Protein AF-0000000074022723 (afdb_homodimer)

Nearest PDB structures (foldseek):
  5t61-assembly1_R  TM=5.576E-01  e=2.469E-01  Methanothermobacter wolfeii
  5c4i-assembly1_E  TM=6.237E-01  e=3.244E+00  Moorella thermoacetica ATCC 39073
  2x7y-assembly1_A  TM=4.421E-01  e=6.370E+00  Priestia megaterium
  5t61-assembly1_R  TM=5.579E-01  e=2.566E-01  Methanothermobacter wolfeii
  5c4i-assembly1_E  TM=6.230E-01  e=3.325E+00  Moorella thermoacetica ATCC 39073

Radius of gyration: 20.74 Å; Cα contacts (8 Å, |Δi|>4): 1078; chains: 2; bounding box: 57×58×49 Å

Solvent-accessible surface area (backbone atoms only — not comparable to full-atom values): 21046 Å² total; per-residue (Å²): 128,73,59,50,77,39,80,32,89,52,25,32,39,36,40,25,66,70,34,37,59,66,37,50,54,56,39,48,62,38,46,74,29,30,29,86,90,45,87,73,31,62,36,53,70,62,50,60,50,67,58,52,50,49,51,38,70,62,38,56,29,37,20,41,43,68,44,47,71,78,65,74,70,85,71,50,42,61,32,18,33,36,26,32,28,56,41,48,36,37,32,32,35,14,33,44,83,95,39,41,36,32,30,32,27,30,51,44,62,35,90,50,69,69,28,26,47,49,41,34,64,85,71,62,47,79,48,77,21,69,58,78,66,48,91,48,67,78,64,92,67,67,20,62,61,39,47,78,44,77,41,72,42,44,31,34,34,39,40,33,34,29,37,34,23,20,64,66,32,46,75,30,32,37,33,60,50,50,46,30,27,29,45,45,61,33,91,52,56,65,32,49,67,66,36,29,66,81,68,65,41,74,47,94,106,128,72,58,49,76,39,78,32,88,52,24,32,39,37,39,27,67,69,34,37,59,66,36,50,55,55,40,48,61,38,47,75,30,29,30,86,92,44,86,73,33,60,36,53,71,62,49,59,49,67,58,50,49,49,51,40,69,63,38,57,30,36,20,40,42,68,44,48,71,80,64,73,69,86,71,51,42,60,32,16,33,34,28,31,28,56,41,46,34,37,33,31,37,14,34,40,84,96,41,41,36,32,30,30,27,30,50,45,63,35,90,50,68,67,27,27,48,48,41,35,64,83,71,63,48,79,48,78,21,70,57,78,67,48,91,45,66,83,63,92,72,63,18,61,60,39,47,78,45,76,40,70,42,43,32,33,34,37,39,32,35,27,38,34,23,21,64,65,31,46,75,29,33,46,32,60,52,49,46,30,26,28,46,46,61,32,92,51,55,64,32,50,68,65,37,28,67,80,66,66,41,75,47,94,104

Structure (mmCIF, N/CA/C/O backbone):
data_AF-0000000074022723-model_v1
#
loop_
_entity.id
_entity.type
_entity.pdbx_description
1 polymer 'Iron-binding zinc finger CDGSH type'
#
loop_
_atom_site.group_PDB
_atom_site.id
_atom_site.type_symbol
_atom_site.label_atom_id
_atom_site.label_alt_id
_atom_site.label_comp_id
_atom_site.label_asym_id
_atom_site.label_entity_id
_atom_site.label_seq_id
_atom_site.pdbx_PDB_ins_code
_atom_site.Cartn_x
_atom_site.Cartn_y
_atom_site.Cartn_z
_atom_site.occupancy
_atom_site.B_iso_or_equiv
_atom_site.auth_seq_id
_atom_site.auth_comp_id
_atom_site.auth_asym_id
_atom_site.auth_atom_id
_atom_site.pdbx_PDB_model_num
ATOM 1 N N . MET A 1 1 ? 2.924 -27.719 10.383 1 47.22 1 MET A N 1
ATOM 2 C CA . MET A 1 1 ? 1.862 -27.641 9.383 1 47.22 1 MET A CA 1
ATOM 3 C C . MET A 1 1 ? 1.75 -26.234 8.812 1 47.22 1 MET A C 1
ATOM 5 O O . MET A 1 1 ? 1.588 -25.266 9.555 1 47.22 1 MET A O 1
ATOM 9 N N . ALA A 1 2 ? 2.23 -25.906 7.461 1 66.25 2 ALA A N 1
ATOM 10 C CA . ALA A 1 2 ? 2.711 -24.656 6.871 1 66.25 2 ALA A CA 1
ATOM 11 C C . ALA A 1 2 ? 1.577 -23.641 6.727 1 66.25 2 ALA A C 1
ATOM 13 O O . ALA A 1 2 ? 1.794 -22.438 6.855 1 66.25 2 ALA A O 1
ATOM 14 N N . SER A 1 3 ? 0.312 -24.094 6.688 1 85.94 3 SER A N 1
ATOM 15 C CA . SER A 1 3 ? -0.866 -23.234 6.582 1 85.94 3 SER A CA 1
ATOM 16 C C . SER A 1 3 ? -1.926 -23.625 7.605 1 85.94 3 SER A C 1
A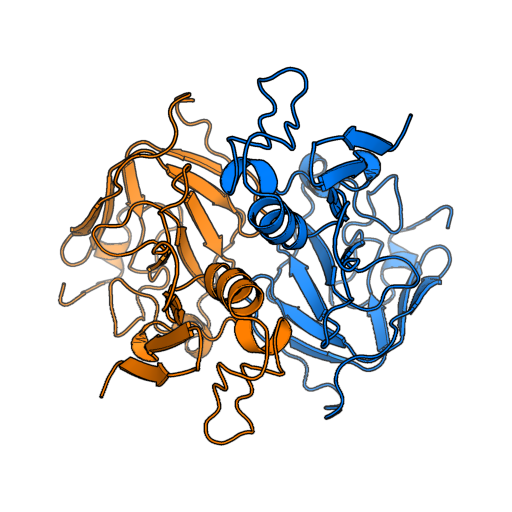TOM 18 O O . SER A 1 3 ? -2.102 -24.812 7.902 1 85.94 3 SER A O 1
ATOM 20 N N . LYS A 1 4 ? -2.533 -22.781 8.445 1 95.94 4 LYS A N 1
ATOM 21 C CA . LYS A 1 4 ? -3.604 -22.953 9.422 1 95.94 4 LYS A CA 1
ATOM 22 C C . LYS A 1 4 ? -4.891 -22.266 8.961 1 95.94 4 LYS A C 1
ATOM 24 O O . LYS A 1 4 ? -4.852 -21.156 8.43 1 95.94 4 LYS A O 1
ATOM 29 N N . THR A 1 5 ? -6.02 -22.969 9.18 1 97.38 5 THR A N 1
ATOM 30 C CA . THR A 1 5 ? -7.324 -22.406 8.828 1 97.38 5 THR A CA 1
ATOM 31 C C . THR A 1 5 ? -8.102 -22.031 10.078 1 97.38 5 THR A C 1
ATOM 33 O O . THR A 1 5 ? -8.133 -22.781 11.055 1 97.38 5 THR A O 1
ATOM 36 N N . TYR A 1 6 ? -8.711 -20.922 10.078 1 98.12 6 TYR A N 1
ATOM 37 C CA . TYR A 1 6 ? -9.586 -20.406 11.125 1 98.12 6 TYR A CA 1
ATOM 38 C C . TYR A 1 6 ? -11.008 -20.234 10.609 1 98.12 6 TYR A C 1
ATOM 40 O O . TYR A 1 6 ? -11.281 -19.359 9.789 1 98.12 6 TYR A O 1
ATOM 48 N N . ASP A 1 7 ? -11.875 -21.047 11.133 1 97.69 7 ASP A N 1
ATOM 49 C CA . ASP A 1 7 ? -13.242 -21.078 10.617 1 97.69 7 ASP A CA 1
ATOM 50 C C . ASP A 1 7 ? -14.164 -20.172 11.422 1 97.69 7 ASP A C 1
ATOM 52 O O . ASP A 1 7 ? -14.188 -20.25 12.656 1 97.69 7 ASP A O 1
ATOM 56 N N . GLY A 1 8 ? -14.836 -19.312 10.727 1 97.38 8 GLY A N 1
ATOM 57 C CA . GLY A 1 8 ? -15.914 -18.516 11.312 1 97.38 8 GLY A CA 1
ATOM 58 C C . GLY A 1 8 ? -17.281 -18.906 10.797 1 97.38 8 GLY A C 1
ATOM 59 O O . GLY A 1 8 ? -17.422 -19.906 10.078 1 97.38 8 GLY A O 1
ATOM 60 N N . THR A 1 9 ? -18.312 -18.203 11.234 1 97.69 9 THR A N 1
ATOM 61 C CA . THR A 1 9 ? -19.688 -18.469 10.859 1 97.69 9 THR A CA 1
ATOM 62 C C . THR A 1 9 ? -19.906 -18.234 9.359 1 97.69 9 THR A C 1
ATOM 64 O O . THR A 1 9 ? -20.484 -19.062 8.672 1 97.69 9 THR A O 1
ATOM 67 N N . ASP A 1 10 ? -19.359 -17.141 8.875 1 97.31 10 ASP A N 1
ATOM 68 C CA . ASP A 1 10 ? -19.672 -16.75 7.504 1 97.31 10 ASP A CA 1
ATOM 69 C C . ASP A 1 10 ? -18.438 -16.766 6.621 1 97.31 10 ASP A C 1
ATOM 71 O O . ASP A 1 10 ? -18.531 -16.656 5.398 1 97.31 10 ASP A O 1
ATOM 75 N N . ILE A 1 11 ? -17.219 -16.922 7.246 1 97.19 11 ILE A N 1
ATOM 76 C CA . ILE A 1 11 ? -15.969 -16.828 6.5 1 97.19 11 ILE A CA 1
ATOM 77 C C . ILE A 1 11 ? -14.906 -17.703 7.18 1 97.19 11 ILE A C 1
ATOM 79 O O . ILE A 1 11 ? -14.906 -17.844 8.406 1 97.19 11 ILE A O 1
ATOM 83 N N . SER A 1 12 ? -14.055 -18.328 6.348 1 97.81 12 SER A N 1
ATOM 84 C CA . SER A 1 12 ? -12.852 -19 6.809 1 97.81 12 SER A CA 1
ATOM 85 C C . SER A 1 12 ? -11.594 -18.281 6.336 1 97.81 12 SER A C 1
ATOM 87 O O . SER A 1 12 ? -11.539 -17.797 5.199 1 97.81 12 SER A O 1
ATOM 89 N N . ILE A 1 13 ? -10.641 -18.188 7.238 1 97.94 13 ILE A N 1
ATOM 90 C CA . ILE A 1 13 ? -9.391 -17.5 6.926 1 97.94 13 ILE A CA 1
ATOM 91 C C . ILE A 1 13 ? -8.234 -18.5 6.969 1 97.94 13 ILE A C 1
ATOM 93 O O . ILE A 1 13 ? -8.078 -19.234 7.949 1 97.94 13 ILE A O 1
ATOM 97 N N . ASP A 1 14 ? -7.496 -18.562 5.926 1 97.06 14 ASP A N 1
ATOM 98 C CA . ASP A 1 14 ? -6.273 -19.359 5.867 1 97.06 14 ASP A CA 1
ATOM 99 C C . ASP A 1 14 ? -5.039 -18.484 6.062 1 97.06 14 ASP A C 1
ATOM 101 O O . ASP A 1 14 ? -4.945 -17.406 5.492 1 97.06 14 ASP A O 1
ATOM 105 N N . PHE A 1 15 ? -4.219 -19 6.902 1 97.5 15 PHE A N 1
ATOM 106 C CA . PHE A 1 15 ? -2.965 -18.297 7.145 1 97.5 15 PHE A CA 1
ATOM 107 C C . PHE A 1 15 ? -1.773 -19.188 6.824 1 97.5 15 PHE A C 1
ATOM 109 O O . PHE A 1 15 ? -1.647 -20.281 7.379 1 97.5 15 PHE A O 1
ATOM 116 N N . ASP A 1 16 ? -0.898 -18.75 5.891 1 95.25 16 ASP A N 1
ATOM 117 C CA . ASP A 1 16 ? 0.355 -19.406 5.547 1 95.25 16 ASP A CA 1
ATOM 118 C C . ASP A 1 16 ? 1.556 -18.609 6.047 1 95.25 16 ASP A C 1
ATOM 120 O O . ASP A 1 16 ? 1.993 -17.656 5.387 1 95.25 16 ASP A O 1
ATOM 124 N N . MET A 1 17 ? 2.139 -19.031 7.094 1 93.69 17 MET A N 1
ATOM 125 C CA . MET A 1 17 ? 3.234 -18.312 7.734 1 93.69 17 MET A CA 1
ATOM 126 C C . MET A 1 17 ? 4.434 -18.203 6.801 1 93.69 17 MET A C 1
ATOM 128 O O . MET A 1 17 ? 5.172 -17.219 6.844 1 93.69 17 MET A O 1
ATOM 132 N N . LYS A 1 18 ? 4.672 -19.141 5.938 1 90.69 18 LYS A N 1
ATOM 133 C CA . LYS A 1 18 ? 5.836 -19.141 5.059 1 90.69 18 LYS A CA 1
ATOM 134 C C . LYS A 1 18 ? 5.754 -18.016 4.027 1 90.69 18 LYS A C 1
ATOM 136 O O . LYS A 1 18 ? 6.777 -17.594 3.486 1 90.69 18 LYS A O 1
ATOM 141 N N . ARG A 1 19 ? 4.516 -17.531 3.801 1 91.25 19 ARG A N 1
ATOM 142 C CA . ARG A 1 19 ? 4.289 -16.484 2.805 1 91.25 19 ARG A CA 1
ATOM 143 C C . ARG A 1 19 ? 4.215 -15.109 3.457 1 91.25 19 ARG A C 1
ATOM 145 O O . ARG A 1 19 ? 4.211 -14.086 2.768 1 91.25 19 ARG A O 1
ATOM 152 N N . CYS A 1 20 ? 4.176 -15.117 4.762 1 93.5 20 CYS A N 1
ATOM 153 C CA . CYS A 1 20 ? 3.992 -13.844 5.449 1 93.5 20 CYS A CA 1
ATOM 154 C C . CYS A 1 20 ? 5.254 -12.992 5.367 1 93.5 20 CYS A C 1
ATOM 156 O O . CYS A 1 20 ? 6.355 -13.477 5.637 1 93.5 20 CYS A O 1
ATOM 158 N N . ILE A 1 21 ? 5.078 -11.812 5.023 1 90.06 21 ILE A N 1
ATOM 159 C CA . ILE A 1 21 ? 6.227 -10.922 4.961 1 90.06 21 ILE A CA 1
ATOM 160 C C . ILE A 1 21 ? 6.168 -9.914 6.109 1 90.06 21 ILE A C 1
ATOM 162 O O . ILE A 1 21 ? 6.824 -8.875 6.066 1 90.06 21 ILE A O 1
ATOM 166 N N . HIS A 1 22 ? 5.27 -10.203 7.078 1 89.81 22 HIS A N 1
ATOM 167 C CA . HIS A 1 22 ? 5.145 -9.383 8.273 1 89.81 22 HIS A CA 1
ATOM 168 C C . HIS A 1 22 ? 4.82 -7.934 7.922 1 89.81 22 HIS A C 1
ATOM 170 O O . HIS A 1 22 ? 5.406 -7.004 8.484 1 89.81 22 HIS A O 1
ATOM 176 N N . ALA A 1 23 ? 3.93 -7.797 6.949 1 88.62 23 ALA A N 1
ATOM 177 C CA . ALA A 1 23 ? 3.527 -6.461 6.508 1 88.62 23 ALA A CA 1
ATOM 178 C C . ALA A 1 23 ? 2.658 -5.773 7.555 1 88.62 23 ALA A C 1
ATOM 180 O O . ALA A 1 23 ? 2.438 -4.562 7.488 1 88.62 23 ALA A O 1
ATOM 181 N N . ARG A 1 24 ? 2.115 -6.555 8.523 1 88.38 24 ARG A N 1
ATOM 182 C CA . ARG A 1 24 ? 1.331 -6.051 9.648 1 88.38 24 ARG A CA 1
ATOM 183 C C . ARG A 1 24 ? 0.031 -5.414 9.172 1 88.38 24 ARG A C 1
ATOM 185 O O . ARG A 1 24 ? -0.728 -4.863 9.969 1 88.38 24 ARG A O 1
ATOM 192 N N . ASN A 1 25 ? -0.205 -5.473 7.883 1 89.56 25 ASN A N 1
ATOM 193 C CA . ASN A 1 25 ? -1.418 -4.91 7.301 1 89.56 25 ASN A CA 1
ATOM 194 C C . ASN A 1 25 ? -2.67 -5.43 8 1 89.56 25 ASN A C 1
ATOM 196 O O . ASN A 1 25 ? -3.6 -4.664 8.266 1 89.56 25 ASN A O 1
ATOM 200 N N . CYS A 1 26 ? -2.711 -6.664 8.312 1 94.56 26 CYS A N 1
ATOM 201 C CA . CYS A 1 26 ? -3.869 -7.301 8.93 1 94.56 26 CYS A CA 1
ATOM 202 C C . CYS A 1 26 ? -4.125 -6.734 10.32 1 94.56 26 CYS A C 1
ATOM 204 O O . CYS A 1 26 ? -5.211 -6.227 10.602 1 94.56 26 CYS A O 1
ATOM 206 N N . PHE A 1 27 ? -3.068 -6.703 11.172 1 91.75 27 PHE A N 1
ATOM 207 C CA . PHE A 1 27 ? -3.232 -6.168 12.523 1 91.75 27 PHE A CA 1
ATOM 208 C C . PHE A 1 27 ? -3.559 -4.68 12.477 1 91.75 27 PHE A C 1
ATOM 210 O O . PHE A 1 27 ? -4.469 -4.219 13.164 1 91.75 27 PHE A O 1
ATOM 217 N N . LEU A 1 28 ? -2.895 -3.912 11.719 1 87.69 28 LEU A N 1
ATOM 218 C CA . LEU A 1 28 ? -3.041 -2.461 11.695 1 87.69 28 LEU A CA 1
ATOM 219 C C . LEU A 1 28 ? -4.422 -2.062 11.18 1 87.69 28 LEU A C 1
ATOM 221 O O . LEU A 1 28 ? -4.973 -1.041 11.602 1 87.69 28 LEU A O 1
ATOM 225 N N . LYS A 1 29 ? -4.996 -2.848 10.289 1 90.88 29 LYS A N 1
ATOM 226 C CA . LYS A 1 29 ? -6.262 -2.463 9.68 1 90.88 29 LYS A CA 1
ATOM 227 C C . LYS A 1 29 ? -7.441 -3.078 10.43 1 90.88 29 LYS A C 1
ATOM 229 O O . LYS A 1 29 ? -8.531 -2.496 10.469 1 90.88 29 LYS A O 1
ATOM 234 N N . LEU A 1 30 ? -7.258 -4.266 10.992 1 94.5 30 LEU A N 1
ATOM 235 C CA . LEU A 1 30 ? -8.375 -4.969 11.617 1 94.5 30 LEU A CA 1
ATOM 236 C C . LEU A 1 30 ? -7.918 -5.746 12.844 1 94.5 30 LEU A C 1
ATOM 238 O O . LEU A 1 30 ? -8.031 -6.977 12.883 1 94.5 30 LEU A O 1
ATOM 242 N N . PRO A 1 31 ? -7.531 -5 13.875 1 92.38 31 PRO A N 1
ATOM 243 C CA . PRO A 1 31 ? -6.957 -5.66 15.047 1 92.38 31 PRO A CA 1
ATOM 244 C C . PRO A 1 31 ? -7.984 -6.484 15.82 1 92.38 31 PRO A C 1
ATOM 246 O O . PRO A 1 31 ? -7.617 -7.367 16.594 1 92.38 31 PRO A O 1
ATOM 249 N N . LYS A 1 32 ? -9.266 -6.227 15.641 1 94.56 32 LYS A N 1
ATOM 250 C CA . LYS A 1 32 ? -10.289 -7.023 16.312 1 94.56 32 LYS A CA 1
ATOM 251 C C . LYS A 1 32 ? -10.273 -8.469 15.812 1 94.56 32 LYS A C 1
ATOM 253 O O . LYS A 1 32 ? -10.656 -9.383 16.547 1 94.56 32 LYS A O 1
ATOM 258 N N . VAL A 1 33 ? -9.867 -8.641 14.578 1 97.75 33 VAL A N 1
ATOM 259 C CA . VAL A 1 33 ? -9.875 -9.961 13.961 1 97.75 33 VAL A CA 1
ATOM 260 C C . VAL A 1 33 ? -8.477 -10.57 14.008 1 97.75 33 VAL A C 1
ATOM 262 O O . VAL A 1 33 ? -8.32 -11.773 14.227 1 97.75 33 VAL A O 1
ATOM 265 N N . PHE A 1 34 ? -7.484 -9.75 13.734 1 96.5 34 PHE A N 1
ATOM 266 C CA . PHE A 1 34 ? -6.094 -10.188 13.672 1 96.5 34 PHE A CA 1
ATOM 267 C C . PHE A 1 34 ? -5.285 -9.562 14.805 1 96.5 34 PHE A C 1
ATOM 269 O O . PHE A 1 34 ? -4.902 -8.391 14.727 1 96.5 34 PHE A O 1
ATOM 276 N N . ASP A 1 35 ? -5 -10.32 15.859 1 93.69 35 ASP A N 1
ATOM 277 C CA . ASP A 1 35 ? -4.27 -9.82 17.016 1 93.69 35 ASP A CA 1
ATOM 278 C C . ASP A 1 35 ? -3.256 -10.844 17.516 1 93.69 35 ASP A C 1
ATOM 280 O O . ASP A 1 35 ? -3.625 -11.828 18.172 1 93.69 35 ASP A O 1
ATOM 284 N N . PRO A 1 36 ? -2.061 -10.586 17.266 1 90.62 36 PRO A N 1
ATOM 285 C CA . PRO A 1 36 ? -1.036 -11.57 17.625 1 90.62 36 PRO A CA 1
ATOM 286 C C . PRO A 1 36 ? -0.941 -11.797 19.125 1 90.62 36 PRO A C 1
ATOM 288 O O . PRO A 1 36 ? -0.326 -12.766 19.578 1 90.62 36 PRO A O 1
ATOM 291 N N . SER A 1 37 ? -1.509 -10.906 19.953 1 90 37 SER A N 1
ATOM 292 C CA . SER A 1 37 ? -1.45 -11.055 21.391 1 90 37 SER A CA 1
ATOM 293 C C . SER A 1 37 ? -2.557 -11.977 21.906 1 90 37 SER A C 1
ATOM 295 O O . SER A 1 37 ? -2.572 -12.359 23.078 1 90 37 SER A O 1
ATOM 297 N N . GLN A 1 38 ? -3.359 -12.438 21.094 1 93.31 38 GLN A N 1
ATOM 298 C CA . GLN A 1 38 ? -4.465 -13.32 21.453 1 93.31 38 GLN A CA 1
ATOM 299 C C . GLN A 1 38 ? -4.211 -14.742 20.953 1 93.31 38 GLN A C 1
ATOM 301 O O . GLN A 1 38 ? -3.352 -14.969 20.094 1 93.31 38 GLN A O 1
ATOM 306 N N . ARG A 1 39 ? -5.008 -15.664 21.609 1 95.19 39 ARG A N 1
ATOM 307 C CA . ARG A 1 39 ? -5.039 -17.047 21.172 1 95.19 39 ARG A CA 1
ATOM 308 C C . ARG A 1 39 ? -6.469 -17.578 21.125 1 95.19 39 ARG A C 1
ATOM 310 O O . ARG A 1 39 ? -7.172 -17.562 22.141 1 95.19 39 ARG A O 1
ATOM 317 N N . PRO A 1 40 ? -6.945 -18.047 19.922 1 96.56 40 PRO A N 1
ATOM 318 C CA . PRO A 1 40 ? -6.223 -17.922 18.656 1 96.56 40 PRO A CA 1
ATOM 319 C C . PRO A 1 40 ? -6.043 -16.469 18.234 1 96.56 40 PRO A C 1
ATOM 321 O O . PRO A 1 40 ? -6.836 -15.602 18.609 1 96.56 40 PRO A O 1
ATOM 324 N N . TRP A 1 41 ? -5.031 -16.203 17.391 1 96.38 41 TRP A N 1
ATOM 325 C CA . TRP A 1 41 ? -4.727 -14.82 17.047 1 96.38 41 TRP A CA 1
ATOM 326 C C . TRP A 1 41 ? -5.625 -14.336 15.914 1 96.38 41 TRP A C 1
ATOM 328 O O . TRP A 1 41 ? -5.684 -13.133 15.625 1 96.38 41 TRP A O 1
ATOM 338 N N . VAL A 1 42 ? -6.258 -15.195 15.195 1 98.25 42 VAL A N 1
ATOM 339 C CA . VAL A 1 42 ? -7.234 -14.867 14.164 1 98.25 42 VAL A CA 1
ATOM 340 C C . VAL A 1 42 ? -8.641 -15.242 14.641 1 98.25 42 VAL A C 1
ATOM 342 O O . VAL A 1 42 ? -8.891 -16.391 15.016 1 98.25 42 VAL A O 1
ATOM 345 N N . GLN A 1 43 ? -9.547 -14.258 14.633 1 98 43 GLN A N 1
ATOM 346 C CA . GLN A 1 43 ? -10.914 -14.438 15.102 1 98 43 GLN A CA 1
ATOM 347 C C . GLN A 1 43 ? -11.922 -14.039 14.023 1 98 43 GLN A C 1
ATOM 349 O O . GLN A 1 43 ? -12.414 -12.906 14.023 1 98 43 GLN A O 1
ATOM 354 N N . PRO A 1 44 ? -12.359 -14.961 13.195 1 97.81 44 PRO A N 1
ATOM 355 C CA . PRO A 1 44 ? -13.148 -14.664 12 1 97.81 44 PRO A CA 1
ATOM 356 C C . PRO A 1 44 ? -14.547 -14.156 12.32 1 97.81 44 PRO A C 1
ATOM 358 O O . PRO A 1 44 ? -15.25 -13.664 11.438 1 97.81 44 PRO A O 1
ATOM 361 N N . ASP A 1 45 ? -14.977 -14.266 13.57 1 98.06 45 ASP A N 1
ATOM 362 C CA . ASP A 1 45 ? -16.344 -13.875 13.891 1 98.06 45 ASP A CA 1
ATOM 363 C C . ASP A 1 45 ? -16.375 -12.484 14.523 1 98.06 45 ASP A C 1
ATOM 365 O O . ASP A 1 45 ? -17.453 -11.977 14.867 1 98.06 45 ASP A O 1
ATOM 369 N N . ASN A 1 46 ? -15.195 -11.852 14.633 1 97.5 46 ASN A N 1
ATOM 370 C CA . ASN A 1 46 ? -15.125 -10.578 15.344 1 97.5 46 ASN A CA 1
ATOM 371 C C . ASN A 1 46 ? -15.43 -9.406 14.414 1 97.5 46 ASN A C 1
ATOM 373 O O . ASN A 1 46 ? -15.391 -8.25 14.836 1 97.5 46 ASN A O 1
ATOM 377 N N . ALA A 1 47 ? -15.719 -9.555 13.18 1 96.38 47 ALA A N 1
ATOM 378 C CA . ALA A 1 47 ? -16.141 -8.547 12.203 1 96.38 47 ALA A CA 1
ATOM 379 C C . ALA A 1 47 ? -16.984 -9.172 11.094 1 96.38 47 ALA A C 1
ATOM 381 O O . ALA A 1 47 ? -16.969 -10.391 10.906 1 96.38 47 ALA A O 1
ATOM 382 N N . PRO A 1 48 ? -17.812 -8.359 10.438 1 94.5 48 PRO A N 1
ATOM 383 C CA . PRO A 1 48 ? -18.547 -8.906 9.297 1 94.5 48 PRO A CA 1
ATOM 384 C C . PRO A 1 48 ? -17.641 -9.523 8.242 1 94.5 48 PRO A C 1
ATOM 386 O O . PRO A 1 48 ? -16.547 -9 7.98 1 94.5 48 PRO A O 1
ATOM 389 N N . ALA A 1 49 ? -18.094 -10.609 7.617 1 95.69 49 ALA A N 1
ATOM 390 C CA . ALA A 1 49 ? -17.297 -11.383 6.668 1 95.69 49 ALA A CA 1
ATOM 391 C C . ALA A 1 49 ? -16.781 -10.5 5.535 1 95.69 49 ALA A C 1
ATOM 393 O O . ALA A 1 49 ? -15.641 -10.648 5.102 1 95.69 49 ALA A O 1
ATOM 394 N N . GLU A 1 50 ? -17.594 -9.57 5.066 1 92.94 50 GLU A N 1
ATOM 395 C CA . GLU A 1 50 ? -17.203 -8.719 3.947 1 92.94 50 GLU A CA 1
ATOM 396 C C . GLU A 1 50 ? -16.062 -7.777 4.336 1 92.94 50 GLU A C 1
ATOM 398 O O . GLU A 1 50 ? -15.195 -7.473 3.518 1 92.94 50 GLU A O 1
ATOM 403 N N . GLU A 1 51 ? -16.094 -7.336 5.539 1 93.38 51 GLU A N 1
ATOM 404 C CA . GLU A 1 51 ? -15.016 -6.484 6.039 1 93.38 51 GLU A CA 1
ATOM 405 C C . GLU A 1 51 ? -13.703 -7.254 6.145 1 93.38 51 GLU A C 1
ATOM 407 O O . GLU A 1 51 ? -12.648 -6.734 5.789 1 93.38 51 GLU A O 1
ATOM 412 N N . ILE A 1 52 ? -13.805 -8.445 6.637 1 96.62 52 ILE A N 1
ATOM 413 C CA . ILE A 1 52 ? -12.625 -9.305 6.754 1 96.62 52 ILE A CA 1
ATOM 414 C C . ILE A 1 52 ? -12.062 -9.594 5.367 1 96.62 52 ILE A C 1
ATOM 416 O O . ILE A 1 52 ? -10.852 -9.469 5.148 1 96.62 52 ILE A O 1
ATOM 420 N N . ALA A 1 53 ? -12.953 -9.906 4.441 1 95.75 53 ALA A N 1
ATOM 421 C CA . ALA A 1 53 ? -12.516 -10.188 3.074 1 95.75 53 ALA A CA 1
ATOM 422 C C . ALA A 1 53 ? -11.812 -8.977 2.471 1 95.75 53 ALA A C 1
ATOM 424 O O . ALA A 1 53 ? -10.781 -9.117 1.808 1 95.75 53 ALA A O 1
ATOM 425 N N . ALA A 1 54 ? -12.352 -7.816 2.682 1 93.88 54 ALA A N 1
ATOM 426 C CA . ALA A 1 54 ? -11.75 -6.586 2.172 1 93.88 54 ALA A CA 1
ATOM 427 C C . ALA A 1 54 ? -10.336 -6.395 2.727 1 93.88 54 ALA A C 1
ATOM 429 O O . ALA A 1 54 ? -9.422 -6.035 1.987 1 93.88 54 ALA A O 1
ATOM 430 N N . MET A 1 55 ? -10.203 -6.652 3.99 1 94.5 55 MET A N 1
ATOM 431 C CA . MET A 1 55 ? -8.883 -6.512 4.602 1 94.5 55 MET A CA 1
ATOM 432 C C . MET A 1 55 ? -7.914 -7.555 4.047 1 94.5 55 MET A C 1
ATOM 434 O O . MET A 1 55 ? -6.777 -7.227 3.697 1 94.5 55 MET A O 1
ATOM 438 N N . VAL A 1 56 ? -8.312 -8.781 3.961 1 96.5 56 VAL A N 1
ATOM 439 C CA . VAL A 1 56 ? -7.445 -9.875 3.525 1 96.5 56 VAL A CA 1
ATOM 440 C C . VAL A 1 56 ? -6.941 -9.602 2.111 1 96.5 56 VAL A C 1
ATOM 442 O O . VAL A 1 56 ? -5.797 -9.922 1.781 1 96.5 56 VAL A O 1
ATOM 445 N N . ARG A 1 57 ? -7.727 -8.906 1.351 1 93.62 57 ARG A N 1
ATOM 446 C CA . ARG A 1 57 ? -7.359 -8.594 -0.026 1 93.62 57 ARG A CA 1
ATOM 447 C C . ARG A 1 57 ? -6.203 -7.598 -0.07 1 93.62 57 ARG A C 1
ATOM 449 O O . ARG A 1 57 ? -5.582 -7.406 -1.117 1 93.62 57 ARG A O 1
ATOM 456 N N . THR A 1 58 ? -5.977 -7 1.015 1 92.81 58 THR A N 1
ATOM 457 C CA . THR A 1 58 ? -4.891 -6.023 1.05 1 92.81 58 THR A CA 1
ATOM 458 C C . THR A 1 58 ? -3.596 -6.672 1.534 1 92.81 58 THR A C 1
ATOM 460 O O . THR A 1 58 ? -2.564 -6.008 1.634 1 92.81 58 THR A O 1
ATOM 463 N N . CYS A 1 59 ? -3.648 -7.941 1.91 1 94.69 59 CYS A N 1
ATOM 464 C CA . CYS A 1 59 ? -2.416 -8.648 2.236 1 94.69 59 CYS A CA 1
ATOM 465 C C . CYS A 1 59 ? -1.51 -8.758 1.017 1 94.69 59 CYS A C 1
ATOM 467 O O . CYS A 1 59 ? -1.865 -9.406 0.029 1 94.69 59 CYS A O 1
ATOM 469 N N . PRO A 1 60 ? -0.368 -8.188 1.072 1 91.5 60 PRO A N 1
ATOM 470 C CA . PRO A 1 60 ? 0.44 -8.141 -0.149 1 91.5 60 PRO A CA 1
ATOM 471 C C . PRO A 1 60 ? 0.978 -9.508 -0.553 1 91.5 60 PRO A C 1
ATOM 473 O O . PRO A 1 60 ? 1.122 -9.797 -1.744 1 91.5 60 PRO A O 1
ATOM 476 N N . SER A 1 61 ? 1.272 -10.414 0.345 1 91.56 61 SER A N 1
ATOM 477 C CA . SER A 1 61 ? 1.971 -11.664 0.053 1 91.56 61 SER A CA 1
ATOM 478 C C . SER A 1 61 ? 0.988 -12.789 -0.246 1 91.56 61 SER A C 1
ATOM 480 O O . SER A 1 61 ? 1.388 -13.859 -0.698 1 91.56 61 SER A O 1
ATOM 482 N N . GLY A 1 62 ? -0.292 -12.523 0.032 1 93.12 62 GLY A N 1
ATOM 483 C CA . GLY A 1 62 ? -1.252 -13.609 -0.059 1 93.12 62 GLY A CA 1
ATOM 484 C C . GLY A 1 62 ? -1.113 -14.625 1.061 1 93.12 62 GLY A C 1
ATOM 485 O O . GLY A 1 62 ? -1.687 -15.711 0.993 1 93.12 62 GLY A O 1
ATOM 486 N N . ALA A 1 63 ? -0.308 -14.297 2.072 1 95.12 63 ALA A N 1
ATOM 487 C CA . ALA A 1 63 ? -0.222 -15.156 3.25 1 95.12 63 ALA A CA 1
ATOM 488 C C . ALA A 1 63 ? -1.597 -15.367 3.877 1 95.12 63 ALA A C 1
ATOM 490 O O . ALA A 1 63 ? -1.854 -16.406 4.488 1 95.12 63 ALA A O 1
ATOM 491 N N . LEU A 1 64 ? -2.432 -14.344 3.816 1 96.44 64 LEU A N 1
ATOM 492 C CA . LEU A 1 64 ? -3.826 -14.469 4.223 1 96.44 64 LEU A CA 1
ATOM 493 C C . LEU A 1 64 ? -4.73 -14.648 3.008 1 96.44 64 LEU A C 1
ATOM 495 O O . LEU A 1 64 ? -4.617 -13.914 2.027 1 96.44 64 LEU A O 1
ATOM 499 N N . LYS A 1 65 ? -5.531 -15.672 3.062 1 95 65 LYS A N 1
ATOM 500 C CA . LYS A 1 65 ? -6.602 -15.93 2.105 1 95 65 LYS A CA 1
ATOM 501 C C . LYS A 1 65 ? -7.934 -16.156 2.814 1 95 65 LYS A C 1
ATOM 503 O O . LYS A 1 65 ? -7.965 -16.422 4.02 1 95 65 LYS A O 1
ATOM 508 N N . PHE A 1 66 ? -8.969 -15.977 2.053 1 96.38 66 PHE A N 1
ATOM 509 C CA . PHE A 1 66 ? -10.266 -16.203 2.676 1 96.38 66 PHE A CA 1
ATOM 510 C C . PHE A 1 66 ? -11.156 -17.047 1.773 1 96.38 66 PHE A C 1
ATOM 512 O O . PHE A 1 66 ? -10.945 -17.109 0.562 1 96.38 66 PHE A O 1
ATOM 519 N N . THR A 1 67 ? -12.07 -17.781 2.375 1 95.19 67 THR A N 1
ATOM 520 C CA . THR A 1 67 ? -13.195 -18.453 1.738 1 95.19 67 THR A CA 1
ATOM 521 C C . THR A 1 67 ? -14.516 -18.016 2.361 1 95.19 67 THR A C 1
ATOM 523 O O . THR A 1 67 ? -14.719 -18.172 3.568 1 95.19 67 THR A O 1
ATOM 526 N N . MET A 1 68 ? -15.406 -17.484 1.522 1 95.06 68 MET A N 1
ATOM 527 C CA . MET A 1 68 ? -16.734 -17.141 1.996 1 95.06 68 MET A CA 1
ATOM 528 C C . MET A 1 68 ? -17.641 -18.375 2.033 1 95.06 68 MET A C 1
ATOM 530 O O . MET A 1 68 ? -17.625 -19.188 1.107 1 95.06 68 MET A O 1
ATOM 534 N N . LYS A 1 69 ? -18.391 -18.516 3.143 1 93.56 69 LYS A N 1
ATOM 535 C CA . LYS A 1 69 ? -19.344 -19.625 3.211 1 93.56 69 LYS A CA 1
ATOM 536 C C . LYS A 1 69 ? -20.484 -19.438 2.209 1 93.56 69 LYS A C 1
ATOM 538 O O . LYS A 1 69 ? -20.953 -20.406 1.612 1 93.56 69 LYS A O 1
ATOM 543 N N . ALA A 1 70 ? -21 -18.219 2.158 1 88.94 70 ALA A N 1
ATOM 544 C CA . ALA A 1 70 ? -21.984 -17.844 1.151 1 88.94 70 ALA A CA 1
ATOM 545 C C . ALA A 1 70 ? -21.484 -16.672 0.3 1 88.94 70 ALA A C 1
ATOM 547 O O . ALA A 1 70 ? -21.281 -15.57 0.806 1 88.94 70 ALA A O 1
ATOM 548 N N . GLY A 1 71 ? -20.875 -16.953 -0.838 1 83.06 71 GLY A N 1
ATOM 549 C CA . GLY A 1 71 ? -20.391 -15.898 -1.705 1 83.06 71 GLY A CA 1
ATOM 550 C C . GLY A 1 71 ? -19.359 -16.375 -2.711 1 83.06 71 GLY A C 1
ATOM 551 O O . GLY A 1 71 ? -19.062 -17.562 -2.789 1 83.06 71 GLY A O 1
ATOM 552 N N . ALA A 1 72 ? -18.891 -15.461 -3.42 1 81.12 72 ALA A N 1
ATOM 553 C CA . ALA A 1 72 ? -17.938 -15.766 -4.488 1 81.12 72 ALA A CA 1
ATOM 554 C C . ALA A 1 72 ? -16.516 -15.805 -3.959 1 81.12 72 ALA A C 1
ATOM 556 O O . ALA A 1 72 ? -16.203 -15.148 -2.963 1 81.12 72 ALA A O 1
ATOM 557 N N . ALA A 1 73 ? -15.703 -16.625 -4.555 1 83.94 73 ALA A N 1
ATOM 558 C CA . ALA A 1 73 ? -14.273 -16.672 -4.266 1 83.94 73 ALA A CA 1
ATOM 559 C C . ALA A 1 73 ? -13.586 -15.375 -4.691 1 83.94 73 ALA A C 1
ATOM 561 O O . ALA A 1 73 ? -14.156 -14.586 -5.453 1 83.94 73 ALA A O 1
ATOM 562 N N . GLU A 1 74 ? -12.453 -15.172 -4.102 1 84.56 74 GLU A N 1
ATOM 563 C CA . GLU A 1 74 ? -11.672 -14.016 -4.512 1 84.56 74 GLU A CA 1
ATOM 564 C C . GLU A 1 74 ? -11.289 -14.094 -5.988 1 84.56 74 GLU A C 1
ATOM 566 O O . GLU A 1 74 ? -10.773 -15.117 -6.445 1 84.56 74 GLU A O 1
ATOM 571 N N . ALA A 1 75 ? -11.617 -13.086 -6.691 1 85.44 75 ALA A N 1
ATOM 572 C CA . ALA A 1 75 ? -11.258 -13.008 -8.102 1 85.44 75 ALA A CA 1
ATOM 573 C C . ALA A 1 75 ? -9.938 -12.273 -8.297 1 85.44 75 ALA A C 1
ATOM 575 O O . ALA A 1 75 ? -9.594 -11.383 -7.512 1 85.44 75 ALA A O 1
ATOM 576 N N . PRO A 1 76 ? -9.164 -12.68 -9.32 1 83.94 76 PRO A N 1
ATOM 577 C CA . PRO A 1 76 ? -7.973 -11.891 -9.633 1 83.94 76 PRO A CA 1
ATOM 578 C C . PRO A 1 76 ? -8.305 -10.461 -10.062 1 83.94 76 PRO A C 1
ATOM 580 O O . PRO A 1 76 ? -9.398 -10.203 -10.586 1 83.94 76 PRO A O 1
ATOM 583 N N . PRO A 1 77 ? -7.418 -9.57 -9.703 1 83.25 77 PRO A N 1
ATOM 584 C CA . PRO A 1 77 ? -7.645 -8.211 -10.195 1 83.25 77 PRO A CA 1
ATOM 585 C C . PRO A 1 77 ? -7.676 -8.125 -11.719 1 83.25 77 PRO A C 1
ATOM 587 O O . PRO A 1 77 ? -7.137 -9.008 -12.398 1 83.25 77 PRO A O 1
ATOM 590 N N . GLN A 1 78 ? -8.305 -7.121 -12.18 1 82.19 78 GLN A N 1
ATOM 591 C CA . GLN A 1 78 ? -8.43 -6.926 -13.625 1 82.19 78 GLN A CA 1
ATOM 592 C C . GLN A 1 78 ? -7.109 -6.48 -14.242 1 82.19 78 GLN A C 1
ATOM 594 O O . GLN A 1 78 ? -6.898 -6.633 -15.445 1 82.19 78 GLN A O 1
ATOM 599 N N . ILE A 1 79 ? -6.289 -5.859 -13.469 1 82.31 79 ILE A N 1
ATOM 600 C CA . ILE A 1 79 ? -4.961 -5.426 -13.883 1 82.31 79 ILE A CA 1
ATOM 601 C C . ILE A 1 79 ? -3.898 -6.16 -13.07 1 82.31 79 ILE A C 1
ATOM 603 O O . ILE A 1 79 ? -3.893 -6.094 -11.844 1 82.31 79 ILE A O 1
ATOM 607 N N . ASN A 1 80 ? -3.055 -6.91 -13.766 1 81.62 80 ASN A N 1
ATOM 608 C CA . ASN A 1 80 ? -1.886 -7.477 -13.102 1 81.62 80 ASN A CA 1
ATOM 609 C C . ASN A 1 80 ? -0.881 -6.395 -12.711 1 81.62 80 ASN A C 1
ATOM 611 O O . ASN A 1 80 ? -0.617 -5.477 -13.492 1 81.62 80 ASN A O 1
ATOM 615 N N . ARG A 1 81 ? -0.466 -6.52 -11.578 1 83.06 81 ARG A N 1
ATOM 616 C CA . ARG A 1 81 ? 0.442 -5.484 -11.094 1 83.06 81 ARG A CA 1
ATOM 617 C C . ARG A 1 81 ? 1.596 -6.094 -10.305 1 83.06 81 ARG A C 1
ATOM 619 O O . ARG A 1 81 ? 1.413 -7.082 -9.594 1 83.06 81 ARG A O 1
ATOM 626 N N . ILE A 1 82 ? 2.826 -5.531 -10.492 1 80.75 82 ILE A N 1
ATOM 627 C CA . ILE A 1 82 ? 3.986 -5.75 -9.641 1 80.75 82 ILE A CA 1
ATOM 628 C C . ILE A 1 82 ? 4.367 -4.441 -8.945 1 80.75 82 ILE A C 1
ATOM 630 O O . ILE A 1 82 ? 4.578 -3.422 -9.609 1 80.75 82 ILE A O 1
ATOM 634 N N . ALA A 1 83 ? 4.379 -4.363 -7.754 1 86.06 83 ALA A N 1
ATOM 635 C CA . ALA A 1 83 ? 4.844 -3.205 -6.996 1 86.06 83 ALA A CA 1
ATOM 636 C C . ALA A 1 83 ? 6.227 -3.457 -6.402 1 86.06 83 ALA A C 1
ATOM 638 O O . ALA A 1 83 ? 6.445 -4.469 -5.734 1 86.06 83 ALA A O 1
ATOM 639 N N . VAL A 1 84 ? 7.219 -2.605 -6.734 1 81.12 84 VAL A N 1
ATOM 640 C CA . VAL A 1 84 ? 8.555 -2.684 -6.152 1 81.12 84 VAL A CA 1
ATOM 641 C C . VAL A 1 84 ? 8.547 -2.062 -4.758 1 81.12 84 VAL A C 1
ATOM 643 O O . VAL A 1 84 ? 8.336 -0.856 -4.609 1 81.12 84 VAL A O 1
ATOM 646 N N . LEU A 1 85 ? 8.742 -2.803 -3.777 1 86.31 85 LEU A N 1
ATOM 647 C CA . LEU A 1 85 ? 8.758 -2.305 -2.406 1 86.31 85 LEU A CA 1
ATOM 648 C C . LEU A 1 85 ? 10.18 -1.968 -1.965 1 86.31 85 LEU A C 1
ATOM 650 O O . LEU A 1 85 ? 11.109 -2.748 -2.193 1 86.31 85 LEU A O 1
ATOM 654 N N . GLU A 1 86 ? 10.383 -0.784 -1.408 1 88.75 86 GLU A N 1
ATOM 655 C CA . GLU A 1 86 ? 11.695 -0.364 -0.927 1 88.75 86 GLU A CA 1
ATOM 656 C C . GLU A 1 86 ? 12.273 -1.381 0.05 1 88.75 86 GLU A C 1
ATOM 658 O O . GLU A 1 86 ? 11.586 -1.841 0.96 1 88.75 86 GLU A O 1
ATOM 663 N N . ASN A 1 87 ? 13.609 -1.812 -0.2 1 86.19 87 ASN A N 1
ATOM 664 C CA . ASN A 1 87 ? 14.352 -2.756 0.629 1 86.19 87 ASN A CA 1
ATOM 665 C C . ASN A 1 87 ? 13.586 -4.066 0.805 1 86.19 87 ASN A C 1
ATOM 667 O O . ASN A 1 87 ? 13.766 -4.766 1.805 1 86.19 87 ASN A O 1
ATOM 671 N N . GLY A 1 88 ? 12.711 -4.355 -0.09 1 84.94 88 GLY A N 1
ATOM 672 C CA . GLY A 1 88 ? 11.828 -5.496 0.079 1 84.94 88 GLY A CA 1
ATOM 673 C C . GLY A 1 88 ? 11.539 -6.223 -1.221 1 84.94 88 GLY A C 1
ATOM 674 O O . GLY A 1 88 ? 12.312 -6.129 -2.178 1 84.94 88 GLY A O 1
ATOM 675 N N . PRO A 1 89 ? 10.477 -7.039 -1.198 1 84.06 89 PRO A N 1
ATOM 676 C CA . PRO A 1 89 ? 10.156 -7.918 -2.326 1 84.06 89 PRO A CA 1
ATOM 677 C C . PRO A 1 89 ? 9.453 -7.18 -3.463 1 84.06 89 PRO A C 1
ATOM 679 O O . PRO A 1 89 ? 9.18 -5.98 -3.354 1 84.06 89 PRO A O 1
ATOM 682 N N . LEU A 1 90 ? 9.25 -7.883 -4.594 1 80.19 90 LEU A N 1
ATOM 683 C CA . LEU A 1 90 ? 8.25 -7.539 -5.598 1 80.19 90 LEU A CA 1
ATOM 684 C C . LEU A 1 90 ? 6.875 -8.07 -5.195 1 80.19 90 LEU A C 1
ATOM 686 O O . LEU A 1 90 ? 6.715 -9.273 -4.969 1 80.19 90 LEU A O 1
ATOM 690 N N . ALA A 1 91 ? 5.949 -7.16 -4.934 1 89.44 91 ALA A N 1
ATOM 691 C CA . ALA A 1 91 ? 4.582 -7.574 -4.621 1 89.44 91 ALA A CA 1
ATOM 692 C C . ALA A 1 91 ? 3.742 -7.695 -5.891 1 89.44 91 ALA A C 1
ATOM 694 O O . ALA A 1 91 ? 3.557 -6.715 -6.613 1 89.44 91 ALA A O 1
ATOM 695 N N . LEU A 1 92 ? 3.242 -8.898 -6.094 1 84.75 92 LEU A N 1
ATOM 696 C CA . LEU A 1 92 ? 2.428 -9.164 -7.273 1 84.75 92 LEU A CA 1
ATOM 697 C C . LEU A 1 92 ? 0.955 -9.297 -6.902 1 84.75 92 LEU A C 1
ATOM 699 O O . LEU A 1 92 ? 0.621 -9.891 -5.875 1 84.75 92 LEU A O 1
ATOM 703 N N . ALA A 1 93 ? 0.105 -8.711 -7.637 1 87.38 93 ALA A N 1
ATOM 704 C CA . ALA A 1 93 ? -1.337 -8.945 -7.637 1 87.38 93 ALA A CA 1
ATOM 705 C C . ALA A 1 93 ? -1.854 -9.203 -9.047 1 87.38 93 ALA A C 1
ATOM 707 O O . ALA A 1 93 ? -1.589 -8.422 -9.961 1 87.38 93 ALA A O 1
ATOM 708 N N . GLY A 1 94 ? -2.527 -10.312 -9.281 1 86 94 GLY A N 1
ATOM 709 C CA . GLY A 1 94 ? -2.998 -10.656 -10.609 1 86 94 GLY A CA 1
ATOM 710 C C . GLY A 1 94 ? -3.529 -12.078 -10.703 1 86 94 GLY A C 1
ATOM 711 O O . GLY A 1 94 ? -3.875 -12.68 -9.688 1 86 94 GLY A O 1
ATOM 712 N N . ASP A 1 95 ? -3.789 -12.484 -11.945 1 84.94 95 ASP A N 1
ATOM 713 C CA . ASP A 1 95 ? -4.191 -13.852 -12.234 1 84.94 95 ASP A CA 1
ATOM 714 C C . ASP A 1 95 ? -2.988 -14.797 -12.219 1 84.94 95 ASP A C 1
ATOM 716 O O . ASP A 1 95 ? -2.363 -15.023 -13.258 1 84.94 95 ASP A O 1
ATOM 720 N N . LEU A 1 96 ? -2.506 -15.32 -10.992 1 80.12 96 LEU A N 1
ATOM 721 C CA . LEU A 1 96 ? -1.277 -16.062 -10.711 1 80.12 96 LEU A CA 1
ATOM 722 C C . LEU A 1 96 ? -1.565 -17.547 -10.531 1 80.12 96 LEU A C 1
ATOM 724 O O . LEU A 1 96 ? -1.101 -18.156 -9.57 1 80.12 96 LEU A O 1
ATOM 728 N N . GLU A 1 97 ? -1.997 -18.266 -11.57 1 75 97 GLU A N 1
ATOM 729 C CA . GLU A 1 97 ? -2.303 -19.703 -11.547 1 75 97 GLU A CA 1
ATOM 730 C C . GLU A 1 97 ? -2.621 -20.172 -10.133 1 75 97 GLU A C 1
ATOM 732 O O . GLU A 1 97 ? -1.769 -20.75 -9.453 1 75 97 GLU A O 1
ATOM 737 N N . GLY A 1 98 ? -3.744 -20.031 -9.625 1 76.81 98 GLY A N 1
ATOM 738 C CA . GLY A 1 98 ? -4.215 -20.516 -8.336 1 76.81 98 GLY A CA 1
ATOM 739 C C . GLY A 1 98 ? -4.016 -19.5 -7.223 1 76.81 98 GLY A C 1
ATOM 740 O O . GLY A 1 98 ? -4.223 -19.812 -6.047 1 76.81 98 GLY A O 1
ATOM 741 N N . ASP A 1 99 ? -3.416 -18.422 -7.555 1 85.94 99 ASP A N 1
ATOM 742 C CA . ASP A 1 99 ? -3.215 -17.359 -6.582 1 85.94 99 ASP A CA 1
ATOM 743 C C . ASP A 1 99 ? -3.58 -15.992 -7.176 1 85.94 99 ASP A C 1
ATOM 745 O O . ASP A 1 99 ? -3.795 -15.875 -8.383 1 85.94 99 ASP A O 1
ATOM 749 N N . THR A 1 100 ? -3.787 -15.055 -6.25 1 89.5 100 THR A N 1
ATOM 750 C CA . THR A 1 100 ? -4.094 -13.711 -6.738 1 89.5 100 THR A CA 1
ATOM 751 C C . THR A 1 100 ? -3.064 -12.703 -6.23 1 89.5 100 THR A C 1
ATOM 753 O O . THR A 1 100 ? -3.021 -11.562 -6.703 1 89.5 100 THR A O 1
ATOM 756 N N . ARG A 1 101 ? -2.25 -13.141 -5.254 1 91.62 101 ARG A N 1
ATOM 757 C CA . ARG A 1 101 ? -1.225 -12.273 -4.68 1 91.62 101 ARG A CA 1
ATOM 758 C C . ARG A 1 101 ? -0.031 -13.094 -4.195 1 91.62 101 ARG A C 1
ATOM 760 O O . ARG A 1 101 ? -0.2 -14.195 -3.664 1 91.62 101 ARG A O 1
ATOM 767 N N . LEU A 1 102 ? 1.092 -12.594 -4.367 1 87.31 102 LEU A N 1
ATOM 768 C CA . LEU A 1 102 ? 2.309 -13.148 -3.787 1 87.31 102 LEU A CA 1
ATOM 769 C C . LEU A 1 102 ? 3.418 -12.102 -3.746 1 87.31 102 LEU A C 1
ATOM 771 O O . LEU A 1 102 ? 3.314 -11.055 -4.391 1 87.31 102 LEU A O 1
ATOM 775 N N . THR A 1 103 ? 4.387 -12.375 -2.936 1 89.5 103 THR A N 1
ATOM 776 C CA . THR A 1 103 ? 5.598 -11.562 -2.91 1 89.5 103 THR A CA 1
ATOM 777 C C . THR A 1 103 ? 6.812 -12.398 -3.305 1 89.5 103 THR A C 1
ATOM 779 O O . THR A 1 103 ? 6.984 -13.516 -2.822 1 89.5 103 THR A O 1
ATOM 782 N N . LEU A 1 104 ? 7.547 -11.852 -4.254 1 80.38 104 LEU A N 1
ATOM 783 C CA . LEU A 1 104 ? 8.727 -12.531 -4.773 1 80.38 104 LEU A CA 1
ATOM 784 C C . LEU A 1 104 ? 10 -11.953 -4.164 1 80.38 104 LEU A C 1
ATOM 786 O O . LEU A 1 104 ? 10.125 -10.734 -4.02 1 80.38 104 LEU A O 1
ATOM 790 N N . CYS A 1 105 ? 10.945 -12.82 -3.889 1 79.69 105 CYS A N 1
ATOM 791 C CA . CYS A 1 105 ? 12.227 -12.414 -3.305 1 79.69 105 CYS A CA 1
ATOM 792 C C . CYS A 1 105 ? 13.039 -11.586 -4.289 1 79.69 105 CYS A C 1
ATOM 794 O O . CYS A 1 105 ? 13.219 -11.984 -5.441 1 79.69 105 CYS A O 1
ATOM 796 N N . ARG A 1 106 ? 13.422 -10.492 -3.857 1 75.19 106 ARG A N 1
ATOM 797 C CA . ARG A 1 106 ? 14.25 -9.594 -4.66 1 75.19 106 ARG A CA 1
ATOM 798 C C . ARG A 1 106 ? 15.68 -9.555 -4.141 1 75.19 106 ARG A C 1
ATOM 800 O O . ARG A 1 106 ? 16.594 -9.133 -4.859 1 75.19 106 ARG A O 1
ATOM 807 N N . CYS A 1 107 ? 15.969 -10.047 -2.92 1 75.88 107 CYS A N 1
ATOM 808 C CA . CYS A 1 107 ? 17.25 -9.844 -2.238 1 75.88 107 CYS A CA 1
ATOM 809 C C . CYS A 1 107 ? 18.172 -11.031 -2.457 1 75.88 107 CYS A C 1
ATOM 811 O O . CYS A 1 107 ? 19.375 -10.953 -2.191 1 75.88 107 CYS A O 1
ATOM 813 N N . GLY A 1 108 ? 17.562 -12.195 -2.93 1 72.12 108 GLY A N 1
ATOM 814 C CA . GLY A 1 108 ? 18.344 -13.398 -3.16 1 72.12 108 GLY A CA 1
ATOM 815 C C . GLY A 1 108 ? 18.594 -14.195 -1.896 1 72.12 108 GLY A C 1
ATOM 816 O O . GLY A 1 108 ? 19.234 -15.25 -1.938 1 72.12 108 GLY A O 1
ATOM 817 N N . LEU A 1 109 ? 18.016 -13.82 -0.724 1 77.12 109 LEU A N 1
ATOM 818 C CA . LEU A 1 109 ? 18.391 -14.406 0.557 1 77.12 109 LEU A CA 1
ATOM 819 C C . LEU A 1 109 ? 17.281 -15.312 1.083 1 77.12 109 LEU A C 1
ATOM 821 O O . LEU A 1 109 ? 17.484 -16.031 2.064 1 77.12 109 LEU A O 1
ATOM 825 N N . SER A 1 110 ? 16.094 -15.273 0.402 1 82.5 110 SER A N 1
ATOM 826 C CA . SER A 1 110 ? 14.961 -16.062 0.878 1 82.5 110 SER A CA 1
ATOM 827 C C . SER A 1 110 ? 15.289 -17.547 0.883 1 82.5 110 SER A C 1
ATOM 829 O O . SER A 1 110 ? 15.914 -18.047 -0.05 1 82.5 110 SER A O 1
ATOM 831 N N . LYS A 1 111 ? 14.82 -18.234 1.918 1 84.12 111 LYS A N 1
ATOM 832 C CA . LYS A 1 111 ? 14.898 -19.688 1.964 1 84.12 111 LYS A CA 1
ATOM 833 C C . LYS A 1 111 ? 13.633 -20.328 1.402 1 84.12 111 LYS A C 1
ATOM 835 O O . LYS A 1 111 ? 13.508 -21.562 1.372 1 84.12 111 LYS A O 1
ATOM 840 N N . ASN A 1 112 ? 12.664 -19.547 0.987 1 84.75 112 ASN A N 1
ATOM 841 C CA . ASN A 1 112 ? 11.406 -19.984 0.388 1 84.75 112 ASN A CA 1
ATOM 842 C C . ASN A 1 112 ? 11.266 -19.469 -1.045 1 84.75 112 ASN A C 1
ATOM 844 O O . ASN A 1 112 ? 10.188 -19.031 -1.448 1 84.75 112 ASN A O 1
ATOM 848 N N . LYS A 1 113 ? 12.461 -19.5 -1.774 1 75.94 113 LYS A N 1
ATOM 849 C CA . LYS A 1 113 ? 12.43 -18.984 -3.143 1 75.94 113 LYS A CA 1
ATOM 850 C C . LYS A 1 113 ? 11.414 -19.75 -3.986 1 75.94 113 LYS A C 1
ATOM 852 O O . LYS A 1 113 ? 11.203 -20.938 -3.789 1 75.94 113 LYS A O 1
ATOM 857 N N . PRO A 1 114 ? 10.758 -19 -4.926 1 78.19 114 PRO A N 1
ATOM 858 C CA . PRO A 1 114 ? 10.977 -17.609 -5.371 1 78.19 114 PRO A CA 1
ATOM 859 C C . PRO A 1 114 ? 10.25 -16.594 -4.5 1 78.19 114 PRO A C 1
ATOM 861 O O . PRO A 1 114 ? 10.352 -15.383 -4.742 1 78.19 114 PRO A O 1
ATOM 864 N N . TYR A 1 115 ? 9.602 -17.062 -3.4 1 83 115 TYR A N 1
ATOM 865 C CA . TYR A 1 115 ? 8.797 -16.203 -2.545 1 83 115 TYR A CA 1
ATOM 866 C C . TYR A 1 115 ? 9.664 -15.523 -1.49 1 83 115 TYR A C 1
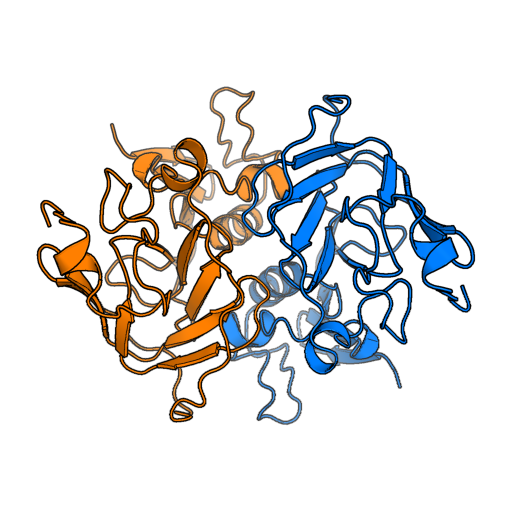ATOM 868 O O . TYR A 1 115 ? 10.711 -16.047 -1.106 1 83 115 TYR A O 1
ATOM 876 N N . CYS A 1 116 ? 9.258 -14.398 -1.128 1 87 116 CYS A N 1
ATOM 877 C CA . CYS A 1 116 ? 9.891 -13.68 -0.028 1 87 116 CYS A CA 1
ATOM 878 C C . CYS A 1 116 ? 9.57 -14.328 1.311 1 87 116 CYS A C 1
ATOM 880 O O . CYS A 1 116 ? 8.414 -14.664 1.58 1 87 116 CYS A O 1
ATOM 882 N N . ASP A 1 117 ? 10.586 -14.508 2.172 1 85.94 117 ASP A N 1
ATOM 883 C CA . ASP A 1 117 ? 10.375 -15.008 3.529 1 85.94 117 ASP A CA 1
ATOM 884 C C . ASP A 1 117 ? 10.867 -13.992 4.566 1 85.94 117 ASP A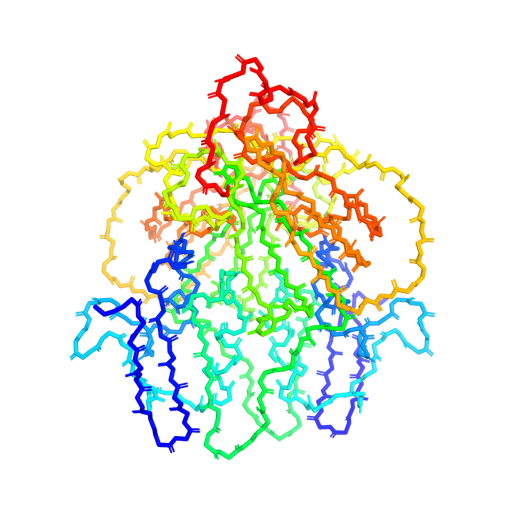 C 1
ATOM 886 O O . ASP A 1 117 ? 11.188 -14.367 5.695 1 85.94 117 ASP A O 1
ATOM 890 N N . TYR A 1 118 ? 11 -12.805 4.152 1 87.88 118 TYR A N 1
ATOM 891 C CA . TYR A 1 118 ? 11.32 -11.672 5.016 1 87.88 118 TYR A CA 1
ATOM 892 C C . TYR A 1 118 ? 12.789 -11.68 5.41 1 87.88 118 TYR A C 1
ATOM 894 O O . TYR A 1 118 ? 13.242 -10.805 6.156 1 87.88 118 TYR A O 1
ATOM 902 N N . SER A 1 119 ? 13.68 -12.453 4.891 1 81 119 SER A N 1
ATOM 903 C CA . SER A 1 119 ? 15.109 -12.555 5.188 1 81 119 SER A CA 1
ATOM 904 C C . SER A 1 119 ? 15.836 -11.258 4.832 1 81 119 SER A C 1
ATOM 906 O O . SER A 1 119 ? 16.906 -10.984 5.367 1 81 119 SER A O 1
ATOM 908 N N . HIS A 1 120 ? 15.25 -10.477 3.896 1 82.5 120 HIS A N 1
ATOM 909 C CA . HIS A 1 120 ? 15.906 -9.25 3.455 1 82.5 120 HIS A CA 1
ATOM 910 C C . HIS A 1 120 ? 16.078 -8.273 4.613 1 82.5 120 HIS A C 1
ATOM 912 O O . HIS A 1 120 ? 16.984 -7.426 4.586 1 82.5 120 HIS A O 1
ATOM 918 N N . VAL A 1 121 ? 15.211 -8.312 5.621 1 84.19 121 VAL A N 1
ATOM 919 C CA . VAL A 1 121 ? 15.289 -7.391 6.75 1 84.19 121 VAL A CA 1
ATOM 920 C C . VAL A 1 121 ? 16.484 -7.758 7.637 1 84.19 121 VAL A C 1
ATOM 922 O O . VAL A 1 121 ? 17.312 -6.906 7.953 1 84.19 121 VAL A O 1
ATOM 925 N N . ASP A 1 122 ? 16.609 -9.047 8.008 1 80.31 122 ASP A N 1
ATOM 926 C CA . ASP A 1 122 ? 17.672 -9.508 8.914 1 80.31 122 ASP A CA 1
ATOM 927 C C . ASP A 1 122 ? 19.047 -9.289 8.305 1 80.31 122 ASP A C 1
ATOM 929 O O . ASP A 1 122 ? 20 -8.984 9.016 1 80.31 122 ASP A O 1
ATOM 933 N N . GLU A 1 123 ? 19.125 -9.398 7.027 1 77.5 123 GLU A N 1
ATOM 934 C CA . GLU A 1 123 ? 20.422 -9.336 6.359 1 77.5 123 GLU A CA 1
ATOM 935 C C . GLU A 1 123 ? 20.734 -7.926 5.875 1 77.5 123 GLU A C 1
ATOM 937 O O . GLU A 1 123 ? 21.812 -7.668 5.34 1 77.5 123 GLU A O 1
ATOM 942 N N . GLY A 1 124 ? 19.797 -6.961 6.047 1 82.75 124 GLY A N 1
ATOM 943 C CA . GLY A 1 124 ? 20.031 -5.559 5.75 1 82.75 124 GLY A CA 1
ATOM 944 C C . GLY A 1 124 ? 20.078 -5.262 4.262 1 82.75 124 GLY A C 1
ATOM 945 O O . GLY A 1 124 ? 20.906 -4.461 3.809 1 82.75 124 GLY A O 1
ATOM 946 N N . PHE A 1 125 ? 19.391 -5.988 3.402 1 79.56 125 PHE A N 1
ATOM 947 C CA . PHE A 1 125 ? 19.266 -5.73 1.972 1 79.56 125 PHE A CA 1
ATOM 948 C C . PHE A 1 125 ? 18.75 -4.316 1.719 1 79.56 125 PHE A C 1
ATOM 950 O O . PHE A 1 125 ? 17.797 -3.871 2.371 1 79.56 125 PHE A O 1
ATOM 957 N N . THR A 1 126 ? 19.391 -3.496 0.875 1 84.88 126 THR A N 1
ATOM 958 C CA . THR A 1 126 ? 18.969 -2.152 0.512 1 84.88 126 THR A CA 1
ATOM 959 C C . THR A 1 126 ? 18.797 -2.025 -1 1 84.88 126 THR A C 1
ATOM 961 O O . THR A 1 126 ? 19.703 -2.387 -1.758 1 84.88 126 THR A O 1
ATOM 964 N N . ALA A 1 127 ? 17.672 -1.6 -1.419 1 77.88 127 ALA A N 1
ATOM 965 C CA . ALA A 1 127 ? 17.359 -1.247 -2.801 1 77.88 127 ALA A CA 1
ATOM 966 C C . ALA A 1 127 ? 16.156 -0.304 -2.871 1 77.88 127 ALA A C 1
ATOM 968 O O . ALA A 1 127 ? 15.211 -0.433 -2.088 1 77.88 127 ALA A O 1
ATOM 969 N N . THR A 1 128 ? 16.203 0.609 -3.859 1 84.31 128 THR A N 1
ATOM 970 C CA . THR A 1 128 ? 15.141 1.591 -4 1 84.31 128 THR A CA 1
ATOM 971 C C . THR A 1 128 ? 13.844 0.919 -4.445 1 84.31 128 THR A C 1
ATOM 973 O O . THR A 1 128 ? 13.867 -0.058 -5.195 1 84.31 128 THR A O 1
ATOM 976 N N . GLY A 1 129 ? 12.75 1.392 -3.941 1 85.62 129 GLY A N 1
ATOM 977 C CA . GLY A 1 129 ? 11.438 1.052 -4.461 1 85.62 129 GLY A CA 1
ATOM 978 C C . GLY A 1 129 ? 10.953 2.01 -5.535 1 85.62 129 GLY A C 1
ATOM 979 O O . GLY A 1 129 ? 9.82 1.901 -6.008 1 85.62 129 GLY A O 1
ATOM 980 N N . GLU A 1 130 ? 11.734 2.973 -5.859 1 81.38 130 GLU A N 1
ATOM 981 C CA . GLU A 1 130 ? 11.398 3.998 -6.84 1 81.38 130 GLU A CA 1
ATOM 982 C C . GLU A 1 130 ? 12.383 4 -8 1 81.38 130 GLU A C 1
ATOM 984 O O . GLU A 1 130 ? 12.984 5.031 -8.312 1 81.38 130 GLU A O 1
ATOM 989 N N . PRO A 1 131 ? 12.617 2.896 -8.672 1 71.62 131 PRO A N 1
ATOM 990 C CA . PRO A 1 131 ? 13.508 2.91 -9.836 1 71.62 131 PRO A CA 1
ATOM 991 C C . PRO A 1 131 ? 13.023 3.852 -10.938 1 71.62 131 PRO A C 1
ATOM 993 O O . PRO A 1 131 ? 11.852 4.238 -10.953 1 71.62 131 PRO A O 1
ATOM 996 N N . ALA A 1 132 ? 13.906 4.266 -11.766 1 76.19 132 ALA A N 1
ATOM 997 C CA . ALA A 1 132 ? 13.586 5.176 -12.867 1 76.19 132 ALA A CA 1
ATOM 998 C C . ALA A 1 132 ? 12.531 4.578 -13.789 1 76.19 132 ALA A C 1
ATOM 1000 O O . ALA A 1 132 ? 12.492 3.361 -13.992 1 76.19 132 ALA A O 1
ATOM 1001 N N . THR A 1 133 ? 11.617 5.473 -14.227 1 75.56 133 THR A N 1
ATOM 1002 C CA . THR A 1 133 ? 10.633 5.039 -15.203 1 75.56 133 THR A CA 1
ATOM 1003 C C . THR A 1 133 ? 11.305 4.676 -16.531 1 75.56 133 THR A C 1
ATOM 1005 O O . THR A 1 133 ? 12.227 5.363 -16.969 1 75.56 133 THR A O 1
ATOM 1008 N N . LYS A 1 134 ? 11.094 3.445 -16.984 1 66.81 134 LYS A N 1
ATOM 1009 C CA . LYS A 1 134 ? 11.586 3.082 -18.312 1 66.81 134 LYS A CA 1
ATOM 1010 C C . LYS A 1 134 ? 10.438 3 -19.312 1 66.81 134 LYS A C 1
ATOM 1012 O O . LYS A 1 134 ? 9.312 2.637 -18.953 1 66.81 134 LYS A O 1
ATOM 1017 N N . SER A 1 135 ? 10.43 3.748 -20.422 1 54.12 135 SER A N 1
ATOM 1018 C CA . SER A 1 135 ? 9.422 3.756 -21.469 1 54.12 135 SER A CA 1
ATOM 1019 C C . SER A 1 135 ? 9.203 2.354 -22.031 1 54.12 135 SER A C 1
ATOM 1021 O O . SER A 1 135 ? 9.891 1.935 -22.969 1 54.12 135 SER A O 1
ATOM 1023 N N . PRO A 1 136 ? 8.82 1.353 -21.234 1 53.22 136 PRO A N 1
ATOM 1024 C CA . PRO A 1 136 ? 8.719 0.147 -22.062 1 53.22 136 PRO A CA 1
ATOM 1025 C C . PRO A 1 136 ? 7.488 0.153 -22.969 1 53.22 136 PRO A C 1
ATOM 1027 O O . PRO A 1 136 ? 6.625 1.023 -22.828 1 53.22 136 PRO A O 1
ATOM 1030 N N . ALA A 1 137 ? 7.262 -1.014 -23.688 1 50.75 137 ALA A N 1
ATOM 1031 C CA . ALA A 1 137 ? 6.219 -1.265 -24.688 1 50.75 137 ALA A CA 1
ATOM 1032 C C . ALA A 1 137 ? 4.832 -1.066 -24.078 1 50.75 137 ALA A C 1
ATOM 1034 O O . ALA A 1 137 ? 4.559 -1.52 -22.969 1 50.75 137 ALA A O 1
ATOM 1035 N N . GLU A 1 138 ? 4.164 0.013 -24.297 1 55.41 138 GLU A N 1
ATOM 1036 C CA . GLU A 1 138 ? 2.809 0.334 -23.844 1 55.41 138 GLU A CA 1
ATOM 1037 C C . GLU A 1 138 ? 1.789 -0.621 -24.469 1 55.41 138 GLU A C 1
ATOM 1039 O O . GLU A 1 138 ? 1.83 -0.896 -25.672 1 55.41 138 GLU A O 1
ATOM 1044 N N . THR A 1 139 ? 1.412 -1.669 -23.75 1 56.59 139 THR A N 1
ATOM 1045 C CA . THR A 1 139 ? 0.223 -2.373 -24.219 1 56.59 139 THR A CA 1
ATOM 1046 C C . THR A 1 139 ? -1.038 -1.764 -23.609 1 56.59 139 THR A C 1
ATOM 1048 O O . THR A 1 139 ? -1.012 -1.254 -22.484 1 56.59 139 THR A O 1
ATOM 1051 N N . GLU A 1 140 ? -2.031 -1.541 -24.359 1 60.06 140 GLU A N 1
ATOM 1052 C CA . GLU A 1 140 ? -3.301 -0.977 -23.922 1 60.06 140 GLU A CA 1
ATOM 1053 C C . GLU A 1 140 ? -4.094 -1.991 -23.094 1 60.06 140 GLU A C 1
ATOM 1055 O O . GLU A 1 140 ? -4.961 -1.614 -22.312 1 60.06 140 GLU A O 1
ATOM 1060 N N . ASP A 1 141 ? -3.723 -3.268 -23.172 1 62.97 141 ASP A N 1
ATOM 1061 C CA . ASP A 1 141 ? -4.523 -4.324 -22.562 1 62.97 141 ASP A CA 1
ATOM 1062 C C . ASP A 1 141 ? -4.066 -4.605 -21.141 1 62.97 141 ASP A C 1
ATOM 1064 O O . ASP A 1 141 ? -2.891 -4.426 -20.812 1 62.97 141 ASP A O 1
ATOM 1068 N N . HIS A 1 142 ? -5.027 -4.637 -20.391 1 67.25 142 HIS A N 1
ATOM 1069 C CA . HIS A 1 142 ? -4.77 -5.012 -19 1 67.25 142 HIS A CA 1
ATOM 1070 C C . HIS A 1 142 ? -5.32 -6.402 -18.703 1 67.25 142 HIS A C 1
ATOM 1072 O O . HIS A 1 142 ? -6.164 -6.918 -19.438 1 67.25 142 HIS A O 1
ATOM 1078 N N . GLY A 1 143 ? -4.68 -7.039 -17.781 1 62.06 143 GLY A N 1
ATOM 1079 C CA . GLY A 1 143 ? -5.246 -8.281 -17.266 1 62.06 143 GLY A CA 1
ATOM 1080 C C . GLY A 1 143 ? -4.676 -9.516 -17.953 1 62.06 143 GLY A C 1
ATOM 1081 O O . GLY A 1 143 ? -3.623 -9.445 -18.594 1 62.06 143 GLY A O 1
ATOM 1082 N N . GLY A 1 144 ? -5.277 -10.68 -17.703 1 71 144 GLY A N 1
ATOM 1083 C CA . GLY A 1 144 ? -4.832 -11.969 -18.203 1 71 144 GLY A CA 1
ATOM 1084 C C . GLY A 1 144 ? -3.881 -12.68 -17.25 1 71 144 GLY A C 1
ATOM 1085 O O . GLY A 1 144 ? -3.469 -12.109 -16.25 1 71 144 GLY A O 1
ATOM 1086 N N . PRO A 1 145 ? -3.596 -13.883 -17.547 1 74.06 145 PRO A N 1
ATOM 1087 C CA . PRO A 1 145 ? -2.752 -14.664 -16.641 1 74.06 145 PRO A CA 1
ATOM 1088 C C . PRO A 1 145 ? -1.287 -14.234 -16.688 1 74.06 145 PRO A C 1
ATOM 1090 O O . PRO A 1 145 ? -0.806 -13.766 -17.719 1 74.06 145 PRO A O 1
ATOM 1093 N N . ILE A 1 146 ? -0.694 -14.195 -15.609 1 71.81 146 ILE A N 1
ATOM 1094 C CA . ILE A 1 146 ? 0.749 -14.016 -15.492 1 71.81 146 ILE A CA 1
ATOM 1095 C C . ILE A 1 146 ? 1.401 -15.32 -15.055 1 71.81 146 ILE A C 1
ATOM 1097 O O . ILE A 1 146 ? 0.863 -16.031 -14.203 1 71.81 146 ILE A O 1
ATOM 1101 N N . THR A 1 147 ? 2.486 -15.695 -15.703 1 75.25 147 THR A N 1
ATOM 1102 C CA . THR A 1 147 ? 3.252 -16.875 -15.32 1 75.25 147 THR A CA 1
ATOM 1103 C C . THR A 1 147 ? 4.641 -16.484 -14.82 1 75.25 147 THR A C 1
ATOM 1105 O O . THR A 1 147 ? 5.266 -15.57 -15.367 1 75.25 147 THR A O 1
ATOM 1108 N N . LEU A 1 148 ? 5.012 -17.094 -13.773 1 74.62 148 LEU A N 1
ATOM 1109 C CA . LEU A 1 148 ? 6.336 -16.906 -13.188 1 74.62 148 LEU A CA 1
ATOM 1110 C C . LEU A 1 148 ? 7.191 -18.156 -13.375 1 74.62 148 LEU A C 1
ATOM 1112 O O . LEU A 1 148 ? 6.773 -19.266 -13.016 1 74.62 148 LEU A O 1
ATOM 1116 N N . THR A 1 149 ? 8.367 -18.109 -13.961 1 79.81 149 THR A N 1
ATOM 1117 C CA . THR A 1 149 ? 9.281 -19.203 -14.211 1 79.81 149 THR A CA 1
ATOM 1118 C C . THR A 1 149 ? 10.68 -18.875 -13.688 1 79.81 149 THR A C 1
ATOM 1120 O O . THR A 1 149 ? 11.383 -18.047 -14.258 1 79.81 149 THR A O 1
ATOM 1123 N N . PRO A 1 150 ? 11.023 -19.547 -12.617 1 78.62 150 PRO A N 1
ATOM 1124 C CA . PRO A 1 150 ? 12.406 -19.344 -12.18 1 78.62 150 PRO A CA 1
ATOM 1125 C C . PRO A 1 150 ? 13.43 -19.906 -13.156 1 78.62 150 PRO A C 1
ATOM 1127 O O . PRO A 1 150 ? 13.32 -21.062 -13.562 1 78.62 150 PRO A O 1
ATOM 1130 N N . VAL A 1 151 ? 14.312 -19.125 -13.617 1 81.31 151 VAL A N 1
ATOM 1131 C CA . VAL A 1 151 ? 15.477 -19.594 -14.352 1 81.31 151 VAL A CA 1
ATOM 1132 C C . VAL A 1 151 ? 16.5 -20.172 -13.375 1 81.31 151 VAL A C 1
ATOM 1134 O O . VAL A 1 151 ? 16.844 -19.531 -12.375 1 81.31 151 VAL A O 1
ATOM 1137 N N . PRO A 1 152 ? 16.938 -21.312 -13.562 1 82.62 152 PRO A N 1
ATOM 1138 C CA . PRO A 1 152 ? 17.922 -21.891 -12.633 1 82.62 152 PRO A CA 1
ATOM 1139 C C . PRO A 1 152 ? 19.109 -20.953 -12.391 1 82.62 152 PRO A C 1
ATOM 1141 O O . PRO A 1 152 ? 19.703 -20.438 -13.344 1 82.62 152 PRO A O 1
ATOM 1144 N N . ASP A 1 153 ? 19.375 -20.672 -11.047 1 79.88 153 ASP A N 1
ATOM 1145 C CA . ASP A 1 153 ? 20.469 -19.828 -10.578 1 79.88 153 ASP A CA 1
ATOM 1146 C C . ASP A 1 153 ? 20.453 -18.469 -11.273 1 79.88 153 ASP A C 1
ATOM 1148 O O . ASP A 1 153 ? 21.5 -17.891 -11.539 1 79.88 153 ASP A O 1
ATOM 1152 N N . GLY A 1 154 ? 19.25 -18.078 -11.656 1 81.44 154 GLY A N 1
ATOM 1153 C CA . GLY A 1 154 ? 19.109 -16.844 -12.406 1 81.44 154 GLY A CA 1
ATOM 1154 C C . GLY A 1 154 ? 17.859 -16.047 -12.039 1 81.44 154 GLY A C 1
ATOM 1155 O O . GLY A 1 154 ? 17.375 -16.125 -10.906 1 81.44 154 GLY A O 1
ATOM 1156 N N . PRO A 1 155 ? 17.406 -15.219 -12.93 1 82.56 155 PRO A N 1
ATOM 1157 C CA . PRO A 1 155 ? 16.266 -14.344 -12.656 1 82.56 155 PRO A CA 1
ATOM 1158 C C . PRO A 1 155 ? 14.93 -15.094 -12.633 1 82.56 155 PRO A C 1
ATOM 1160 O O . PRO A 1 155 ? 14.898 -16.297 -12.891 1 82.56 155 PRO A O 1
ATOM 1163 N N . LEU A 1 156 ? 13.898 -14.461 -12.203 1 79.19 156 LEU A N 1
ATOM 1164 C CA . LEU A 1 156 ? 12.516 -14.906 -12.367 1 79.19 156 LEU A CA 1
ATOM 1165 C C . LEU A 1 156 ? 11.898 -14.328 -13.633 1 79.19 156 LEU A C 1
ATOM 1167 O O . LEU A 1 156 ? 11.797 -13.109 -13.781 1 79.19 156 LEU A O 1
ATOM 1171 N N . LYS A 1 157 ? 11.609 -15.211 -14.539 1 81.69 157 LYS A N 1
ATOM 1172 C CA . LYS A 1 157 ? 10.883 -14.781 -15.719 1 81.69 157 LYS A CA 1
ATOM 1173 C C . LYS A 1 157 ? 9.398 -14.594 -15.414 1 81.69 157 LYS A C 1
ATOM 1175 O O . LYS A 1 157 ? 8.75 -15.492 -14.891 1 81.69 157 LYS A O 1
ATOM 1180 N N . ILE A 1 158 ? 8.844 -13.406 -15.602 1 81.19 158 ILE A N 1
ATOM 1181 C CA . ILE A 1 158 ? 7.406 -13.141 -15.57 1 81.19 158 ILE A CA 1
ATOM 1182 C C . ILE A 1 158 ? 6.891 -12.93 -16.984 1 81.19 158 ILE A C 1
ATOM 1184 O O . ILE A 1 158 ? 7.523 -12.234 -17.797 1 81.19 158 ILE A O 1
ATOM 1188 N N . ALA A 1 159 ? 5.852 -13.672 -17.359 1 81.12 159 ALA A N 1
ATOM 1189 C CA . ALA A 1 159 ? 5.188 -13.531 -18.656 1 81.12 159 ALA A CA 1
ATOM 1190 C C . ALA A 1 159 ? 3.719 -13.156 -18.484 1 81.12 159 ALA A C 1
ATOM 1192 O O . ALA A 1 159 ? 3.043 -13.672 -17.578 1 81.12 159 ALA A O 1
ATOM 1193 N N . GLY A 1 160 ? 3.271 -12.242 -19.312 1 79.81 160 GLY A N 1
ATOM 1194 C CA . GLY A 1 160 ? 1.924 -11.695 -19.25 1 79.81 160 GLY A CA 1
ATOM 1195 C C . GLY A 1 160 ? 1.896 -10.195 -19.031 1 79.81 160 GLY A C 1
ATOM 1196 O O . GLY A 1 160 ? 2.885 -9.609 -18.578 1 79.81 160 GLY A O 1
ATOM 1197 N N . LYS A 1 161 ? 0.747 -9.562 -19.297 1 78.06 161 LYS A N 1
ATOM 1198 C CA . LYS A 1 161 ? 0.601 -8.109 -19.156 1 78.06 161 LYS A CA 1
ATOM 1199 C C . LYS A 1 161 ? 0.534 -7.699 -17.688 1 78.06 161 LYS A C 1
ATOM 1201 O O . LYS A 1 161 ? -0.253 -8.25 -16.922 1 78.06 161 LYS A O 1
ATOM 1206 N N . VAL A 1 162 ? 1.398 -6.852 -17.359 1 76.94 162 VAL A N 1
ATOM 1207 C CA . VAL A 1 162 ? 1.462 -6.438 -15.969 1 76.94 162 VAL A CA 1
ATOM 1208 C C . VAL A 1 162 ? 1.959 -5 -15.875 1 76.94 162 VAL A C 1
ATOM 1210 O O . VAL A 1 162 ? 2.855 -4.594 -16.625 1 76.94 162 VAL A O 1
ATOM 1213 N N . GLU A 1 163 ? 1.382 -4.195 -15.125 1 77.31 163 GLU A N 1
ATOM 1214 C CA . GLU A 1 163 ? 1.897 -2.867 -14.805 1 77.31 163 GLU A CA 1
ATOM 1215 C C . GLU A 1 163 ? 2.906 -2.932 -13.656 1 77.31 163 GLU A C 1
ATOM 1217 O O . GLU A 1 163 ? 2.637 -3.537 -12.617 1 77.31 163 GLU A O 1
ATOM 1222 N N . LEU A 1 164 ? 4.066 -2.492 -13.883 1 72.62 164 LEU A N 1
ATOM 1223 C CA . LEU A 1 164 ? 5.098 -2.357 -12.859 1 72.62 164 LEU A CA 1
ATOM 1224 C C . LEU A 1 164 ? 5.023 -0.989 -12.188 1 72.62 164 LEU A C 1
ATOM 1226 O O . LEU A 1 164 ? 5.066 0.041 -12.867 1 72.62 164 LEU A O 1
ATOM 1230 N N . THR A 1 165 ? 4.863 -0.965 -10.891 1 73.31 165 THR A N 1
ATOM 1231 C CA . THR A 1 165 ? 4.707 0.279 -10.148 1 73.31 165 THR A CA 1
ATOM 1232 C C . THR A 1 165 ? 5.707 0.348 -8.992 1 73.31 165 THR A C 1
ATOM 1234 O O . THR A 1 165 ? 6.293 -0.667 -8.609 1 73.31 165 THR A O 1
ATOM 1237 N N . THR A 1 166 ? 5.941 1.525 -8.516 1 75.38 166 THR A N 1
ATOM 1238 C CA . THR A 1 166 ? 6.641 1.703 -7.246 1 75.38 166 THR A CA 1
ATOM 1239 C C . THR A 1 166 ? 5.727 1.364 -6.074 1 75.38 166 THR A C 1
ATOM 1241 O O . THR A 1 166 ? 4.535 1.122 -6.258 1 75.38 166 THR A O 1
ATOM 1244 N N . GLY A 1 167 ? 6.316 1.236 -4.949 1 67.5 167 GLY A N 1
ATOM 1245 C CA . GLY A 1 167 ? 5.539 1.006 -3.742 1 67.5 167 GLY A CA 1
ATOM 1246 C C . GLY A 1 167 ? 4.5 2.08 -3.488 1 67.5 167 GLY A C 1
ATOM 1247 O O . GLY A 1 167 ? 3.506 1.838 -2.801 1 67.5 167 GLY A O 1
ATOM 1248 N N . THR A 1 168 ? 4.727 3.367 -4.078 1 67.81 168 THR A N 1
ATOM 1249 C CA . THR A 1 168 ? 3.795 4.473 -3.889 1 67.81 168 THR A CA 1
ATOM 1250 C C . THR A 1 168 ? 2.779 4.527 -5.023 1 67.81 168 THR A C 1
ATOM 1252 O O . THR A 1 168 ? 1.874 5.363 -5.016 1 67.81 168 THR A O 1
ATOM 1255 N N . GLY A 1 169 ? 2.93 3.639 -6.004 1 69.5 169 GLY A N 1
ATOM 1256 C CA . GLY A 1 169 ? 1.927 3.521 -7.051 1 69.5 169 GLY A CA 1
ATOM 1257 C C . GLY A 1 169 ? 2.34 4.188 -8.352 1 69.5 169 GLY A C 1
ATOM 1258 O O . GLY A 1 169 ? 1.652 4.059 -9.367 1 69.5 169 GLY A O 1
ATOM 1259 N N . ARG A 1 170 ? 3.48 4.953 -8.328 1 74.06 170 ARG A N 1
ATOM 1260 C CA . ARG A 1 170 ? 3.957 5.523 -9.586 1 74.06 170 ARG A CA 1
ATOM 1261 C C . ARG A 1 170 ? 4.184 4.438 -10.633 1 74.06 170 ARG A C 1
ATOM 1263 O O . ARG A 1 170 ? 4.758 3.389 -10.328 1 74.06 170 ARG A O 1
ATOM 1270 N N . LYS A 1 171 ? 3.66 4.688 -11.875 1 77.88 171 LYS A N 1
ATOM 1271 C CA . LYS A 1 171 ? 3.887 3.754 -12.977 1 77.88 171 LYS A CA 1
ATOM 1272 C C . LYS A 1 171 ? 5.355 3.736 -13.391 1 77.88 171 LYS A C 1
ATOM 1274 O O . LYS A 1 171 ? 5.953 4.789 -13.625 1 77.88 171 LYS A O 1
ATOM 1279 N N . ILE A 1 172 ? 5.988 2.574 -13.359 1 74.38 172 ILE A N 1
ATOM 1280 C CA . ILE A 1 172 ? 7.348 2.387 -13.859 1 74.38 172 ILE A CA 1
ATOM 1281 C C . ILE A 1 172 ? 7.301 1.94 -15.32 1 74.38 172 ILE A C 1
ATOM 1283 O O . ILE A 1 172 ? 8.023 2.479 -16.156 1 74.38 172 ILE A O 1
ATOM 1287 N N . ALA A 1 173 ? 6.422 0.987 -15.625 1 79.12 173 ALA A N 1
ATOM 1288 C CA . ALA A 1 173 ? 6.324 0.418 -16.969 1 79.12 173 ALA A CA 1
ATOM 1289 C C . ALA A 1 173 ? 5.066 -0.438 -17.109 1 79.12 173 ALA A C 1
ATOM 1291 O O . ALA A 1 173 ? 4.438 -0.799 -16.109 1 79.12 173 ALA A O 1
ATOM 1292 N N . LYS A 1 174 ? 4.582 -0.551 -18.281 1 82.94 174 LYS A N 1
ATOM 1293 C CA . LYS A 1 174 ? 3.686 -1.633 -18.672 1 82.94 174 LYS A CA 1
ATOM 1294 C C . LYS A 1 174 ? 4.449 -2.752 -19.375 1 82.94 174 LYS A C 1
ATOM 1296 O O . LYS A 1 174 ? 5.145 -2.51 -20.375 1 82.94 174 LYS A O 1
ATOM 1301 N N . LEU A 1 175 ? 4.352 -3.965 -18.859 1 77.69 175 LEU A N 1
ATOM 1302 C CA . LEU A 1 175 ? 5.184 -5.066 -19.344 1 77.69 175 LEU A CA 1
ATOM 1303 C C . LEU A 1 175 ? 4.324 -6.191 -19.906 1 77.69 175 LEU A C 1
ATOM 1305 O O . LEU A 1 175 ? 3.197 -6.406 -19.453 1 77.69 175 LEU A O 1
ATOM 1309 N N . ASP A 1 176 ? 4.809 -6.816 -20.922 1 82.56 176 ASP A N 1
ATOM 1310 C CA . ASP A 1 176 ? 4.246 -8.086 -21.375 1 82.56 176 ASP A CA 1
ATOM 1311 C C . ASP A 1 176 ? 5.059 -9.266 -20.844 1 82.56 176 ASP A C 1
ATOM 1313 O O . ASP A 1 176 ? 4.625 -10.414 -20.922 1 82.56 176 ASP A O 1
ATOM 1317 N N . GLY A 1 177 ? 6.227 -8.992 -20.281 1 78.5 177 GLY A N 1
ATOM 1318 C CA . GLY A 1 177 ? 7.172 -9.914 -19.672 1 78.5 177 GLY A CA 1
ATOM 1319 C C . GLY A 1 177 ? 8.453 -9.242 -19.219 1 78.5 177 GLY A C 1
ATOM 1320 O O . GLY A 1 177 ? 8.719 -8.094 -19.578 1 78.5 177 GLY A O 1
ATOM 1321 N N . ALA A 1 178 ? 9.125 -9.938 -18.375 1 83.62 178 ALA A N 1
ATOM 1322 C CA . ALA A 1 178 ? 10.398 -9.406 -17.891 1 83.62 178 ALA A CA 1
ATOM 1323 C C . ALA A 1 178 ? 11.195 -10.492 -17.172 1 83.62 178 ALA A C 1
ATOM 1325 O O . ALA A 1 178 ? 10.68 -11.578 -16.891 1 83.62 178 ALA A O 1
ATOM 1326 N N . PHE A 1 179 ? 12.453 -10.258 -17.031 1 85.12 179 PHE A N 1
ATOM 1327 C CA . PHE A 1 179 ? 13.312 -11.008 -16.125 1 85.12 179 PHE A CA 1
ATOM 1328 C C . PHE A 1 179 ? 13.602 -10.195 -14.867 1 85.12 179 PHE A C 1
ATOM 1330 O O . PHE A 1 179 ? 14.258 -9.156 -14.938 1 85.12 179 PHE A O 1
ATOM 1337 N N . LEU A 1 180 ? 13.078 -10.719 -13.766 1 77.5 180 LEU A N 1
ATOM 1338 C CA . LEU A 1 180 ? 13.203 -10.008 -12.492 1 77.5 180 LEU A CA 1
ATOM 1339 C C . LEU A 1 180 ? 14.352 -10.578 -11.672 1 77.5 180 LEU A C 1
ATOM 1341 O O . LEU A 1 180 ? 14.523 -11.797 -11.594 1 77.5 180 LEU A O 1
ATOM 1345 N N . CYS A 1 181 ? 15.148 -9.727 -11.102 1 77.88 181 CYS A N 1
ATOM 1346 C CA . CYS A 1 181 ? 16.312 -10.117 -10.305 1 77.88 181 CYS A CA 1
ATOM 1347 C C . CYS A 1 181 ? 15.883 -10.93 -9.086 1 77.88 181 CYS A C 1
ATOM 1349 O O . CYS A 1 181 ? 14.945 -10.562 -8.383 1 77.88 181 CYS A O 1
ATOM 1351 N N . ARG A 1 182 ? 16.516 -12.055 -8.844 1 72.06 182 ARG A N 1
ATOM 1352 C CA . ARG A 1 182 ? 16.25 -12.906 -7.688 1 72.06 182 ARG A CA 1
ATOM 1353 C C . ARG A 1 182 ? 17.453 -12.93 -6.746 1 72.06 182 ARG A C 1
ATOM 1355 O O . ARG A 1 182 ? 17.344 -13.391 -5.605 1 72.06 182 ARG A O 1
ATOM 1362 N N . CYS A 1 183 ? 18.609 -12.5 -7.199 1 71.88 183 CYS A N 1
ATOM 1363 C CA . CYS A 1 183 ? 19.844 -12.68 -6.453 1 71.88 183 CYS A CA 1
ATOM 1364 C C . CYS A 1 183 ? 20.125 -11.477 -5.566 1 71.88 183 CYS A C 1
ATOM 1366 O O . CYS A 1 183 ? 20.969 -11.547 -4.664 1 71.88 183 CYS A O 1
ATOM 1368 N N . GLY A 1 184 ? 19.453 -10.336 -5.895 1 72.94 184 GLY A N 1
ATOM 1369 C CA . GLY A 1 184 ? 19.656 -9.109 -5.129 1 72.94 184 GLY A CA 1
ATOM 1370 C C . GLY A 1 184 ? 20.875 -8.328 -5.574 1 72.94 184 GLY A C 1
ATOM 1371 O O . GLY A 1 184 ? 21.125 -7.223 -5.086 1 72.94 184 GLY A O 1
ATOM 1372 N N . ALA A 1 185 ? 21.625 -8.695 -6.543 1 73.12 185 ALA A N 1
ATOM 1373 C CA . ALA A 1 185 ? 22.906 -8.086 -6.895 1 73.12 185 ALA A CA 1
ATOM 1374 C C . ALA A 1 185 ? 22.766 -7.18 -8.117 1 73.12 185 ALA A C 1
ATOM 1376 O O . ALA A 1 185 ? 23.672 -6.391 -8.422 1 73.12 185 ALA A O 1
ATOM 1377 N N . SER A 1 186 ? 21.594 -7.312 -8.875 1 78.69 186 SER A N 1
ATOM 1378 C CA . SER A 1 186 ? 21.422 -6.512 -10.086 1 78.69 186 SER A CA 1
ATOM 1379 C C . SER A 1 186 ? 21.562 -5.023 -9.789 1 78.69 186 SER A C 1
ATOM 1381 O O . SER A 1 186 ? 21.062 -4.531 -8.773 1 78.69 186 SER A O 1
ATOM 1383 N N . LYS A 1 187 ? 22.203 -4.133 -10.578 1 81.31 187 LYS A N 1
ATOM 1384 C CA . LYS A 1 187 ? 22.266 -2.678 -10.484 1 81.31 187 LYS A CA 1
ATOM 1385 C C . LYS A 1 187 ? 21.094 -2.033 -11.211 1 81.31 187 LYS A C 1
ATOM 1387 O O . LYS A 1 187 ? 20.938 -0.812 -11.18 1 81.31 187 LYS A O 1
ATOM 1392 N N . ASN A 1 188 ? 20.281 -2.885 -11.906 1 79.69 188 ASN A N 1
ATOM 1393 C CA . ASN A 1 188 ? 19.109 -2.447 -12.641 1 79.69 188 ASN A CA 1
ATOM 1394 C C . ASN A 1 188 ? 17.828 -3.002 -12.031 1 79.69 188 ASN A C 1
ATOM 1396 O O . ASN A 1 188 ? 16.875 -3.342 -12.75 1 79.69 188 ASN A O 1
ATOM 1400 N N . LYS A 1 189 ? 17.938 -3.271 -10.68 1 72.38 189 LYS A N 1
ATOM 1401 C CA . LYS A 1 189 ? 16.75 -3.803 -10.031 1 72.38 189 LYS A CA 1
ATOM 1402 C C . LYS A 1 189 ? 15.523 -2.934 -10.32 1 72.38 189 LYS A C 1
ATOM 1404 O O . LYS A 1 189 ? 15.633 -1.707 -10.391 1 72.38 189 LYS A O 1
ATOM 1409 N N . PRO A 1 190 ? 14.367 -3.58 -10.516 1 72.5 190 PRO A N 1
ATOM 1410 C CA . PRO A 1 190 ? 14.023 -4.973 -10.219 1 72.5 190 PRO A CA 1
ATOM 1411 C C . PRO A 1 190 ? 14.398 -5.922 -11.359 1 72.5 190 PRO A C 1
ATOM 1413 O O . PRO A 1 190 ? 14.234 -7.141 -11.227 1 72.5 190 PRO A O 1
ATOM 1416 N N . TYR A 1 191 ? 14.914 -5.355 -12.508 1 78.69 191 TYR A N 1
ATOM 1417 C CA . TYR A 1 191 ? 15.258 -6.184 -13.656 1 78.69 191 TYR A CA 1
ATOM 1418 C C . TYR A 1 191 ? 16.609 -6.867 -13.445 1 78.69 191 TYR A C 1
ATOM 1420 O O . TYR A 1 191 ? 17.484 -6.32 -12.781 1 78.69 191 TYR A O 1
ATOM 1428 N N . CYS A 1 192 ? 16.719 -8.055 -14 1 85.06 192 CYS A N 1
ATOM 1429 C CA . CYS A 1 192 ? 17.984 -8.766 -14 1 85.06 192 CYS A CA 1
ATOM 1430 C C . CYS A 1 192 ? 18.969 -8.133 -14.977 1 85.06 192 CYS A C 1
ATOM 1432 O O . CYS A 1 192 ? 18.609 -7.828 -16.125 1 85.06 192 CYS A O 1
ATOM 1434 N N . ASP A 1 193 ? 20.203 -7.984 -14.5 1 86.25 193 ASP A N 1
ATOM 1435 C CA . ASP A 1 193 ? 21.234 -7.473 -15.391 1 86.25 193 ASP A CA 1
ATOM 1436 C C . ASP A 1 193 ? 22.359 -8.492 -15.562 1 86.25 193 ASP A C 1
ATOM 1438 O O . ASP A 1 193 ? 23.469 -8.133 -15.961 1 86.25 193 ASP A O 1
ATOM 1442 N N . GLY A 1 194 ? 22.125 -9.734 -15.148 1 86.69 194 GLY A N 1
ATOM 1443 C CA . GLY A 1 194 ? 23.125 -10.781 -15.312 1 86.69 194 GLY A CA 1
ATOM 1444 C C . GLY A 1 194 ? 24.078 -10.891 -14.141 1 86.69 194 GLY A C 1
ATOM 1445 O O . GLY A 1 194 ? 24.875 -11.828 -14.07 1 86.69 194 GLY A O 1
ATOM 1446 N N . SER A 1 195 ? 24.016 -10.047 -13.125 1 84.69 195 SER A N 1
ATOM 1447 C CA . SER A 1 195 ? 24.938 -9.977 -11.992 1 84.69 195 SER A CA 1
ATOM 1448 C C . SER A 1 195 ? 24.875 -11.25 -11.156 1 84.69 195 SER A C 1
ATOM 1450 O O . SER A 1 195 ? 25.781 -11.523 -10.359 1 84.69 195 SER A O 1
ATOM 1452 N N . HIS A 1 196 ? 23.844 -12.008 -11.367 1 83.25 196 HIS A N 1
ATOM 1453 C CA . HIS A 1 196 ? 23.719 -13.234 -10.586 1 83.25 196 HIS A CA 1
ATOM 1454 C C . HIS A 1 196 ? 24.859 -14.195 -10.883 1 83.25 196 HIS A C 1
ATOM 1456 O O . HIS A 1 196 ? 25.266 -14.977 -10.016 1 83.25 196 HIS A O 1
ATOM 1462 N N . LYS A 1 197 ? 25.344 -14.219 -12.023 1 85.19 197 LYS A N 1
ATOM 1463 C CA . LYS A 1 197 ? 26.469 -15.07 -12.375 1 85.19 197 LYS A CA 1
ATOM 1464 C C . LYS A 1 197 ? 27.703 -14.727 -11.539 1 85.19 197 LYS A C 1
ATOM 1466 O O . LYS A 1 197 ? 28.328 -15.617 -10.953 1 85.19 197 LYS A O 1
ATOM 1471 N N . GLY A 1 198 ? 28 -13.43 -11.445 1 84.44 198 GLY A N 1
ATOM 1472 C CA . GLY A 1 198 ? 29.156 -12.977 -10.672 1 84.44 198 GLY A CA 1
ATOM 1473 C C . GLY A 1 198 ? 28.953 -13.133 -9.18 1 84.44 198 GLY A C 1
ATOM 1474 O O . GLY A 1 198 ? 29.922 -13.328 -8.438 1 84.44 198 GLY A O 1
ATOM 1475 N N . ALA A 1 199 ? 27.812 -13.047 -8.766 1 77 199 ALA A N 1
ATOM 1476 C CA . ALA A 1 199 ? 27.5 -13.109 -7.34 1 77 199 ALA A CA 1
ATOM 1477 C C . ALA A 1 199 ? 27.453 -14.555 -6.848 1 77 199 ALA A C 1
ATOM 1479 O O . ALA A 1 199 ? 27.375 -14.805 -5.645 1 77 199 ALA A O 1
ATOM 1480 N N . GLY A 1 200 ? 27.562 -15.531 -7.781 1 79.5 200 GLY A N 1
ATOM 1481 C CA . GLY A 1 200 ? 27.5 -16.922 -7.387 1 79.5 200 GLY A CA 1
ATOM 1482 C C . GLY A 1 200 ? 26.141 -17.328 -6.836 1 79.5 200 GLY A C 1
ATOM 1483 O O . GLY A 1 200 ? 26.062 -18.141 -5.91 1 79.5 200 GLY A O 1
ATOM 1484 N N . PHE A 1 201 ? 25.109 -16.594 -7.238 1 74.5 201 PHE A N 1
ATOM 1485 C CA . PHE A 1 201 ? 23.75 -16.875 -6.777 1 74.5 201 PHE A CA 1
ATOM 1486 C C . PHE A 1 201 ? 23.328 -18.281 -7.188 1 74.5 201 PHE A C 1
ATOM 1488 O O . PHE A 1 201 ? 23.516 -18.672 -8.344 1 74.5 201 PHE A O 1
ATOM 1495 N N . THR A 1 202 ? 22.859 -19.141 -6.254 1 76.19 202 THR A N 1
ATOM 1496 C CA . THR A 1 202 ? 22.312 -20.469 -6.5 1 76.19 202 THR A CA 1
ATOM 1497 C C . THR A 1 202 ? 20.953 -20.625 -5.812 1 76.19 202 THR A C 1
ATOM 1499 O O . THR A 1 202 ? 20.734 -20.062 -4.734 1 76.19 202 THR A O 1
ATOM 1502 N N . ASP A 1 203 ? 20.141 -21 -6.578 1 64.12 203 ASP A N 1
ATOM 1503 C CA . ASP A 1 203 ? 18.859 -21.281 -5.961 1 64.12 203 ASP A CA 1
ATOM 1504 C C . ASP A 1 203 ? 18.359 -22.688 -6.352 1 64.12 203 ASP A C 1
ATOM 1506 O O . ASP A 1 203 ? 18.734 -23.203 -7.402 1 64.12 203 ASP A O 1
ATOM 1510 N N . ALA A 1 204 ? 18.016 -23.484 -5.387 1 53.97 204 ALA A N 1
ATOM 1511 C CA . ALA A 1 204 ? 17.547 -24.844 -5.629 1 53.97 204 ALA A CA 1
ATOM 1512 C C . ALA A 1 204 ? 16.281 -24.844 -6.48 1 53.97 204 ALA A C 1
ATOM 1514 O O . ALA A 1 204 ? 15.609 -25.859 -6.621 1 53.97 204 ALA A O 1
ATOM 1515 N N . SER A 1 205 ? 16.094 -23.797 -7.266 1 46.12 205 SER A N 1
ATOM 1516 C CA . SER A 1 205 ? 14.875 -23.891 -8.055 1 46.12 205 SER A CA 1
ATOM 1517 C C . SER A 1 205 ? 14.961 -25.031 -9.062 1 46.12 205 SER A C 1
ATOM 1519 O O . SER A 1 205 ? 16.062 -25.391 -9.508 1 46.12 205 SER A O 1
ATOM 1521 N N . MET B 1 1 ? -14.023 23.75 -9.266 1 47.25 1 MET B N 1
ATOM 1522 C CA . MET B 1 1 ? -14.719 23.172 -8.117 1 47.25 1 MET B CA 1
ATOM 1523 C C . MET B 1 1 ? -13.969 21.953 -7.578 1 47.25 1 MET B C 1
ATOM 1525 O O . MET B 1 1 ? -13.672 21.016 -8.32 1 47.25 1 MET B O 1
ATOM 1529 N N . ALA B 1 2 ? -13.211 22.031 -6.297 1 66.44 2 ALA B N 1
ATOM 1530 C CA . ALA B 1 2 ? -12.055 21.281 -5.812 1 66.44 2 ALA B CA 1
ATOM 1531 C C . ALA B 1 2 ? -12.414 19.812 -5.574 1 66.44 2 ALA B C 1
ATOM 1533 O O . ALA B 1 2 ? -11.586 18.922 -5.781 1 66.44 2 ALA B O 1
ATOM 1534 N N . SER B 1 3 ? -13.719 19.5 -5.375 1 86.38 3 SER B N 1
ATOM 1535 C CA . SER B 1 3 ? -14.195 18.141 -5.156 1 86.38 3 SER B CA 1
ATOM 1536 C C . SER B 1 3 ? -15.422 17.844 -6.016 1 86.38 3 SER B C 1
ATOM 1538 O O . SER B 1 3 ? -16.266 18.719 -6.238 1 86.38 3 SER B O 1
ATOM 1540 N N . LYS B 1 4 ? -15.57 16.75 -6.805 1 95.94 4 LYS B N 1
ATOM 1541 C CA . LYS B 1 4 ? -16.688 16.281 -7.617 1 95.94 4 LYS B CA 1
ATOM 1542 C C . LYS B 1 4 ? -17.297 15.016 -7.016 1 95.94 4 LYS B C 1
ATOM 1544 O O . LYS B 1 4 ? -16.578 14.133 -6.543 1 95.94 4 LYS B O 1
ATOM 1549 N N . THR B 1 5 ? -18.641 14.969 -7.051 1 97.38 5 THR B N 1
ATOM 1550 C CA . THR B 1 5 ? -19.359 13.805 -6.547 1 97.38 5 THR B CA 1
ATOM 1551 C C . THR B 1 5 ? -19.969 13 -7.695 1 97.38 5 THR B C 1
ATOM 1553 O O . THR B 1 5 ? -20.531 13.57 -8.625 1 97.38 5 THR B O 1
ATOM 1556 N N . TYR B 1 6 ? -19.844 11.742 -7.66 1 98.12 6 TYR B N 1
ATOM 1557 C CA . TYR B 1 6 ? -20.438 10.789 -8.594 1 98.12 6 TYR B CA 1
ATOM 1558 C C . TYR B 1 6 ? -21.453 9.891 -7.887 1 98.12 6 TYR B C 1
ATOM 1560 O O . TYR B 1 6 ? -21.078 9.047 -7.07 1 98.12 6 TYR B O 1
ATOM 1568 N N . ASP B 1 7 ? -22.672 10.055 -8.266 1 97.69 7 ASP B N 1
ATOM 1569 C CA . ASP B 1 7 ? -23.75 9.367 -7.562 1 97.69 7 ASP B CA 1
ATOM 1570 C C . ASP B 1 7 ? -24.125 8.062 -8.273 1 97.69 7 ASP B C 1
ATOM 1572 O O . ASP B 1 7 ? -24.344 8.055 -9.484 1 97.69 7 ASP B O 1
ATOM 1576 N N . GLY B 1 8 ? -24.109 7.004 -7.531 1 97.38 8 GLY B N 1
ATOM 1577 C CA . GLY B 1 8 ? -24.641 5.734 -7.996 1 97.38 8 GLY B CA 1
ATOM 1578 C C . GLY B 1 8 ? -25.922 5.324 -7.281 1 97.38 8 GLY B C 1
ATOM 1579 O O . GLY B 1 8 ? -26.469 6.098 -6.5 1 97.38 8 GLY B O 1
ATOM 1580 N N . THR B 1 9 ? -26.438 4.145 -7.605 1 97.69 9 THR B N 1
ATOM 1581 C CA . THR B 1 9 ? -27.672 3.627 -7.035 1 97.69 9 THR B CA 1
ATOM 1582 C C . THR B 1 9 ? -27.516 3.375 -5.539 1 97.69 9 THR B C 1
ATOM 1584 O O . THR B 1 9 ? -28.359 3.775 -4.742 1 97.69 9 THR B O 1
ATOM 1587 N N . ASP B 1 10 ? -26.391 2.789 -5.176 1 97.38 10 ASP B N 1
ATOM 1588 C CA . ASP B 1 10 ? -26.25 2.338 -3.797 1 97.38 10 ASP B CA 1
ATOM 1589 C C . ASP B 1 10 ? -25.109 3.076 -3.09 1 97.38 10 ASP B C 1
ATOM 1591 O O . ASP B 1 10 ? -24.969 2.982 -1.869 1 97.38 10 ASP B O 1
ATOM 1595 N N . ILE B 1 11 ? -24.281 3.84 -3.863 1 97.19 11 ILE B N 1
ATOM 1596 C CA . ILE B 1 11 ? -23.109 4.488 -3.301 1 97.19 11 ILE B CA 1
ATOM 1597 C C . ILE B 1 11 ? -22.797 5.766 -4.078 1 97.19 11 ILE B C 1
ATOM 1599 O O . ILE B 1 11 ? -23.047 5.836 -5.285 1 97.19 11 ILE B O 1
ATOM 1603 N N . SER B 1 12 ? -22.328 6.805 -3.346 1 97.81 12 SER B N 1
ATOM 1604 C CA . SER B 1 12 ? -21.766 8.008 -3.941 1 97.81 12 SER B CA 1
ATOM 1605 C C . SER B 1 12 ? -20.266 8.109 -3.674 1 97.81 12 SER B C 1
ATOM 1607 O O . SER B 1 12 ? -19.797 7.797 -2.576 1 97.81 12 SER B O 1
ATOM 1609 N N . ILE B 1 13 ? -19.562 8.523 -4.703 1 97.94 13 ILE B N 1
ATOM 1610 C CA . ILE B 1 13 ? -18.109 8.664 -4.594 1 97.94 13 ILE B CA 1
ATOM 1611 C C . ILE B 1 13 ? -17.719 10.125 -4.754 1 97.94 13 ILE B C 1
ATOM 1613 O O . ILE B 1 13 ? -18.125 10.789 -5.711 1 97.94 13 ILE B O 1
ATOM 1617 N N . ASP B 1 14 ? -16.984 10.633 -3.816 1 97.06 14 ASP B N 1
ATOM 1618 C CA . ASP B 1 14 ? -16.422 11.969 -3.891 1 97.06 14 ASP B CA 1
ATOM 1619 C C . ASP B 1 14 ? -14.945 11.922 -4.285 1 97.06 14 ASP B C 1
ATOM 1621 O O . ASP B 1 14 ? -14.188 11.086 -3.779 1 97.06 14 ASP B O 1
ATOM 1625 N N . PHE B 1 15 ? -14.664 12.758 -5.207 1 97.5 15 PHE B N 1
ATOM 1626 C CA . PHE B 1 15 ? -13.281 12.852 -5.645 1 97.5 15 PHE B CA 1
ATOM 1627 C C . PHE B 1 15 ? -12.742 14.266 -5.453 1 97.5 15 PHE B C 1
ATOM 1629 O O . PHE B 1 15 ? -13.32 15.227 -5.973 1 97.5 15 PHE B O 1
ATOM 1636 N N . ASP B 1 16 ? -11.641 14.414 -4.664 1 95.31 16 ASP B N 1
ATOM 1637 C CA . ASP B 1 16 ? -10.93 15.672 -4.465 1 95.31 16 ASP B CA 1
ATOM 1638 C C . ASP B 1 16 ? -9.57 15.641 -5.152 1 95.31 16 ASP B C 1
ATOM 1640 O O . ASP B 1 16 ? -8.594 15.117 -4.598 1 95.31 16 ASP B O 1
ATOM 1644 N N . MET B 1 17 ? -9.461 16.266 -6.254 1 93.5 17 MET B N 1
ATOM 1645 C CA . MET B 1 17 ? -8.25 16.25 -7.062 1 93.5 17 MET B CA 1
ATOM 1646 C C . MET B 1 17 ? -7.074 16.859 -6.305 1 93.5 17 MET B C 1
ATOM 1648 O O . MET B 1 17 ? -5.926 16.438 -6.484 1 93.5 17 MET B O 1
ATOM 1652 N N . LYS B 1 18 ? -7.27 17.797 -5.441 1 90.62 18 LYS B N 1
ATOM 1653 C CA . LYS B 1 18 ? -6.195 18.484 -4.727 1 90.62 18 LYS B CA 1
ATOM 1654 C C . LYS B 1 18 ? -5.512 17.547 -3.736 1 90.62 18 LYS B C 1
ATOM 1656 O O . LYS B 1 18 ? -4.367 17.781 -3.346 1 90.62 18 LYS B O 1
ATOM 1661 N N . ARG B 1 19 ? -6.23 16.453 -3.371 1 91.19 19 ARG B N 1
ATOM 1662 C CA . ARG B 1 19 ? -5.711 15.5 -2.395 1 91.19 19 ARG B CA 1
ATOM 1663 C C . ARG B 1 19 ? -5.105 14.281 -3.086 1 91.19 19 ARG B C 1
ATOM 1665 O O . ARG B 1 19 ? -4.453 13.461 -2.443 1 91.19 19 ARG B O 1
ATOM 1672 N N . CYS B 1 20 ? -5.336 14.211 -4.375 1 93.5 20 CYS B N 1
ATOM 1673 C CA . CYS B 1 20 ? -4.879 13.023 -5.082 1 93.5 20 CYS B CA 1
ATOM 1674 C C . CYS B 1 20 ? -3.359 13.008 -5.199 1 93.5 20 CYS B C 1
ATOM 1676 O O . CYS B 1 20 ? -2.752 14 -5.594 1 93.5 20 CYS B O 1
ATOM 1678 N N . ILE B 1 21 ? -2.811 11.938 -4.883 1 90 21 ILE B N 1
ATOM 1679 C CA . ILE B 1 21 ? -1.36 11.828 -5.008 1 90 21 ILE B CA 1
ATOM 1680 C C . ILE B 1 21 ? -1.012 10.906 -6.172 1 90 21 ILE B C 1
ATOM 1682 O O . ILE B 1 21 ? 0.109 10.398 -6.258 1 90 21 ILE B O 1
ATOM 1686 N N . HIS B 1 22 ? -2.033 10.602 -6.996 1 89.88 22 HIS B N 1
ATOM 1687 C CA . HIS B 1 22 ? -1.846 9.797 -8.203 1 89.88 22 HIS B CA 1
ATOM 1688 C C . HIS B 1 22 ? -1.277 8.422 -7.863 1 89.88 22 HIS B C 1
ATOM 1690 O O . HIS B 1 22 ? -0.367 7.941 -8.539 1 89.88 22 HIS B O 1
ATOM 1696 N N . ALA B 1 23 ? -1.808 7.863 -6.801 1 88.81 23 ALA B N 1
ATOM 1697 C CA . ALA B 1 23 ? -1.35 6.547 -6.363 1 88.81 23 ALA B CA 1
ATOM 1698 C C . ALA B 1 23 ? -1.832 5.453 -7.309 1 88.81 23 ALA B C 1
ATOM 1700 O O . ALA B 1 23 ? -1.344 4.32 -7.266 1 88.81 23 ALA B O 1
ATOM 1701 N N . ARG B 1 24 ? -2.836 5.77 -8.156 1 88.56 24 ARG B N 1
ATOM 1702 C CA . ARG B 1 24 ? -3.359 4.875 -9.188 1 88.56 24 ARG B CA 1
ATOM 1703 C C . ARG B 1 24 ? -4.016 3.648 -8.57 1 88.56 24 ARG B C 1
ATOM 1705 O O . ARG B 1 24 ? -4.441 2.736 -9.281 1 88.56 24 ARG B O 1
ATOM 1712 N N . ASN B 1 25 ? -4.082 3.613 -7.258 1 89.62 25 ASN B N 1
ATOM 1713 C CA . ASN B 1 25 ? -4.699 2.498 -6.547 1 89.62 25 ASN B CA 1
ATOM 1714 C C . ASN B 1 25 ? -6.109 2.217 -7.062 1 89.62 25 ASN B C 1
ATOM 1716 O O . ASN B 1 25 ? -6.496 1.059 -7.227 1 89.62 25 ASN B O 1
ATOM 1720 N N . CYS B 1 26 ? -6.852 3.223 -7.316 1 94.81 26 CYS B N 1
ATOM 1721 C CA . CYS B 1 26 ? -8.234 3.096 -7.75 1 94.81 26 CYS B CA 1
ATOM 1722 C C . CYS B 1 26 ? -8.32 2.428 -9.117 1 94.81 26 CYS B C 1
ATOM 1724 O O . CYS B 1 26 ? -8.969 1.39 -9.266 1 94.81 26 CYS B O 1
ATOM 1726 N N . PHE B 1 27 ? -7.543 2.961 -10.102 1 91.56 27 PHE B N 1
ATOM 1727 C CA . PHE B 1 27 ? -7.566 2.367 -11.438 1 91.56 27 PHE B CA 1
ATOM 1728 C C . PHE B 1 27 ? -7.008 0.949 -11.406 1 91.56 27 PHE B C 1
ATOM 1730 O O . PHE B 1 27 ? -7.602 0.033 -11.977 1 91.56 27 PHE B O 1
ATOM 1737 N N . LEU B 1 28 ? -5.941 0.694 -10.781 1 87.88 28 LEU B N 1
ATOM 1738 C CA . LEU B 1 28 ? -5.258 -0.596 -10.789 1 87.88 28 LEU B CA 1
ATOM 1739 C C . LEU B 1 28 ? -6.113 -1.666 -10.117 1 87.88 28 LEU B C 1
ATOM 1741 O O . LEU B 1 28 ? -6.062 -2.838 -10.5 1 87.88 28 LEU B O 1
ATOM 1745 N N . LYS B 1 29 ? -6.898 -1.301 -9.133 1 90.94 29 LYS B N 1
ATOM 1746 C CA . LYS B 1 29 ? -7.652 -2.297 -8.375 1 90.94 29 LYS B CA 1
ATOM 1747 C C . LYS B 1 29 ? -9.062 -2.459 -8.93 1 90.94 29 LYS B C 1
ATOM 1749 O O . LYS B 1 29 ? -9.641 -3.543 -8.852 1 90.94 29 LYS B O 1
ATOM 1754 N N . LEU B 1 30 ? -9.641 -1.386 -9.445 1 94.56 30 LEU B N 1
ATOM 1755 C CA . LEU B 1 30 ? -11.031 -1.439 -9.883 1 94.56 30 LEU B CA 1
ATOM 1756 C C . LEU B 1 30 ? -11.242 -0.585 -11.133 1 94.56 30 LEU B C 1
ATOM 1758 O O . LEU B 1 30 ? -12.016 0.378 -11.102 1 94.56 30 LEU B O 1
ATOM 1762 N N . PRO B 1 31 ? -10.648 -1.035 -12.234 1 92.5 31 PRO B N 1
ATOM 1763 C CA . PRO B 1 31 ? -10.695 -0.217 -13.445 1 92.5 31 PRO B CA 1
ATOM 1764 C C . PRO B 1 31 ? -12.102 -0.127 -14.039 1 92.5 31 PRO B C 1
ATOM 1766 O O . PRO B 1 31 ? -12.391 0.785 -14.82 1 92.5 31 PRO B O 1
ATOM 1769 N N . LYS B 1 32 ? -13 -1.032 -13.703 1 94.62 32 LYS B N 1
ATOM 1770 C CA . LYS B 1 32 ? -14.367 -0.958 -14.195 1 94.62 32 LYS B CA 1
ATOM 1771 C C . LYS B 1 32 ? -15.086 0.271 -13.641 1 94.62 32 LYS B C 1
ATOM 1773 O O . LYS B 1 32 ? -16 0.796 -14.273 1 94.62 32 LYS B O 1
ATOM 1778 N N . VAL B 1 33 ? -14.672 0.689 -12.469 1 97.75 33 VAL B N 1
ATOM 1779 C CA . VAL B 1 33 ? -15.32 1.811 -11.797 1 97.75 33 VAL B CA 1
ATOM 1780 C C . VAL B 1 33 ? -14.5 3.084 -12.008 1 97.75 33 VAL B C 1
ATOM 1782 O O . VAL B 1 33 ? -15.062 4.164 -12.203 1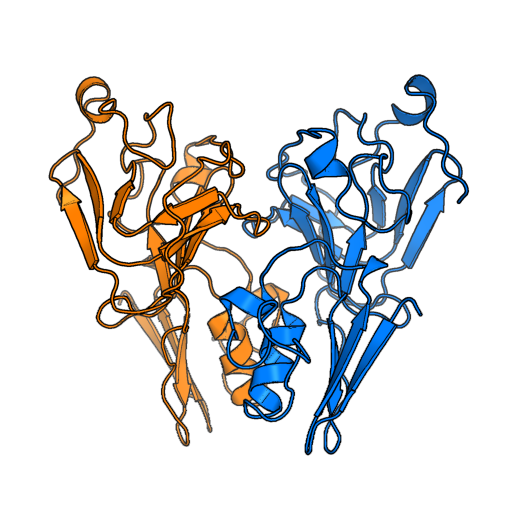 97.75 33 VAL B O 1
ATOM 1785 N N . PHE B 1 34 ? -13.203 2.957 -11.906 1 96.56 34 PHE B N 1
ATOM 1786 C CA . PHE B 1 34 ? -12.289 4.086 -12.016 1 96.56 34 PHE B CA 1
ATOM 1787 C C . PHE B 1 34 ? -11.43 3.967 -13.273 1 96.56 34 PHE B C 1
ATOM 1789 O O . PHE B 1 34 ? -10.469 3.197 -13.305 1 96.56 34 PHE B O 1
ATOM 1796 N N . ASP B 1 35 ? -11.742 4.723 -14.32 1 93.88 35 ASP B N 1
ATOM 1797 C CA . ASP B 1 35 ? -11.031 4.664 -15.594 1 93.88 35 ASP B CA 1
ATOM 1798 C C . ASP B 1 35 ? -10.828 6.059 -16.188 1 93.88 35 ASP B C 1
ATOM 1800 O O . ASP B 1 35 ? -11.766 6.641 -16.734 1 93.88 35 ASP B O 1
ATOM 1804 N N . PRO B 1 36 ? -9.672 6.516 -16.094 1 90.94 36 PRO B N 1
ATOM 1805 C CA . PRO B 1 36 ? -9.422 7.887 -16.547 1 90.94 36 PRO B CA 1
ATOM 1806 C C . PRO B 1 36 ? -9.672 8.07 -18.031 1 90.94 36 PRO B C 1
ATOM 1808 O O . PRO B 1 36 ? -9.766 9.203 -18.516 1 90.94 36 PRO B O 1
ATOM 1811 N N . SER B 1 37 ? -9.742 6.977 -18.812 1 90.44 37 SER B N 1
ATOM 1812 C CA . SER B 1 37 ? -9.977 7.078 -20.25 1 90.44 37 SER B CA 1
ATOM 1813 C C . SER B 1 37 ? -11.469 7.215 -20.562 1 90.44 37 SER B C 1
ATOM 1815 O O . SER B 1 37 ? -11.844 7.469 -21.703 1 90.44 37 SER B O 1
ATOM 1817 N N . GLN B 1 38 ? -12.273 7.184 -19.641 1 93.5 38 GLN B N 1
ATOM 1818 C CA . GLN B 1 38 ? -13.719 7.297 -19.797 1 93.5 38 GLN B CA 1
ATOM 1819 C C . GLN B 1 38 ? -14.227 8.641 -19.297 1 93.5 38 GLN B C 1
ATOM 1821 O O . GLN B 1 38 ? -13.523 9.336 -18.562 1 93.5 38 GLN B O 1
ATOM 1826 N N . ARG B 1 39 ? -15.484 8.93 -19.781 1 95.25 39 ARG B N 1
ATOM 1827 C CA . ARG B 1 39 ? -16.219 10.086 -19.281 1 95.25 39 ARG B CA 1
ATOM 1828 C C . ARG B 1 39 ? -17.672 9.742 -19.016 1 95.25 39 ARG B C 1
ATOM 1830 O O . ARG B 1 39 ? -18.391 9.297 -19.922 1 95.25 39 ARG B O 1
ATOM 1837 N N . PRO B 1 40 ? -18.172 9.914 -17.734 1 96.56 40 PRO B N 1
ATOM 1838 C CA . PRO B 1 40 ? -17.312 10.258 -16.594 1 96.56 40 PRO B CA 1
ATOM 1839 C C . PRO B 1 40 ? -16.312 9.164 -16.25 1 96.56 40 PRO B C 1
ATOM 1841 O O . PRO B 1 40 ? -16.547 7.988 -16.562 1 96.56 40 PRO B O 1
ATOM 1844 N N . TRP B 1 41 ? -15.219 9.539 -15.594 1 96.5 41 TRP B N 1
ATOM 1845 C CA . TRP B 1 41 ? -14.156 8.57 -15.344 1 96.5 41 TRP B CA 1
ATOM 1846 C C . TRP B 1 41 ? -14.469 7.711 -14.125 1 96.5 41 TRP B C 1
ATOM 1848 O O . TRP B 1 41 ? -13.812 6.695 -13.883 1 96.5 41 TRP B O 1
ATOM 1858 N N . VAL B 1 42 ? -15.383 8.109 -13.297 1 98.31 42 VAL B N 1
ATOM 1859 C CA . VAL B 1 42 ? -15.867 7.344 -12.148 1 98.31 42 VAL B CA 1
ATOM 1860 C C . VAL B 1 42 ? -17.281 6.859 -12.422 1 98.31 42 VAL B C 1
ATOM 1862 O O . VAL B 1 42 ? -18.172 7.664 -12.711 1 98.31 42 VAL B O 1
ATOM 1865 N N . GLN B 1 43 ? -17.5 5.547 -12.32 1 98 43 GLN B N 1
ATOM 1866 C CA . GLN B 1 43 ? -18.797 4.922 -12.594 1 98 43 GLN B CA 1
ATOM 1867 C C . GLN B 1 43 ? -19.25 4.078 -11.414 1 98 43 GLN B C 1
ATOM 1869 O O . GLN B 1 43 ? -19.047 2.865 -11.383 1 98 43 GLN B O 1
ATOM 1874 N N . PRO B 1 44 ? -20.016 4.641 -10.492 1 97.81 44 PRO B N 1
ATOM 1875 C CA . PRO B 1 44 ? -20.328 4.008 -9.211 1 97.81 44 PRO B CA 1
ATOM 1876 C C . PRO B 1 44 ? -21.266 2.801 -9.359 1 97.81 44 PRO B C 1
ATOM 1878 O O . PRO B 1 44 ? -21.453 2.041 -8.406 1 97.81 44 PRO B O 1
ATOM 1881 N N . ASP B 1 45 ? -21.844 2.605 -10.531 1 98.06 45 ASP B N 1
ATOM 1882 C CA . ASP B 1 45 ? -22.797 1.511 -10.672 1 98.06 45 ASP B CA 1
ATOM 1883 C C . ASP B 1 45 ? -22.141 0.31 -11.359 1 98.06 45 ASP B C 1
ATOM 1885 O O . ASP B 1 45 ? -22.797 -0.712 -11.578 1 98.06 45 ASP B O 1
ATOM 1889 N N . ASN B 1 46 ? -20.828 0.427 -11.656 1 97.5 46 ASN B N 1
ATOM 1890 C CA . ASN B 1 46 ? -20.172 -0.626 -12.422 1 97.5 46 ASN B CA 1
ATOM 1891 C C . ASN B 1 46 ? -19.656 -1.736 -11.516 1 97.5 46 ASN B C 1
ATOM 1893 O O . ASN B 1 46 ? -19.047 -2.701 -11.984 1 97.5 46 ASN B O 1
ATOM 1897 N N . ALA B 1 47 ? -19.797 -1.728 -10.25 1 96.44 47 ALA B N 1
ATOM 1898 C CA . ALA B 1 47 ? -19.469 -2.754 -9.266 1 96.44 47 ALA B CA 1
ATOM 1899 C C . ALA B 1 47 ? -20.359 -2.652 -8.031 1 96.44 47 ALA B C 1
ATOM 1901 O O . ALA B 1 47 ? -20.984 -1.615 -7.797 1 96.44 47 ALA B O 1
ATOM 1902 N N . PRO B 1 48 ? -20.5 -3.766 -7.297 1 94.56 48 PRO B N 1
ATOM 1903 C CA . PRO B 1 48 ? -21.266 -3.666 -6.051 1 94.56 48 PRO B CA 1
ATOM 1904 C C . PRO B 1 48 ? -20.703 -2.607 -5.102 1 94.56 48 PRO B C 1
ATOM 1906 O O . PRO B 1 48 ? -19.484 -2.436 -5.012 1 94.56 48 PRO B O 1
ATOM 1909 N N . ALA B 1 49 ? -21.594 -1.919 -4.379 1 95.69 49 ALA B N 1
ATOM 1910 C CA . ALA B 1 49 ? -21.234 -0.795 -3.518 1 95.69 49 ALA B CA 1
ATOM 1911 C C . ALA B 1 49 ? -20.172 -1.199 -2.502 1 95.69 49 ALA B C 1
ATOM 1913 O O . ALA B 1 49 ? -19.25 -0.433 -2.225 1 95.69 49 ALA B O 1
ATOM 1914 N N . GLU B 1 50 ? -20.266 -2.395 -1.969 1 93 50 GLU B N 1
ATOM 1915 C CA . GLU B 1 50 ? -19.328 -2.85 -0.948 1 93 50 GLU B CA 1
ATOM 1916 C C . GLU B 1 50 ? -17.922 -3.025 -1.525 1 93 50 GLU B C 1
ATOM 1918 O O . GLU B 1 50 ? -16.922 -2.773 -0.843 1 93 50 GLU B O 1
ATOM 1923 N N . GLU B 1 51 ? -17.859 -3.455 -2.734 1 93.44 51 GLU B N 1
ATOM 1924 C CA . GLU B 1 51 ? -16.578 -3.596 -3.412 1 93.44 51 GLU B CA 1
ATOM 1925 C C . GLU B 1 51 ? -15.938 -2.236 -3.664 1 93.44 51 GLU B C 1
ATOM 1927 O O . GLU B 1 51 ? -14.727 -2.07 -3.477 1 93.44 51 GLU B O 1
ATOM 1932 N N . ILE B 1 52 ? -16.734 -1.309 -4.082 1 96.62 52 ILE B N 1
ATOM 1933 C CA . ILE B 1 52 ? -16.25 0.046 -4.324 1 96.62 52 ILE B CA 1
ATOM 1934 C C . ILE B 1 52 ? -15.75 0.657 -3.016 1 96.62 52 ILE B C 1
ATOM 1936 O O . ILE B 1 52 ? -14.656 1.229 -2.967 1 96.62 52 ILE B O 1
ATOM 1940 N N . ALA B 1 53 ? -16.547 0.465 -1.97 1 95.88 53 ALA B N 1
ATOM 1941 C CA . ALA B 1 53 ? -16.156 0.988 -0.664 1 95.88 53 ALA B CA 1
ATOM 1942 C C . ALA B 1 53 ? -14.82 0.393 -0.213 1 95.88 53 ALA B C 1
ATOM 1944 O O . ALA B 1 53 ? -13.961 1.105 0.307 1 95.88 53 ALA B O 1
ATOM 1945 N N . ALA B 1 54 ? -14.648 -0.875 -0.398 1 93.88 54 ALA B N 1
ATOM 1946 C CA . ALA B 1 54 ? -13.406 -1.55 -0.027 1 93.88 54 ALA B CA 1
ATOM 1947 C C . ALA B 1 54 ? -12.211 -0.958 -0.772 1 93.88 54 ALA B C 1
ATOM 1949 O O . ALA B 1 54 ? -11.156 -0.727 -0.182 1 93.88 54 ALA B O 1
ATOM 1950 N N . MET B 1 55 ? -12.414 -0.717 -2.037 1 94.5 55 MET B N 1
ATOM 1951 C CA . MET B 1 55 ? -11.336 -0.133 -2.822 1 94.5 55 MET B CA 1
ATOM 1952 C C . MET B 1 55 ? -11.031 1.29 -2.363 1 94.5 55 MET B C 1
ATOM 1954 O O . MET B 1 55 ? -9.867 1.656 -2.184 1 94.5 55 MET B O 1
ATOM 1958 N N . VAL B 1 56 ? -12.031 2.102 -2.17 1 96.56 56 VAL B N 1
ATOM 1959 C CA . VAL B 1 56 ? -11.859 3.506 -1.813 1 96.56 56 VAL B CA 1
ATOM 1960 C C . VAL B 1 56 ? -11.102 3.613 -0.492 1 96.56 56 VAL B C 1
ATOM 1962 O O . VAL B 1 56 ? -10.289 4.523 -0.307 1 96.56 56 VAL B O 1
ATOM 1965 N N . ARG B 1 57 ? -11.266 2.633 0.341 1 93.69 57 ARG B N 1
ATOM 1966 C CA . ARG B 1 57 ? -10.602 2.627 1.641 1 93.69 57 ARG B CA 1
ATOM 1967 C C . ARG B 1 57 ? -9.094 2.438 1.485 1 93.69 57 ARG B C 1
ATOM 1969 O O . ARG B 1 57 ? -8.336 2.664 2.43 1 93.69 57 ARG B O 1
ATOM 1976 N N . THR B 1 58 ? -8.727 2.02 0.354 1 92.75 58 THR B N 1
ATOM 1977 C CA . THR B 1 58 ? -7.305 1.801 0.131 1 92.75 58 THR B CA 1
ATOM 1978 C C . THR B 1 58 ? -6.656 3.035 -0.491 1 92.75 58 THR B C 1
ATOM 1980 O O . THR B 1 58 ? -5.453 3.045 -0.758 1 92.75 58 THR B O 1
ATOM 1983 N N . CYS B 1 59 ? -7.449 4.051 -0.805 1 94.69 59 CYS 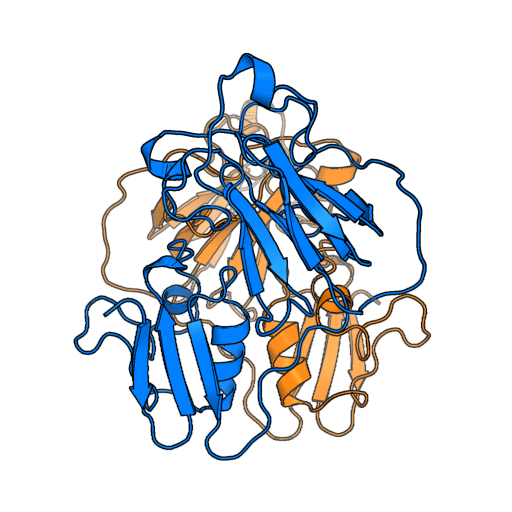B N 1
ATOM 1984 C CA . CYS B 1 59 ? -6.867 5.309 -1.259 1 94.69 59 CYS B CA 1
ATOM 1985 C C . CYS B 1 59 ? -6.02 5.945 -0.163 1 94.69 59 CYS B C 1
ATOM 1987 O O . CYS B 1 59 ? -6.539 6.324 0.887 1 94.69 59 CYS B O 1
ATOM 1989 N N . PRO B 1 60 ? -4.766 6.09 -0.389 1 91.44 60 PRO B N 1
ATOM 1990 C CA . PRO B 1 60 ? -3.916 6.543 0.714 1 91.44 60 PRO B CA 1
ATOM 1991 C C . PRO B 1 60 ? -4.176 8 1.099 1 91.44 60 PRO B C 1
ATOM 1993 O O . PRO B 1 60 ? -4.059 8.359 2.271 1 91.44 60 PRO B O 1
ATOM 1996 N N . SER B 1 61 ? -4.543 8.891 0.213 1 91.56 61 SER B N 1
ATOM 1997 C CA . SER B 1 61 ? -4.617 10.328 0.46 1 91.56 61 SER B CA 1
ATOM 1998 C C . SER B 1 61 ? -6.008 10.734 0.932 1 91.56 61 SER B C 1
ATOM 2000 O O . SER B 1 61 ? -6.211 11.875 1.362 1 91.56 61 SER B O 1
ATOM 2002 N N . GLY B 1 62 ? -6.949 9.797 0.812 1 93.12 62 GLY B N 1
ATOM 2003 C CA . GLY B 1 62 ? -8.328 10.18 1.074 1 93.12 62 GLY B CA 1
ATOM 2004 C C . GLY B 1 62 ? -8.922 11.055 -0.013 1 93.12 62 GLY B C 1
ATOM 2005 O O . GLY B 1 62 ? -9.984 11.648 0.172 1 93.12 62 GLY B O 1
ATOM 2006 N N . ALA B 1 63 ? -8.211 11.188 -1.128 1 95.12 63 ALA B N 1
ATOM 2007 C CA . ALA B 1 63 ? -8.766 11.898 -2.271 1 95.12 63 ALA B CA 1
ATOM 2008 C C . ALA B 1 63 ? -10.102 11.289 -2.701 1 95.12 63 ALA B C 1
ATOM 2010 O O . ALA B 1 63 ? -10.969 11.984 -3.23 1 95.12 63 ALA B O 1
ATOM 2011 N N . LEU B 1 64 ? -10.211 9.977 -2.58 1 96.44 64 LEU B N 1
ATOM 2012 C CA . LEU B 1 64 ? -11.484 9.297 -2.789 1 96.44 64 LEU B CA 1
ATOM 2013 C C . LEU B 1 64 ? -12.164 9 -1.458 1 96.44 64 LEU B C 1
ATOM 2015 O O . LEU B 1 64 ? -11.531 8.492 -0.531 1 96.44 64 LEU B O 1
ATOM 2019 N N . LYS B 1 65 ? -13.398 9.414 -1.37 1 95.06 65 LYS B N 1
ATOM 2020 C CA . LYS B 1 65 ? -14.297 9.078 -0.265 1 95.06 65 LYS B CA 1
ATOM 2021 C C . LYS B 1 65 ? -15.617 8.508 -0.779 1 95.06 65 LYS B C 1
ATOM 2023 O O . LYS B 1 65 ? -15.945 8.656 -1.957 1 95.06 65 LYS B O 1
ATOM 2028 N N . PHE B 1 66 ? -16.266 7.82 0.114 1 96.38 66 PHE B N 1
ATOM 2029 C CA . PHE B 1 66 ? -17.547 7.27 -0.316 1 96.38 66 PHE B CA 1
ATOM 2030 C C . PHE B 1 66 ? -18.625 7.52 0.734 1 96.38 66 PHE B C 1
ATOM 2032 O O . PHE B 1 66 ? -18.312 7.738 1.907 1 96.38 66 PHE B O 1
ATOM 2039 N N . THR B 1 67 ? -19.859 7.594 0.291 1 95.19 67 THR B N 1
ATOM 2040 C CA . THR B 1 67 ? -21.062 7.566 1.104 1 95.19 67 THR B CA 1
ATOM 2041 C C . THR B 1 67 ? -22 6.449 0.647 1 95.19 67 THR B C 1
ATOM 2043 O O . THR B 1 67 ? -22.406 6.414 -0.512 1 95.19 67 THR B O 1
ATOM 2046 N N . MET B 1 68 ? -22.312 5.543 1.577 1 95.06 68 MET B N 1
ATOM 2047 C CA . MET B 1 68 ? -23.297 4.5 1.274 1 95.06 68 MET B CA 1
ATOM 2048 C C . MET B 1 68 ? -24.719 5.031 1.412 1 95.06 68 MET B C 1
ATOM 2050 O O . MET B 1 68 ? -25.031 5.75 2.363 1 95.06 68 MET B O 1
ATOM 2054 N N . LYS B 1 69 ? -25.562 4.688 0.418 1 93.62 69 LYS B N 1
ATOM 2055 C CA . LYS B 1 69 ? -26.969 5.09 0.527 1 93.62 69 LYS B CA 1
ATOM 2056 C C . LYS B 1 69 ? -27.656 4.348 1.665 1 93.62 69 LYS B C 1
ATOM 2058 O O . LYS B 1 69 ? -28.5 4.922 2.363 1 93.62 69 LYS B O 1
ATOM 2063 N N . ALA B 1 70 ? -27.422 3.049 1.733 1 89 70 ALA B N 1
ATOM 2064 C CA . ALA B 1 70 ? -27.891 2.23 2.85 1 89 70 ALA B CA 1
ATOM 2065 C C . ALA B 1 70 ? -26.719 1.574 3.576 1 89 70 ALA B C 1
ATOM 2067 O O . ALA B 1 70 ? -26 0.752 3 1 89 70 ALA B O 1
ATOM 2068 N N . GLY B 1 71 ? -26.219 2.193 4.621 1 83.25 71 GLY B N 1
ATOM 2069 C CA . GLY B 1 71 ? -25.109 1.614 5.371 1 83.25 71 GLY B CA 1
ATOM 2070 C C . GLY B 1 71 ? -24.391 2.621 6.25 1 83.25 71 GLY B C 1
ATOM 2071 O O . GLY B 1 71 ? -24.812 3.777 6.348 1 83.25 71 GLY B O 1
ATOM 2072 N N . ALA B 1 72 ? -23.406 2.156 6.855 1 81.25 72 ALA B N 1
ATOM 2073 C CA . ALA B 1 72 ? -22.656 2.977 7.801 1 81.25 72 ALA B CA 1
ATOM 2074 C C . ALA B 1 72 ? -21.562 3.777 7.09 1 81.25 72 ALA B C 1
ATOM 2076 O O . ALA B 1 72 ? -21.078 3.367 6.035 1 81.25 72 ALA B O 1
ATOM 2077 N N . ALA B 1 73 ? -21.281 4.93 7.613 1 84 73 ALA B N 1
ATOM 2078 C CA . ALA B 1 73 ? -20.172 5.742 7.133 1 84 73 ALA B CA 1
ATOM 2079 C C . ALA B 1 73 ? -18.828 5.055 7.41 1 84 73 ALA B C 1
ATOM 2081 O O . ALA B 1 73 ? -18.766 4.113 8.203 1 84 73 ALA B O 1
ATOM 2082 N N . GLU B 1 74 ? -17.875 5.48 6.668 1 84.69 74 GLU B N 1
ATOM 2083 C CA . GLU B 1 74 ? -16.531 4.961 6.922 1 84.69 74 GLU B CA 1
ATOM 2084 C C . GLU B 1 74 ? -16.062 5.297 8.336 1 84.69 74 GLU B C 1
ATOM 2086 O O . GLU B 1 74 ? -16.125 6.453 8.75 1 84.69 74 GLU B O 1
ATOM 2091 N N . ALA B 1 75 ? -15.68 4.301 9.023 1 85.44 75 ALA B N 1
ATOM 2092 C CA . ALA B 1 75 ? -15.148 4.492 10.375 1 85.44 75 ALA B CA 1
ATOM 2093 C C . ALA B 1 75 ? -13.633 4.613 10.352 1 85.44 75 ALA B C 1
ATOM 2095 O O . ALA B 1 75 ? -12.961 4.039 9.492 1 85.44 75 ALA B O 1
ATOM 2096 N N . PRO B 1 76 ? -13.086 5.422 11.289 1 84.12 76 PRO B N 1
ATOM 2097 C CA . PRO B 1 76 ? -11.625 5.438 11.414 1 84.12 76 PRO B CA 1
ATOM 2098 C C . PRO B 1 76 ? -11.055 4.078 11.82 1 84.12 76 PRO B C 1
ATOM 2100 O O . PRO B 1 76 ? -11.742 3.287 12.469 1 84.12 76 PRO B O 1
ATOM 2103 N N . PRO B 1 77 ? -9.883 3.816 11.312 1 83.44 77 PRO B N 1
ATOM 2104 C CA . PRO B 1 77 ? -9.25 2.576 11.766 1 83.44 77 PRO B CA 1
ATOM 2105 C C . PRO B 1 77 ? -9.023 2.549 13.273 1 83.44 77 PRO B C 1
ATOM 2107 O O . PRO B 1 77 ? -8.969 3.604 13.914 1 83.44 77 PRO B O 1
ATOM 2110 N N . GLN B 1 78 ? -8.93 1.372 13.773 1 82.19 78 GLN B N 1
ATOM 2111 C CA . GLN B 1 78 ? -8.734 1.192 15.203 1 82.19 78 GLN B CA 1
ATOM 2112 C C . GLN B 1 78 ? -7.312 1.568 15.617 1 82.19 78 GLN B C 1
ATOM 2114 O O . GLN B 1 78 ? -7.055 1.849 16.781 1 82.19 78 GLN B O 1
ATOM 2119 N N . ILE B 1 79 ? -6.402 1.485 14.703 1 82.31 79 ILE B N 1
ATOM 2120 C CA . ILE B 1 79 ? -5.012 1.869 14.922 1 82.31 79 ILE B CA 1
ATOM 2121 C C . ILE B 1 79 ? -4.648 3.035 14.008 1 82.31 79 ILE B C 1
ATOM 2123 O O . ILE B 1 79 ? -4.781 2.936 12.781 1 82.31 79 ILE B O 1
ATOM 2127 N N . ASN B 1 80 ? -4.266 4.148 14.609 1 81.56 80 ASN B N 1
ATOM 2128 C CA . ASN B 1 80 ? -3.701 5.238 13.82 1 81.56 80 ASN B CA 1
ATOM 2129 C C . ASN B 1 80 ? -2.334 4.871 13.25 1 81.56 80 ASN B C 1
ATOM 2131 O O . ASN B 1 80 ? -1.501 4.293 13.953 1 81.56 80 ASN B O 1
ATOM 2135 N N . ARG B 1 81 ? -2.221 5.16 12.07 1 83.25 81 ARG B N 1
ATOM 2136 C CA . ARG B 1 81 ? -0.973 4.773 11.422 1 83.25 81 ARG B CA 1
ATOM 2137 C C . ARG B 1 81 ? -0.461 5.883 10.508 1 83.25 81 ARG B C 1
ATOM 2139 O O . ARG B 1 81 ? -1.25 6.578 9.867 1 83.25 81 ARG B O 1
ATOM 2146 N N . ILE B 1 82 ? 0.893 6.102 10.516 1 80.81 82 ILE B N 1
ATOM 2147 C CA . ILE B 1 82 ? 1.611 6.887 9.516 1 80.81 82 ILE B CA 1
ATOM 2148 C C . ILE B 1 82 ? 2.551 5.977 8.727 1 80.81 82 ILE B C 1
ATOM 2150 O O . ILE B 1 82 ? 3.369 5.262 9.312 1 80.81 82 ILE B O 1
ATOM 2154 N N . ALA B 1 83 ? 2.441 5.867 7.543 1 86.38 83 ALA B N 1
ATOM 2155 C CA . ALA B 1 83 ? 3.357 5.129 6.68 1 86.38 83 ALA B CA 1
ATOM 2156 C C . ALA B 1 83 ? 4.281 6.074 5.918 1 86.38 83 ALA B C 1
ATOM 2158 O O . ALA B 1 83 ? 3.814 7.012 5.266 1 86.38 83 ALA B O 1
ATOM 2159 N N . VAL B 1 84 ? 5.609 5.922 6.07 1 81.19 84 VAL B N 1
ATOM 2160 C CA . VAL B 1 84 ? 6.59 6.695 5.316 1 81.19 84 VAL B CA 1
ATOM 2161 C C . VAL B 1 84 ? 6.734 6.117 3.91 1 81.19 84 VAL B C 1
ATOM 2163 O O . VAL B 1 84 ? 7.199 4.984 3.744 1 81.19 84 VAL B O 1
ATOM 2166 N N . LEU B 1 85 ? 6.355 6.805 2.949 1 86.38 85 LEU B N 1
ATOM 2167 C CA . LEU B 1 85 ? 6.453 6.34 1.568 1 86.38 85 LEU B CA 1
ATOM 2168 C C . LEU B 1 85 ? 7.746 6.824 0.923 1 86.38 85 LEU B C 1
ATOM 2170 O O . LEU B 1 85 ? 8.109 7.996 1.056 1 86.38 85 LEU B O 1
ATOM 2174 N N . GLU B 1 86 ? 8.492 5.93 0.292 1 88.75 86 GLU B N 1
ATOM 2175 C CA . GLU B 1 86 ? 9.742 6.281 -0.38 1 88.75 86 GLU B CA 1
ATOM 2176 C C . GLU B 1 86 ? 9.531 7.41 -1.384 1 88.75 86 GLU B C 1
ATOM 2178 O O . GLU B 1 86 ? 8.586 7.375 -2.174 1 88.75 86 GLU B O 1
ATOM 2183 N N . ASN B 1 87 ? 10.422 8.508 -1.286 1 86.31 87 ASN B N 1
ATOM 2184 C CA . ASN B 1 87 ? 10.398 9.672 -2.166 1 86.31 87 ASN B CA 1
ATOM 2185 C C . ASN B 1 87 ? 9.031 10.336 -2.182 1 86.31 87 ASN B C 1
ATOM 2187 O O . ASN B 1 87 ? 8.656 10.969 -3.166 1 86.31 87 ASN B O 1
ATOM 2191 N N . GLY B 1 88 ? 8.266 10.125 -1.179 1 85.06 88 GLY B N 1
ATOM 2192 C CA . GLY B 1 88 ? 6.887 10.586 -1.179 1 85.06 88 GLY B CA 1
ATOM 2193 C C . GLY B 1 88 ? 6.426 11.086 0.176 1 85.06 88 GLY B C 1
ATOM 2194 O O . GLY B 1 88 ? 7.242 11.477 1.01 1 85.06 88 GLY B O 1
ATOM 2195 N N . PRO B 1 89 ? 5.102 11.18 0.331 1 84.19 89 PRO B N 1
ATOM 2196 C CA . PRO B 1 89 ? 4.508 11.781 1.526 1 84.19 89 PRO B CA 1
ATOM 2197 C C . PRO B 1 89 ? 4.492 10.836 2.721 1 84.19 89 PRO B C 1
ATOM 2199 O O . PRO B 1 89 ? 4.918 9.68 2.602 1 84.19 89 PRO B O 1
ATOM 2202 N N . LEU B 1 90 ? 4.094 11.352 3.895 1 80.31 90 LEU B N 1
ATOM 2203 C CA . LEU B 1 90 ? 3.594 10.562 5.008 1 80.31 90 LEU B CA 1
ATOM 2204 C C . LEU B 1 90 ? 2.115 10.234 4.828 1 80.31 90 LEU B C 1
ATOM 2206 O O . LEU B 1 90 ? 1.29 11.141 4.684 1 80.31 90 LEU B O 1
ATOM 2210 N N . ALA B 1 91 ? 1.821 8.961 4.66 1 89.38 91 ALA B N 1
ATOM 2211 C CA . ALA B 1 91 ? 0.425 8.539 4.551 1 89.38 91 ALA B CA 1
ATOM 2212 C C . ALA B 1 91 ? -0.16 8.227 5.926 1 89.38 91 ALA B C 1
ATOM 2214 O O . ALA B 1 91 ? 0.328 7.336 6.625 1 89.38 91 ALA B O 1
ATOM 2215 N N . LEU B 1 92 ? -1.213 8.969 6.238 1 84.88 92 LEU B N 1
ATOM 2216 C CA . LEU B 1 92 ? -1.87 8.789 7.527 1 84.88 92 LEU B CA 1
ATOM 2217 C C . LEU B 1 92 ? -3.205 8.07 7.363 1 84.88 92 LEU B C 1
ATOM 2219 O O . LEU B 1 92 ? -3.949 8.344 6.418 1 84.88 92 LEU B O 1
ATOM 2223 N N . ALA B 1 93 ? -3.486 7.137 8.18 1 87.38 93 ALA B N 1
ATOM 2224 C CA . ALA B 1 93 ? -4.801 6.531 8.383 1 87.38 93 ALA B CA 1
ATOM 2225 C C . ALA B 1 93 ? -5.172 6.52 9.867 1 87.38 93 ALA B C 1
ATOM 2227 O O . ALA B 1 93 ? -4.398 6.047 10.703 1 87.38 93 ALA B O 1
ATOM 2228 N N . GLY B 1 94 ? -6.301 7.09 10.242 1 86 94 GLY B N 1
ATOM 2229 C CA . GLY B 1 94 ? -6.695 7.18 11.633 1 86 94 GLY B CA 1
ATOM 2230 C C . GLY B 1 94 ? -7.902 8.07 11.859 1 86 94 GLY B C 1
ATOM 2231 O O . GLY B 1 94 ? -8.656 8.344 10.922 1 86 94 GLY B O 1
ATOM 2232 N N . ASP B 1 95 ? -8.164 8.312 13.148 1 85.19 95 ASP B N 1
ATOM 2233 C CA . ASP B 1 95 ? -9.211 9.25 13.539 1 85.19 95 ASP B CA 1
ATOM 2234 C C . ASP B 1 95 ? -8.75 10.695 13.398 1 85.19 95 ASP B C 1
ATOM 2236 O O . ASP B 1 95 ? -8.219 11.281 14.344 1 85.19 95 ASP B O 1
ATOM 2240 N N . LEU B 1 96 ? -8.812 11.336 12.117 1 80.44 96 LEU B N 1
ATOM 2241 C CA . LEU B 1 96 ? -8.258 12.617 11.703 1 80.44 96 LEU B CA 1
ATOM 2242 C C . LEU B 1 96 ? -9.352 13.68 11.625 1 80.44 96 LEU B C 1
ATOM 2244 O O . LEU B 1 96 ? -9.648 14.195 10.547 1 80.44 96 LEU B O 1
ATOM 2248 N N . GLU B 1 97 ? -9.906 14.141 12.75 1 75 97 GLU B N 1
ATOM 2249 C CA . GLU B 1 97 ? -10.961 15.148 12.82 1 75 97 GLU B CA 1
ATOM 2250 C C . GLU B 1 97 ? -11.648 15.328 11.469 1 75 97 GLU B C 1
ATOM 2252 O O . GLU B 1 97 ? -11.305 16.234 10.703 1 75 97 GLU B O 1
ATOM 2257 N N . GLY B 1 98 ? -12.617 14.586 11.125 1 76.88 98 GLY B N 1
ATOM 2258 C CA . GLY B 1 98 ? -13.422 14.688 9.922 1 76.88 98 GLY B CA 1
ATOM 2259 C C . GLY B 1 98 ? -12.859 13.906 8.758 1 76.88 98 GLY B C 1
ATOM 2260 O O . GLY B 1 98 ? -13.352 14.008 7.633 1 76.88 98 GLY B O 1
ATOM 2261 N N . ASP B 1 99 ? -11.727 13.32 8.984 1 85.94 99 ASP B N 1
ATOM 2262 C CA . ASP B 1 99 ? -11.102 12.5 7.953 1 85.94 99 ASP B CA 1
ATOM 2263 C C . ASP B 1 99 ? -10.586 11.188 8.539 1 85.94 99 ASP B C 1
ATOM 2265 O O . ASP B 1 99 ? -10.547 11.016 9.758 1 85.94 99 ASP B O 1
ATOM 2269 N N . THR B 1 100 ? -10.352 10.258 7.609 1 89.56 100 THR B N 1
ATOM 2270 C CA . THR B 1 100 ? -9.805 8.984 8.078 1 89.56 100 THR B CA 1
ATOM 2271 C C . THR B 1 100 ? -8.477 8.688 7.395 1 89.56 100 THR B C 1
ATOM 2273 O O . THR B 1 100 ? -7.75 7.777 7.809 1 89.56 100 THR B O 1
ATOM 2276 N N . ARG B 1 101 ? -8.188 9.453 6.34 1 91.69 101 ARG B N 1
ATOM 2277 C CA . ARG B 1 101 ? -6.945 9.273 5.594 1 91.69 101 ARG B CA 1
ATOM 2278 C C . ARG B 1 101 ? -6.477 10.586 4.984 1 91.69 101 ARG B C 1
ATOM 2280 O O . ARG B 1 101 ? -7.293 11.391 4.527 1 91.69 101 ARG B O 1
ATOM 2287 N N . LEU B 1 102 ? -5.242 10.789 4.984 1 87.5 102 LEU B N 1
ATOM 2288 C CA . LEU B 1 102 ? -4.625 11.898 4.27 1 87.5 102 LEU B CA 1
ATOM 2289 C C . LEU B 1 102 ? -3.141 11.641 4.035 1 87.5 102 LEU B C 1
ATOM 2291 O O . LEU B 1 102 ? -2.562 10.734 4.641 1 87.5 102 LEU B O 1
ATOM 2295 N N . THR B 1 103 ? -2.613 12.367 3.113 1 89.44 103 THR B N 1
ATOM 2296 C CA . THR B 1 103 ? -1.172 12.359 2.889 1 89.44 103 THR B CA 1
ATOM 2297 C C . THR B 1 103 ? -0.571 13.734 3.145 1 89.44 103 THR B C 1
ATOM 2299 O O . THR B 1 103 ? -1.115 14.75 2.699 1 89.44 103 THR B O 1
ATOM 2302 N N . LEU B 1 104 ? 0.47 13.711 3.957 1 80.62 104 LEU B N 1
ATOM 2303 C CA . LEU B 1 104 ? 1.141 14.953 4.34 1 80.62 104 LEU B CA 1
ATOM 2304 C C . LEU B 1 104 ? 2.426 15.141 3.543 1 80.62 104 LEU B C 1
ATOM 2306 O O . LEU B 1 104 ? 3.176 14.188 3.324 1 80.62 104 LEU B O 1
ATOM 2310 N N . CYS B 1 105 ? 2.695 16.375 3.184 1 79.94 105 CYS B N 1
ATOM 2311 C CA . CYS B 1 105 ? 3.887 16.719 2.414 1 79.94 105 CYS B CA 1
ATOM 2312 C C . CYS B 1 105 ? 5.148 16.516 3.238 1 79.94 105 CYS B C 1
ATOM 2314 O O . CYS B 1 105 ? 5.242 16.984 4.371 1 79.94 105 CYS B O 1
ATOM 2316 N N . ARG B 1 106 ? 6.012 15.797 2.713 1 75.25 106 ARG B N 1
ATOM 2317 C CA . ARG B 1 106 ? 7.297 15.531 3.354 1 75.25 106 ARG B CA 1
ATOM 2318 C C . ARG B 1 106 ? 8.43 16.266 2.641 1 75.25 106 ARG B C 1
ATOM 2320 O O . ARG B 1 106 ? 9.508 16.438 3.201 1 75.25 106 ARG B O 1
ATOM 2327 N N . CYS B 1 107 ? 8.227 16.781 1.424 1 76.25 107 CYS B N 1
ATOM 2328 C CA . CYS B 1 107 ? 9.289 17.281 0.563 1 76.25 107 CYS B CA 1
ATOM 2329 C C . CYS B 1 107 ? 9.438 18.797 0.708 1 76.25 107 CYS B C 1
ATOM 2331 O O . CYS B 1 107 ? 10.438 19.375 0.28 1 76.25 107 CYS B O 1
ATOM 2333 N N . GLY B 1 108 ? 8.359 19.453 1.31 1 72.5 108 GLY B N 1
ATOM 2334 C CA . GLY B 1 108 ? 8.383 20.891 1.483 1 72.5 108 GLY B CA 1
ATOM 2335 C C . GLY B 1 108 ? 7.977 21.656 0.235 1 72.5 108 GLY B C 1
ATOM 2336 O O . GLY B 1 108 ? 7.934 22.875 0.239 1 72.5 108 GLY B O 1
ATOM 2337 N N . LEU B 1 109 ? 7.543 20.969 -0.869 1 77.38 109 LEU B N 1
ATOM 2338 C CA . LEU B 1 109 ? 7.352 21.625 -2.158 1 77.38 109 LEU B CA 1
ATOM 2339 C C . LEU B 1 109 ? 5.871 21.75 -2.492 1 77.38 109 LEU B C 1
ATOM 2341 O O . LEU B 1 109 ? 5.5 22.406 -3.461 1 77.38 109 LEU B O 1
ATOM 2345 N N . SER B 1 110 ? 5.008 21.094 -1.655 1 82.5 110 SER B N 1
ATOM 2346 C CA . SER B 1 110 ? 3.574 21.109 -1.938 1 82.5 110 SER B CA 1
ATOM 2347 C C . SER B 1 110 ? 3.023 22.531 -1.922 1 82.5 110 SER B C 1
ATOM 2349 O O . SER B 1 110 ? 3.389 23.328 -1.059 1 82.5 110 SER B O 1
ATOM 2351 N N . LYS B 1 111 ? 2.113 22.812 -2.844 1 84.12 111 LYS B N 1
ATOM 2352 C CA . LYS B 1 111 ? 1.372 24.062 -2.836 1 84.12 111 LYS B CA 1
ATOM 2353 C C . LYS B 1 111 ? 0.055 23.922 -2.08 1 84.12 111 LYS B C 1
ATOM 2355 O O . LYS B 1 111 ? -0.715 24.875 -1.979 1 84.12 111 LYS B O 1
ATOM 2360 N N . ASN B 1 112 ? -0.253 22.75 -1.574 1 84.56 112 ASN B N 1
ATOM 2361 C CA . ASN B 1 112 ? -1.443 22.453 -0.79 1 84.56 112 ASN B CA 1
ATOM 2362 C C . ASN B 1 112 ? -1.082 22 0.625 1 84.56 112 ASN B C 1
ATOM 2364 O O . ASN B 1 112 ? -1.673 21.062 1.152 1 84.56 112 ASN B O 1
ATOM 2368 N N . LYS B 1 113 ? 0.003 22.703 1.176 1 76.19 113 LYS B N 1
ATOM 2369 C CA . LYS B 1 113 ? 0.443 22.312 2.51 1 76.19 113 LYS B CA 1
ATOM 2370 C C . LYS B 1 113 ? -0.697 22.422 3.52 1 76.19 113 LYS B C 1
ATOM 2372 O O . LYS B 1 113 ? -1.553 23.297 3.404 1 76.19 113 LYS B O 1
ATOM 2377 N N . PRO B 1 114 ? -0.69 21.469 4.504 1 78.25 114 PRO B N 1
ATOM 2378 C CA . PRO B 1 114 ? 0.304 20.453 4.855 1 78.25 114 PRO B CA 1
ATOM 2379 C C . PRO B 1 114 ? 0.146 19.172 4.051 1 78.25 114 PRO B C 1
ATOM 2381 O O . PRO B 1 114 ? 0.925 18.234 4.227 1 78.25 114 PRO B O 1
ATOM 2384 N N . TYR B 1 115 ? -0.81 19.172 3.076 1 83 115 TYR B N 1
ATOM 2385 C CA . TYR B 1 115 ? -1.115 17.969 2.303 1 83 115 TYR B CA 1
ATOM 2386 C C . TYR B 1 115 ? -0.18 17.844 1.105 1 83 115 TYR B C 1
ATOM 2388 O O . TYR B 1 115 ? 0.336 18.844 0.603 1 83 115 TYR B O 1
ATOM 2396 N N . CYS B 1 116 ? 0.05 16.672 0.748 1 87.06 116 CYS B N 1
ATOM 2397 C CA . CYS B 1 116 ? 0.816 16.375 -0.457 1 87.06 116 CYS B CA 1
ATOM 2398 C C . CYS B 1 116 ? 0.007 16.688 -1.71 1 87.06 116 CYS B C 1
ATOM 2400 O O . CYS B 1 116 ? -1.165 16.328 -1.805 1 87.06 116 CYS B O 1
ATOM 2402 N N . ASP B 1 117 ? 0.636 17.359 -2.689 1 85.75 117 ASP B N 1
ATOM 2403 C CA . ASP B 1 117 ? 0.007 17.594 -3.982 1 85.75 117 ASP B CA 1
ATOM 2404 C C . ASP B 1 117 ? 0.82 16.984 -5.117 1 85.75 117 ASP B C 1
ATOM 2406 O O . ASP B 1 117 ? 0.733 17.422 -6.262 1 85.75 117 ASP B O 1
ATOM 2410 N N . TYR B 1 118 ? 1.64 16.078 -4.766 1 88 118 TYR B N 1
ATOM 2411 C CA . TYR B 1 118 ? 2.406 15.266 -5.707 1 88 118 TYR B CA 1
ATOM 2412 C C . TYR B 1 118 ? 3.561 16.062 -6.297 1 88 118 TYR B C 1
ATOM 2414 O O . TYR B 1 118 ? 4.312 15.555 -7.129 1 88 118 TYR B O 1
ATOM 2422 N N . SER B 1 119 ? 3.939 17.219 -5.883 1 80.94 119 SER B N 1
ATOM 2423 C CA . SER B 1 119 ? 5.023 18.078 -6.363 1 80.94 119 SER B CA 1
ATOM 2424 C C . SER B 1 119 ? 6.379 17.406 -6.168 1 80.94 119 SER B C 1
ATOM 2426 O O . SER B 1 119 ? 7.348 17.734 -6.855 1 80.94 119 SER B O 1
ATOM 2428 N N . HIS B 1 120 ? 6.457 16.469 -5.195 1 82.5 120 HIS B N 1
ATOM 2429 C CA . HIS B 1 120 ? 7.727 15.82 -4.902 1 82.5 120 HIS B CA 1
ATOM 2430 C C . HIS B 1 120 ? 8.25 15.055 -6.117 1 82.5 120 HIS B C 1
ATOM 2432 O O . HIS B 1 120 ? 9.453 14.852 -6.254 1 82.5 120 HIS B O 1
ATOM 2438 N N . VAL B 1 121 ? 7.363 14.57 -6.98 1 84.25 121 VAL B N 1
ATOM 2439 C CA . VAL B 1 121 ? 7.773 13.797 -8.148 1 84.25 121 VAL B CA 1
ATOM 2440 C C . VAL B 1 121 ? 8.43 14.727 -9.172 1 84.25 121 VAL B C 1
ATOM 2442 O O . VAL B 1 121 ? 9.539 14.453 -9.641 1 84.25 121 VAL B O 1
ATOM 2445 N N . ASP B 1 122 ? 7.797 15.867 -9.508 1 80.44 122 ASP B N 1
ATOM 2446 C CA . ASP B 1 122 ? 8.281 16.797 -10.523 1 80.44 122 ASP B CA 1
ATOM 2447 C C . ASP B 1 122 ? 9.633 17.391 -10.117 1 80.44 122 ASP B C 1
ATOM 2449 O O . ASP B 1 122 ? 10.492 17.641 -10.969 1 80.44 122 ASP B O 1
ATOM 2453 N N . GLU B 1 123 ? 9.812 17.578 -8.867 1 77.69 123 GLU B N 1
ATOM 2454 C CA . GLU B 1 123 ? 11.008 18.266 -8.391 1 77.69 123 GLU B CA 1
ATOM 2455 C C . GLU B 1 123 ? 12.102 17.266 -8.008 1 77.69 123 GLU B C 1
ATOM 2457 O O . GLU B 1 123 ? 13.203 17.656 -7.633 1 77.69 123 GLU B O 1
ATOM 2462 N N . GLY B 1 124 ? 11.828 15.945 -8.086 1 82.81 124 GLY B N 1
ATOM 2463 C CA . GLY B 1 124 ? 12.836 14.914 -7.887 1 82.81 124 GLY B CA 1
ATOM 2464 C C . GLY B 1 124 ? 13.242 14.75 -6.434 1 82.81 124 GLY B C 1
ATOM 2465 O O . GLY B 1 124 ? 14.414 14.531 -6.133 1 82.81 124 GLY B O 1
ATOM 2466 N N . PHE B 1 125 ? 12.383 15.016 -5.449 1 79.69 125 PHE B N 1
ATOM 2467 C CA . PHE B 1 125 ? 12.633 14.797 -4.027 1 79.69 125 PHE B CA 1
ATOM 2468 C C . PHE B 1 125 ? 13.016 13.344 -3.766 1 79.69 125 PHE B C 1
ATOM 2470 O O . PHE B 1 125 ? 12.391 12.422 -4.297 1 79.69 125 PHE B O 1
ATOM 2477 N N . THR B 1 126 ? 14.125 13.055 -3.059 1 85.06 126 THR B N 1
ATOM 2478 C CA . THR B 1 126 ? 14.555 11.711 -2.695 1 85.06 126 THR B CA 1
ATOM 2479 C C . THR B 1 126 ? 14.703 11.578 -1.182 1 85.06 126 THR B C 1
ATOM 2481 O O . THR B 1 126 ? 15.344 12.414 -0.54 1 85.06 126 THR B O 1
ATOM 2484 N N . ALA B 1 127 ? 14.047 10.609 -0.638 1 78.25 127 ALA B N 1
ATOM 2485 C CA . ALA B 1 127 ? 14.172 10.203 0.759 1 78.25 127 ALA B CA 1
ATOM 2486 C C . ALA B 1 127 ? 13.719 8.758 0.953 1 78.25 127 ALA B C 1
ATOM 2488 O O . ALA B 1 127 ? 12.758 8.312 0.312 1 78.25 127 ALA B O 1
ATOM 2489 N N . THR B 1 128 ? 14.398 8.07 1.888 1 84.38 128 THR B N 1
ATOM 2490 C CA . THR B 1 128 ? 14.07 6.668 2.131 1 84.38 128 THR B CA 1
ATOM 2491 C C . THR B 1 128 ? 12.695 6.531 2.775 1 84.38 128 THR B C 1
ATOM 2493 O O . THR B 1 128 ? 12.281 7.398 3.549 1 84.38 128 THR B O 1
ATOM 2496 N N . GLY B 1 129 ? 11.992 5.52 2.402 1 85.62 129 GLY B N 1
ATOM 2497 C CA . GLY B 1 129 ? 10.797 5.098 3.109 1 85.62 129 GLY B CA 1
ATOM 2498 C C . GLY B 1 129 ? 11.07 4.078 4.195 1 85.62 129 GLY B C 1
ATOM 2499 O O . GLY B 1 129 ? 10.141 3.564 4.824 1 85.62 129 GLY B O 1
ATOM 2500 N N . GLU B 1 130 ? 12.281 3.721 4.379 1 81.75 130 GLU B N 1
ATOM 2501 C CA . GLU B 1 130 ? 12.703 2.719 5.355 1 81.75 130 GLU B CA 1
ATOM 2502 C C . GLU B 1 130 ? 13.672 3.311 6.371 1 81.75 130 GLU B C 1
ATOM 2504 O O . GLU B 1 130 ? 14.773 2.795 6.555 1 81.75 130 GLU B O 1
ATOM 2509 N N . PRO B 1 131 ? 13.344 4.371 7.055 1 71.62 131 PRO B N 1
ATOM 2510 C CA . PRO B 1 131 ? 14.242 4.887 8.094 1 71.62 131 PRO B CA 1
ATOM 2511 C C . PRO B 1 131 ? 14.508 3.875 9.203 1 71.62 131 PRO B C 1
ATOM 2513 O O . PRO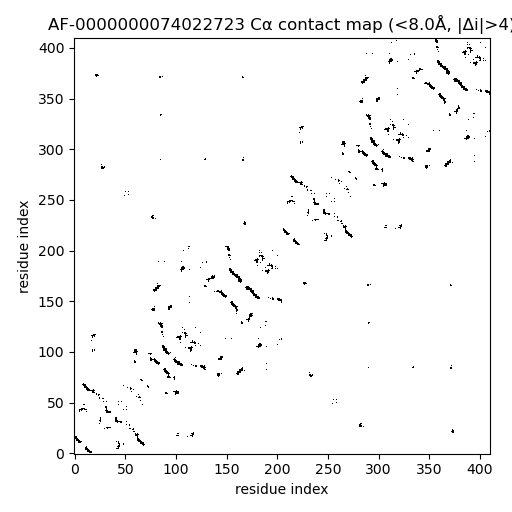 B 1 131 ? 13.758 2.902 9.344 1 71.62 131 PRO B O 1
ATOM 2516 N N . ALA B 1 132 ? 15.562 4.047 9.906 1 76.31 132 ALA B N 1
ATOM 2517 C CA . ALA B 1 132 ? 15.953 3.146 10.984 1 76.31 132 ALA B CA 1
ATOM 2518 C C . ALA B 1 132 ? 14.875 3.076 12.062 1 76.31 132 ALA B C 1
ATOM 2520 O O . ALA B 1 132 ? 14.188 4.066 12.328 1 76.31 132 ALA B O 1
ATOM 2521 N N . THR B 1 133 ? 14.703 1.825 12.555 1 75.25 133 THR B N 1
ATOM 2522 C CA . THR B 1 133 ? 13.766 1.653 13.664 1 75.25 133 THR B CA 1
ATOM 2523 C C . THR B 1 133 ? 14.266 2.371 14.914 1 75.25 133 THR B C 1
ATOM 2525 O O . THR B 1 133 ? 15.461 2.34 15.211 1 75.25 133 THR B O 1
ATOM 2528 N N . LYS B 1 134 ? 13.438 3.232 15.453 1 67.5 134 LYS B N 1
ATOM 2529 C CA . LYS B 1 134 ? 13.773 3.822 16.75 1 67.5 134 LYS B CA 1
ATOM 2530 C C . LYS B 1 134 ? 12.953 3.189 17.859 1 67.5 134 LYS B C 1
ATOM 2532 O O . LYS B 1 134 ? 11.797 2.811 17.656 1 67.5 134 LYS B O 1
ATOM 2537 N N . SER B 1 135 ? 13.539 2.57 18.859 1 54.25 135 SER B N 1
ATOM 2538 C CA . SER B 1 135 ? 12.938 1.889 20 1 54.25 135 SER B CA 1
ATOM 2539 C C . SER B 1 135 ? 11.938 2.787 20.719 1 54.25 135 SER B C 1
ATOM 2541 O O . SER B 1 135 ? 12.312 3.57 21.594 1 54.25 135 SER B O 1
ATOM 2543 N N . PRO B 1 136 ? 10.812 3.217 20.078 1 52.22 136 PRO B N 1
ATOM 2544 C CA . PRO B 1 136 ? 10.094 4.066 21.016 1 52.22 136 PRO B CA 1
ATOM 2545 C C . PRO B 1 136 ? 9.336 3.264 22.078 1 52.22 136 PRO B C 1
ATOM 2547 O O . PRO B 1 136 ? 9.164 2.051 21.922 1 52.22 136 PRO B O 1
ATOM 2550 N N . ALA B 1 137 ? 8.781 4.016 23.078 1 50.22 137 ALA B N 1
ATOM 2551 C CA . ALA B 1 137 ? 7.977 3.525 24.203 1 50.22 137 ALA B CA 1
ATOM 2552 C C . ALA B 1 137 ? 6.789 2.701 23.703 1 50.22 137 ALA B C 1
ATOM 2554 O O . ALA B 1 137 ? 6.188 3.029 22.672 1 50.22 137 ALA B O 1
ATOM 2555 N N . GLU B 1 138 ? 6.734 1.441 23.859 1 53.97 138 GLU B N 1
ATOM 2556 C CA . GLU B 1 138 ? 5.668 0.496 23.547 1 53.97 138 GLU B CA 1
ATOM 2557 C C . GLU B 1 138 ? 4.391 0.829 24.312 1 53.97 138 GLU B C 1
ATOM 2559 O O . GLU B 1 138 ? 4.414 0.991 25.531 1 53.97 138 GLU B O 1
ATOM 2564 N N . THR B 1 139 ? 3.6 1.758 23.766 1 54 139 THR B N 1
ATOM 2565 C CA . THR B 1 139 ? 2.293 1.761 24.406 1 54 139 THR B CA 1
ATOM 2566 C C . THR B 1 139 ? 1.391 0.685 23.812 1 54 139 THR B C 1
ATOM 2568 O O . THR B 1 139 ? 1.492 0.369 22.625 1 54 139 THR B O 1
ATOM 2571 N N . GLU B 1 140 ? 0.74 -0.046 24.578 1 58.59 140 GLU B N 1
ATOM 2572 C CA . GLU B 1 140 ? -0.193 -1.095 24.188 1 58.59 140 GLU B CA 1
ATOM 2573 C C . GLU B 1 140 ? -1.462 -0.503 23.578 1 58.59 140 GLU B C 1
ATOM 2575 O O . GLU B 1 140 ? -2.178 -1.183 22.844 1 58.59 140 GLU B O 1
ATOM 2580 N N . ASP B 1 141 ? -1.706 0.768 23.781 1 61.84 141 ASP B N 1
ATOM 2581 C CA . ASP B 1 141 ? -2.967 1.375 23.359 1 61.84 141 ASP B CA 1
ATOM 2582 C C . ASP B 1 141 ? -2.9 1.841 21.906 1 61.84 141 ASP B C 1
ATOM 2584 O O . ASP B 1 141 ? -1.854 2.297 21.438 1 61.84 141 ASP B O 1
ATOM 2588 N N . HIS B 1 142 ? -3.836 1.381 21.266 1 66.38 142 HIS B N 1
ATOM 2589 C CA . HIS B 1 142 ? -3.969 1.812 19.875 1 66.38 142 HIS B CA 1
ATOM 2590 C C . HIS B 1 142 ? -5.211 2.672 19.672 1 66.38 142 HIS B C 1
ATOM 2592 O O . HIS B 1 142 ? -6.105 2.678 20.531 1 66.38 142 HIS B O 1
ATOM 2598 N N . GLY B 1 143 ? -5.129 3.539 18.703 1 61.72 143 GLY B N 1
ATOM 2599 C CA . GLY B 1 143 ? -6.32 4.27 18.312 1 61.72 143 GLY B CA 1
ATOM 2600 C C . GLY B 1 143 ? -6.449 5.621 18.984 1 61.72 143 GLY B C 1
ATOM 2601 O O . GLY B 1 143 ? -5.457 6.176 19.469 1 61.72 143 GLY B O 1
ATOM 2602 N N . GLY B 1 144 ? -7.609 6.238 18.906 1 70.94 144 GLY B N 1
ATOM 2603 C CA . GLY B 1 144 ? -7.887 7.574 19.422 1 70.94 144 GLY B CA 1
ATOM 2604 C C . GLY B 1 144 ? -7.625 8.664 18.406 1 70.94 144 GLY B C 1
ATOM 2605 O O . GLY B 1 144 ? -7.117 8.398 17.312 1 70.94 144 GLY B O 1
ATOM 2606 N N . PRO B 1 145 ? -8 9.836 18.719 1 73.75 145 PRO B N 1
ATOM 2607 C CA . PRO B 1 145 ? -7.871 10.938 17.75 1 73.75 145 PRO B CA 1
ATOM 2608 C C . PRO B 1 145 ? -6.418 11.375 17.547 1 73.75 145 PRO B C 1
ATOM 2610 O O . PRO B 1 145 ? -5.609 11.273 18.469 1 73.75 145 PRO B O 1
ATOM 2613 N N . ILE B 1 146 ? -6.09 11.633 16.406 1 71.31 146 ILE B N 1
ATOM 2614 C CA . ILE B 1 146 ? -4.816 12.25 16.047 1 71.31 146 ILE B CA 1
ATOM 2615 C C . ILE B 1 146 ? -5.047 13.688 15.594 1 71.31 146 ILE B C 1
ATOM 2617 O O . ILE B 1 146 ? -6.004 13.961 14.867 1 71.31 146 ILE B O 1
ATOM 2621 N N . THR B 1 147 ? -4.27 14.594 16.109 1 75.25 147 THR B N 1
ATOM 2622 C CA . THR B 1 147 ? -4.336 15.984 15.68 1 75.25 147 THR B CA 1
ATOM 2623 C C . THR B 1 147 ? -3.043 16.406 14.984 1 75.25 147 THR B C 1
ATOM 2625 O O . THR B 1 147 ? -1.952 16 15.398 1 75.25 147 THR B O 1
ATOM 2628 N N . LEU B 1 148 ? -3.215 17.094 13.93 1 74.88 148 LEU B N 1
ATOM 2629 C CA . LEU B 1 148 ? -2.104 17.641 13.164 1 74.88 148 LEU B CA 1
ATOM 2630 C C . LEU B 1 148 ? -2.057 19.156 13.289 1 74.88 148 LEU B C 1
ATOM 2632 O O . LEU B 1 148 ? -3.057 19.828 13.039 1 74.88 148 LEU B O 1
ATOM 2636 N N . THR B 1 149 ? -0.963 19.781 13.703 1 79.56 149 THR B N 1
ATOM 2637 C CA . THR B 1 149 ? -0.778 21.219 13.875 1 79.56 149 THR B CA 1
ATOM 2638 C C . THR B 1 149 ? 0.479 21.688 13.148 1 79.56 149 THR B C 1
ATOM 2640 O O . THR B 1 149 ? 1.597 21.406 13.586 1 79.56 149 THR B O 1
ATOM 2643 N N . PRO B 1 150 ? 0.248 22.375 12.07 1 78.5 150 PRO B N 1
ATOM 2644 C CA . PRO B 1 150 ? 1.437 22.953 11.438 1 78.5 150 PRO B CA 1
ATOM 2645 C C . PRO B 1 150 ? 2.098 24.031 12.289 1 78.5 150 PRO B C 1
ATOM 2647 O O . PRO B 1 150 ? 1.427 24.969 12.734 1 78.5 150 PRO B O 1
ATOM 2650 N N . VAL B 1 151 ? 3.324 23.875 12.602 1 81.06 151 VAL B N 1
ATOM 2651 C CA . VAL B 1 151 ? 4.117 24.938 13.195 1 81.06 151 VAL B CA 1
ATOM 2652 C C . VAL B 1 151 ? 4.516 25.953 12.117 1 81.06 151 VAL B C 1
ATOM 2654 O O . VAL B 1 151 ? 5.004 25.562 11.047 1 81.06 151 VAL B O 1
ATOM 2657 N N . PRO B 1 152 ? 4.273 27.141 12.297 1 82.38 152 PRO B N 1
ATOM 2658 C CA . PRO B 1 152 ? 4.645 28.125 11.273 1 82.38 152 PRO B CA 1
ATOM 2659 C C . PRO B 1 152 ? 6.098 27.984 10.828 1 82.38 152 PRO B C 1
ATOM 2661 O O . PRO B 1 152 ? 7 27.922 11.664 1 82.38 152 PRO B O 1
ATOM 2664 N N . ASP B 1 153 ? 6.277 27.844 9.461 1 80.12 153 ASP B N 1
ATOM 2665 C CA . ASP B 1 153 ? 7.578 27.719 8.812 1 80.12 153 ASP B CA 1
ATOM 2666 C C . ASP B 1 153 ? 8.406 26.609 9.445 1 80.12 153 ASP B C 1
ATOM 2668 O O . ASP B 1 153 ? 9.633 26.719 9.539 1 80.12 153 ASP B O 1
ATOM 2672 N N . GLY B 1 154 ? 7.684 25.641 9.969 1 81.5 154 GLY B N 1
ATOM 2673 C CA . GLY B 1 154 ? 8.352 24.562 10.68 1 81.5 154 GLY B CA 1
ATOM 2674 C C . GLY B 1 154 ? 7.711 23.203 10.453 1 81.5 154 GLY B C 1
ATOM 2675 O O . GLY B 1 154 ? 7.121 22.953 9.398 1 81.5 154 GLY B O 1
ATOM 2676 N N . PRO B 1 155 ? 7.914 22.297 11.359 1 82.44 155 PRO B N 1
ATOM 2677 C CA . PRO B 1 155 ? 7.418 20.938 11.203 1 82.44 155 PRO B CA 1
ATOM 2678 C C . PRO B 1 155 ? 5.906 20.828 11.391 1 82.44 155 PRO B C 1
ATOM 2680 O O . PRO B 1 155 ? 5.25 21.828 11.703 1 82.44 155 PRO B O 1
ATOM 2683 N N . LEU B 1 156 ? 5.348 19.719 11.078 1 78.75 156 LEU B N 1
ATOM 2684 C CA . LEU B 1 156 ? 3.988 19.328 11.438 1 78.75 156 LEU B CA 1
ATOM 2685 C C . LEU B 1 156 ? 3.971 18.562 12.758 1 78.75 156 LEU B C 1
ATOM 2687 O O . LEU B 1 156 ? 4.574 17.5 12.859 1 78.75 156 LEU B O 1
ATOM 2691 N N . LYS B 1 157 ? 3.371 19.172 13.719 1 81.44 157 LYS B N 1
ATOM 2692 C CA . LYS B 1 157 ? 3.168 18.453 14.977 1 81.44 157 LYS B CA 1
ATOM 2693 C C . LYS B 1 157 ? 2.008 17.469 14.867 1 81.44 157 LYS B C 1
ATOM 2695 O O . LYS B 1 157 ? 0.905 17.844 14.461 1 81.44 157 LYS B O 1
ATOM 2700 N N . ILE B 1 158 ? 2.23 16.188 15.078 1 80.94 158 ILE B N 1
ATOM 2701 C CA . ILE B 1 158 ? 1.188 15.188 15.227 1 80.94 158 ILE B CA 1
ATOM 2702 C C . ILE B 1 158 ? 1.075 14.773 16.703 1 80.94 158 ILE B C 1
ATOM 2704 O O . ILE B 1 158 ? 2.088 14.586 17.375 1 80.94 158 ILE B O 1
ATOM 2708 N N . ALA B 1 159 ? -0.148 14.836 17.219 1 80.75 159 ALA B N 1
ATOM 2709 C CA . ALA B 1 159 ? -0.445 14.398 18.578 1 80.75 159 ALA B CA 1
ATOM 2710 C C . ALA B 1 159 ? -1.469 13.273 18.594 1 80.75 159 ALA B C 1
ATOM 2712 O O . ALA B 1 159 ? -2.428 13.289 17.812 1 80.75 159 ALA B O 1
ATOM 2713 N N . GLY B 1 160 ? -1.217 12.289 19.438 1 79.5 160 GLY B N 1
ATOM 2714 C CA . GLY B 1 160 ? -2.033 11.086 19.531 1 79.5 160 GLY B CA 1
ATOM 2715 C C . GLY B 1 160 ? -1.255 9.812 19.266 1 79.5 160 GLY B C 1
ATOM 2716 O O . GLY B 1 160 ? -0.175 9.852 18.672 1 79.5 160 GLY B O 1
ATOM 2717 N N . LYS B 1 161 ? -1.817 8.68 19.672 1 77.88 161 LYS B N 1
ATOM 2718 C CA . LYS B 1 161 ? -1.156 7.387 19.5 1 77.88 161 LYS B CA 1
ATOM 2719 C C . LYS B 1 161 ? -1.19 6.941 18.031 1 77.88 161 LYS B C 1
ATOM 2721 O O . LYS B 1 161 ? -2.252 6.934 17.406 1 77.88 161 LYS B O 1
ATOM 2726 N N . VAL B 1 162 ? -0.061 6.699 17.547 1 76.62 162 VAL B N 1
ATOM 2727 C CA . VAL B 1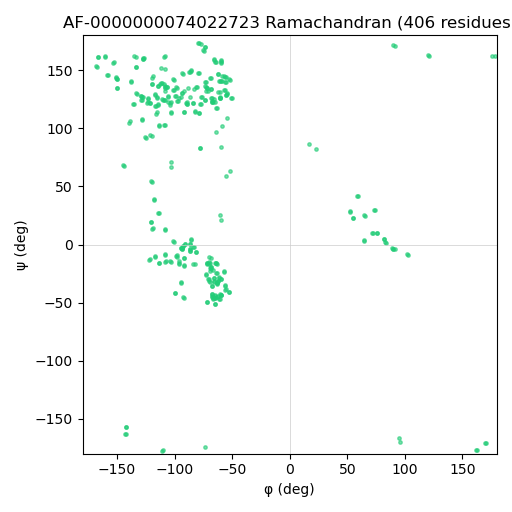 162 ? 0.024 6.332 16.141 1 76.62 162 VAL B CA 1
ATOM 2728 C C . VAL B 1 162 ? 1.214 5.398 15.922 1 76.62 162 VAL B C 1
ATOM 2730 O O . VAL B 1 162 ? 2.277 5.59 16.516 1 76.62 162 VAL B O 1
ATOM 2733 N N . GLU B 1 163 ? 1.067 4.379 15.227 1 77.38 163 GLU B N 1
ATOM 2734 C CA . GLU B 1 163 ? 2.176 3.543 14.781 1 77.38 163 GLU B CA 1
ATOM 2735 C C . GLU B 1 163 ? 2.814 4.102 13.516 1 77.38 163 GLU B C 1
ATOM 2737 O O . GLU B 1 163 ? 2.117 4.418 12.547 1 77.38 163 GLU B O 1
ATOM 2742 N N . LEU B 1 164 ? 4.047 4.379 13.562 1 72.19 164 LEU B N 1
ATOM 2743 C CA . LEU B 1 164 ? 4.832 4.797 12.406 1 72.19 164 LEU B CA 1
ATOM 2744 C C . LEU B 1 164 ? 5.434 3.592 11.695 1 72.19 164 LEU B C 1
ATOM 2746 O O . LEU B 1 164 ? 6.137 2.787 12.312 1 72.19 164 LEU B O 1
ATOM 2750 N N . THR B 1 165 ? 5.133 3.428 10.438 1 73.56 165 THR B N 1
ATOM 2751 C CA . THR B 1 165 ? 5.586 2.275 9.664 1 73.56 165 THR B CA 1
ATOM 2752 C C . THR B 1 165 ? 6.305 2.721 8.391 1 73.56 165 THR B C 1
ATOM 2754 O O . THR B 1 165 ? 6.188 3.877 7.98 1 73.56 165 THR B O 1
ATOM 2757 N N . THR B 1 166 ? 7.086 1.837 7.832 1 75.44 166 THR B N 1
ATOM 2758 C CA . THR B 1 166 ? 7.594 2.023 6.48 1 75.44 166 THR B CA 1
ATOM 2759 C C . THR B 1 166 ? 6.5 1.754 5.449 1 75.44 166 THR B C 1
ATOM 2761 O O . THR B 1 166 ? 5.41 1.305 5.801 1 75.44 166 THR B O 1
ATOM 2764 N N . GLY B 1 167 ? 6.781 2.127 4.262 1 67.56 167 GLY B N 1
ATOM 2765 C CA . GLY B 1 167 ? 5.859 1.84 3.176 1 67.56 167 GLY B CA 1
ATOM 2766 C C . GLY B 1 167 ? 5.559 0.361 3.023 1 67.56 167 GLY B C 1
ATOM 2767 O O . GLY B 1 167 ? 4.512 -0.012 2.488 1 67.56 167 GLY B O 1
ATOM 2768 N N . THR B 1 168 ? 6.531 -0.561 3.547 1 67.75 168 THR B N 1
ATOM 2769 C CA . THR B 1 168 ? 6.344 -2.004 3.439 1 67.75 168 THR B CA 1
ATOM 2770 C C . THR B 1 168 ? 5.68 -2.559 4.695 1 67.75 168 THR B C 1
ATOM 2772 O O . THR B 1 168 ? 5.395 -3.756 4.773 1 67.75 168 THR B O 1
ATOM 2775 N N . GLY B 1 169 ? 5.445 -1.688 5.668 1 69.81 169 GLY B N 1
ATOM 2776 C CA . GLY B 1 169 ? 4.688 -2.098 6.84 1 69.81 169 GLY B CA 1
ATOM 2777 C C . GLY B 1 169 ? 5.562 -2.375 8.047 1 69.81 169 GLY B C 1
ATOM 2778 O O . GLY B 1 169 ? 5.059 -2.609 9.148 1 69.81 169 GLY B O 1
ATOM 2779 N N . ARG B 1 170 ? 6.918 -2.383 7.848 1 74.56 170 ARG B N 1
ATOM 2780 C CA . ARG B 1 170 ? 7.789 -2.547 9.008 1 74.56 170 ARG B CA 1
ATOM 2781 C C . ARG B 1 170 ? 7.52 -1.471 10.055 1 74.56 170 ARG B C 1
ATOM 2783 O O . ARG B 1 170 ? 7.379 -0.293 9.719 1 74.56 170 ARG B O 1
ATOM 2790 N N . LYS B 1 171 ? 7.395 -1.902 11.344 1 78.44 171 LYS B N 1
ATOM 2791 C CA . LYS B 1 171 ? 7.211 -0.95 12.438 1 78.44 171 LYS B CA 1
ATOM 2792 C C . LYS B 1 171 ? 8.469 -0.111 12.648 1 78.44 171 LYS B C 1
ATOM 2794 O O . LYS B 1 171 ? 9.57 -0.653 12.773 1 78.44 171 LYS B O 1
ATOM 2799 N N . ILE B 1 172 ? 8.344 1.216 12.562 1 74.5 172 ILE B N 1
ATOM 2800 C CA . ILE B 1 172 ? 9.43 2.137 12.875 1 74.5 172 ILE B CA 1
ATOM 2801 C C . ILE B 1 172 ? 9.352 2.539 14.352 1 74.5 172 ILE B C 1
ATOM 2803 O O . ILE B 1 172 ? 10.359 2.51 15.062 1 74.5 172 ILE B O 1
ATOM 2807 N N . ALA B 1 173 ? 8.156 2.875 14.82 1 79.31 173 ALA B N 1
ATOM 2808 C CA . ALA B 1 173 ? 7.949 3.352 16.188 1 79.31 173 ALA B CA 1
ATOM 2809 C C . ALA B 1 173 ? 6.465 3.375 16.547 1 79.31 173 ALA B C 1
ATOM 2811 O O . ALA B 1 173 ? 5.609 3.279 15.664 1 79.31 173 ALA B O 1
ATOM 2812 N N . LYS B 1 174 ? 6.148 3.252 17.766 1 82.75 174 LYS B N 1
ATOM 2813 C CA . LYS B 1 174 ? 4.867 3.676 18.328 1 82.75 174 LYS B CA 1
ATOM 2814 C C . LYS B 1 174 ? 4.98 5.059 18.969 1 82.75 174 LYS B C 1
ATOM 2816 O O . LYS B 1 174 ? 5.836 5.289 19.812 1 82.75 174 LYS B O 1
ATOM 2821 N N . LEU B 1 175 ? 4.148 6 18.516 1 77.5 175 LEU B N 1
ATOM 2822 C CA . LEU B 1 175 ? 4.289 7.398 18.922 1 77.5 175 LEU B CA 1
ATOM 2823 C C . LEU B 1 175 ? 3.037 7.887 19.641 1 77.5 175 LEU B C 1
ATOM 2825 O O . LEU B 1 175 ? 1.93 7.422 19.359 1 77.5 175 LEU B O 1
ATOM 2829 N N . ASP B 1 176 ? 3.232 8.695 20.609 1 82.38 176 ASP B N 1
ATOM 2830 C CA . ASP B 1 176 ? 2.131 9.469 21.188 1 82.38 176 ASP B CA 1
ATOM 2831 C C . ASP B 1 176 ? 2.076 10.867 20.578 1 82.38 176 ASP B C 1
ATOM 2833 O O . ASP B 1 176 ? 1.088 11.586 20.766 1 82.38 176 ASP B O 1
ATOM 2837 N N . GLY B 1 177 ? 3.133 11.266 19.891 1 78.38 177 GLY B N 1
ATOM 2838 C CA . GLY B 1 177 ? 3.318 12.531 19.188 1 78.38 177 GLY B CA 1
ATOM 2839 C C . GLY B 1 177 ? 4.688 12.664 18.547 1 78.38 177 GLY B C 1
ATOM 2840 O O . GLY B 1 177 ? 5.594 11.883 18.844 1 78.38 177 GLY B O 1
ATOM 2841 N N . ALA B 1 178 ? 4.742 13.57 17.656 1 83.5 178 ALA B N 1
ATOM 2842 C CA . ALA B 1 178 ? 6.016 13.812 16.984 1 83.5 178 ALA B CA 1
ATOM 2843 C C . ALA B 1 178 ? 5.98 15.125 16.203 1 83.5 178 ALA B C 1
ATOM 2845 O O . ALA B 1 178 ? 4.918 15.727 16.031 1 83.5 178 ALA B O 1
ATOM 2846 N N . PHE B 1 179 ? 7.125 15.617 15.891 1 84.56 179 PHE B N 1
ATOM 2847 C CA . PHE B 1 179 ? 7.297 16.672 14.906 1 84.56 179 PHE B CA 1
ATOM 2848 C C . PHE B 1 179 ? 7.816 16.109 13.586 1 84.56 179 PHE B C 1
ATOM 2850 O O . PHE B 1 179 ? 8.938 15.609 13.523 1 84.56 179 PHE B O 1
ATOM 2857 N N . LEU B 1 180 ? 6.945 16.203 12.594 1 77.44 180 LEU B N 1
ATOM 2858 C CA . LEU B 1 180 ? 7.266 15.625 11.289 1 77.44 180 LEU B CA 1
ATOM 2859 C C . LEU B 1 180 ? 7.789 16.688 10.336 1 77.44 180 LEU B C 1
ATOM 2861 O O . LEU B 1 180 ? 7.258 17.812 10.289 1 77.44 180 LEU B O 1
ATOM 2865 N N . CYS B 1 181 ? 8.828 16.406 9.633 1 77.88 181 CYS B N 1
ATOM 2866 C CA . CYS B 1 181 ? 9.469 17.328 8.695 1 77.88 181 CYS B CA 1
ATOM 2867 C C . CYS B 1 181 ? 8.5 17.734 7.586 1 77.88 181 CYS B C 1
ATOM 2869 O O . CYS B 1 181 ? 7.84 16.875 6.996 1 77.88 181 CYS B O 1
ATOM 2871 N N . ARG B 1 182 ? 8.375 19 7.309 1 72.12 182 ARG B N 1
ATOM 2872 C CA . ARG B 1 182 ? 7.543 19.516 6.23 1 72.12 182 ARG B CA 1
ATOM 2873 C C . ARG B 1 182 ? 8.391 20.156 5.137 1 72.12 182 ARG B C 1
ATOM 2875 O O . ARG B 1 182 ? 7.902 20.422 4.039 1 72.12 182 ARG B O 1
ATOM 2882 N N . CYS B 1 183 ? 9.633 20.453 5.422 1 71.88 183 CYS B N 1
ATOM 2883 C CA . CYS B 1 183 ? 10.461 21.25 4.523 1 71.88 183 CYS B CA 1
ATOM 2884 C C . CYS B 1 183 ? 11.234 20.359 3.559 1 71.88 183 CYS B C 1
ATOM 2886 O O . CYS B 1 183 ? 11.766 20.844 2.557 1 71.88 183 CYS B O 1
ATOM 2888 N N . GLY B 1 184 ? 11.328 19.062 3.922 1 73.06 184 GLY B N 1
ATOM 2889 C CA . GLY B 1 184 ? 12.055 18.125 3.084 1 73.06 184 GLY B CA 1
ATOM 2890 C C . GLY B 1 184 ? 13.555 18.156 3.32 1 73.06 184 GLY B C 1
ATOM 2891 O O . GLY B 1 184 ? 14.297 17.359 2.748 1 73.06 184 GLY B O 1
ATOM 2892 N N . ALA B 1 185 ? 14.102 18.906 4.203 1 72.62 185 ALA B N 1
ATOM 2893 C CA . ALA B 1 185 ? 15.539 19.109 4.348 1 72.62 185 ALA B CA 1
ATOM 2894 C C . ALA B 1 185 ? 16.094 18.328 5.535 1 72.62 185 ALA B C 1
ATOM 2896 O O . ALA B 1 185 ? 17.312 18.172 5.68 1 72.62 185 ALA B O 1
ATOM 2897 N N . SER B 1 186 ? 15.156 17.828 6.453 1 78.88 186 SER B N 1
ATOM 2898 C CA . SER B 1 186 ? 15.625 17.109 7.641 1 78.88 186 SER B CA 1
ATOM 2899 C C . SER B 1 186 ? 16.531 15.938 7.262 1 78.88 186 SER B C 1
ATOM 2901 O O . SER B 1 186 ? 16.234 15.211 6.309 1 78.88 186 SER B O 1
ATOM 2903 N N . LYS B 1 187 ? 17.656 15.586 7.918 1 81.75 187 LYS B N 1
ATOM 2904 C CA . LYS B 1 187 ? 18.484 14.406 7.758 1 81.75 187 LYS B CA 1
ATOM 2905 C C . LYS B 1 187 ? 17.969 13.242 8.609 1 81.75 187 LYS B C 1
ATOM 2907 O O . LYS B 1 187 ? 18.5 12.133 8.547 1 81.75 187 LYS B O 1
ATOM 2912 N N . ASN B 1 188 ? 16.922 13.547 9.445 1 79.88 188 ASN B N 1
ATOM 2913 C CA . ASN B 1 188 ? 16.281 12.562 10.312 1 79.88 188 ASN B CA 1
ATOM 2914 C C . ASN B 1 188 ? 14.836 12.297 9.898 1 79.88 188 ASN B C 1
ATOM 2916 O O . ASN B 1 188 ? 13.969 12.094 10.75 1 79.88 188 ASN B O 1
ATOM 2920 N N . LYS B 1 189 ? 14.625 12.523 8.555 1 71.94 189 LYS B N 1
ATOM 2921 C CA . LYS B 1 189 ? 13.258 12.289 8.102 1 71.94 189 LYS B CA 1
ATOM 2922 C C . LYS B 1 189 ? 12.773 10.898 8.516 1 71.94 189 LYS B C 1
ATOM 2924 O O . LYS B 1 189 ? 13.539 9.938 8.5 1 71.94 189 LYS B O 1
ATOM 2929 N N . PRO B 1 190 ? 11.492 10.836 8.883 1 71.94 190 PRO B N 1
ATOM 2930 C CA . PRO B 1 190 ? 10.406 11.797 8.703 1 71.94 190 PRO B CA 1
ATOM 2931 C C . PRO B 1 190 ? 10.344 12.836 9.82 1 71.94 190 PRO B C 1
ATOM 2933 O O . PRO B 1 190 ? 9.523 13.758 9.773 1 71.94 190 PRO B O 1
ATOM 2936 N N . TYR B 1 191 ? 11.234 12.688 10.867 1 78.94 191 TYR B N 1
ATOM 2937 C CA . TYR B 1 191 ? 11.227 13.617 11.992 1 78.94 191 TYR B CA 1
ATOM 2938 C C . TYR B 1 191 ? 11.93 14.914 11.633 1 78.94 191 TYR B C 1
ATOM 2940 O O . TYR B 1 191 ? 12.875 14.914 10.836 1 78.94 191 TYR B O 1
ATOM 2948 N N . CYS B 1 192 ? 11.453 15.984 12.219 1 85 192 CYS B N 1
ATOM 2949 C CA . CYS B 1 192 ? 12.109 17.281 12.07 1 85 192 CYS B CA 1
ATOM 2950 C C . CYS B 1 192 ? 13.406 17.328 12.883 1 85 192 CYS B C 1
ATOM 2952 O O . CYS B 1 192 ? 13.43 16.906 14.047 1 85 192 CYS B O 1
ATOM 2954 N N . ASP B 1 193 ? 14.422 17.875 12.234 1 86.12 193 ASP B N 1
ATOM 2955 C CA . ASP B 1 193 ? 15.688 18.047 12.953 1 86.12 193 ASP B CA 1
ATOM 2956 C C . ASP B 1 193 ? 16.078 19.531 13.008 1 86.12 193 ASP B C 1
ATOM 2958 O O . ASP B 1 193 ? 17.25 19.859 13.234 1 86.12 193 ASP B O 1
ATOM 2962 N N . GLY B 1 194 ? 15.148 20.406 12.688 1 86.44 194 GLY B N 1
ATOM 2963 C CA . GLY B 1 194 ? 15.414 21.844 12.766 1 86.44 194 GLY B CA 1
ATOM 2964 C C . GLY B 1 194 ? 15.977 22.406 11.477 1 86.44 194 GLY B C 1
ATOM 2965 O O . GLY B 1 194 ? 16.109 23.625 11.336 1 86.44 194 GLY B O 1
ATOM 2966 N N . SER B 1 195 ? 16.25 21.625 10.445 1 84.56 195 SER B N 1
ATOM 2967 C CA . SER B 1 195 ? 16.891 22.031 9.203 1 84.56 195 SER B CA 1
ATOM 2968 C C . SER B 1 195 ? 16.016 23.031 8.43 1 84.56 195 SER B C 1
ATOM 2970 O O . SER B 1 195 ? 16.5 23.719 7.531 1 84.56 195 SER B O 1
ATOM 2972 N N . HIS B 1 196 ? 14.789 23.094 8.82 1 83 196 HIS B N 1
ATOM 2973 C CA . HIS B 1 196 ? 13.906 24.016 8.109 1 83 196 HIS B CA 1
ATOM 2974 C C . HIS B 1 196 ? 14.367 25.453 8.289 1 83 196 HIS B C 1
ATOM 2976 O O . HIS B 1 196 ? 14.148 26.297 7.406 1 83 196 HIS B O 1
ATOM 2982 N N . LYS B 1 197 ? 14.914 25.781 9.336 1 84.88 197 LYS B N 1
ATOM 2983 C CA . LYS B 1 197 ? 15.43 27.141 9.562 1 84.88 197 LYS B CA 1
ATOM 2984 C C . LYS B 1 197 ? 16.516 27.484 8.547 1 84.88 197 LYS B C 1
ATOM 2986 O O . LYS B 1 197 ? 16.469 28.547 7.922 1 84.88 197 LYS B O 1
ATOM 2991 N N . GLY B 1 198 ? 17.453 26.562 8.367 1 83.62 198 GLY B N 1
ATOM 2992 C CA . GLY B 1 198 ? 18.531 26.781 7.426 1 83.62 198 GLY B CA 1
ATOM 2993 C C . GLY B 1 198 ? 18.078 26.75 5.977 1 83.62 198 GLY B C 1
ATOM 2994 O O . GLY B 1 198 ? 18.672 27.406 5.121 1 83.62 198 GLY B O 1
ATOM 2995 N N . ALA B 1 199 ? 17.109 26.031 5.727 1 76.94 199 ALA B N 1
ATOM 2996 C CA . ALA B 1 199 ? 16.625 25.844 4.363 1 76.94 199 ALA B CA 1
ATOM 2997 C C . ALA B 1 199 ? 15.734 27.016 3.941 1 76.94 199 ALA B C 1
ATOM 2999 O O . ALA B 1 199 ? 15.359 27.125 2.771 1 76.94 199 ALA B O 1
ATOM 3000 N N . GLY B 1 200 ? 15.422 27.938 4.887 1 79.31 200 GLY B N 1
ATOM 3001 C CA . GLY B 1 200 ? 14.539 29.047 4.562 1 79.31 200 GLY B CA 1
ATOM 3002 C C . GLY B 1 200 ? 13.133 28.609 4.215 1 79.31 200 GLY B C 1
ATOM 3003 O O . GLY B 1 200 ? 12.492 29.203 3.342 1 79.31 200 GLY B O 1
ATOM 3004 N N . PHE B 1 201 ? 12.734 27.438 4.727 1 74.31 201 PHE B N 1
ATOM 3005 C CA . PHE B 1 201 ? 11.398 26.922 4.469 1 74.31 201 PHE B CA 1
ATOM 3006 C C . PHE B 1 201 ? 10.328 27.875 4.992 1 74.31 201 PHE B C 1
ATOM 3008 O O . PHE B 1 201 ? 10.422 28.359 6.125 1 74.31 201 PHE B O 1
ATOM 3015 N N . THR B 1 202 ? 9.352 28.312 4.18 1 75.88 202 THR B N 1
ATOM 3016 C CA . THR B 1 202 ? 8.203 29.125 4.551 1 75.88 202 THR B CA 1
ATOM 3017 C C . THR B 1 202 ? 6.906 28.484 4.062 1 75.88 202 THR B C 1
ATOM 3019 O O . THR B 1 202 ? 6.879 27.859 3.008 1 75.88 202 THR B O 1
ATOM 3022 N N . ASP B 1 203 ? 6.125 28.359 4.934 1 64.69 203 ASP B N 1
ATOM 3023 C CA . ASP B 1 203 ? 4.809 27.875 4.523 1 64.69 203 AS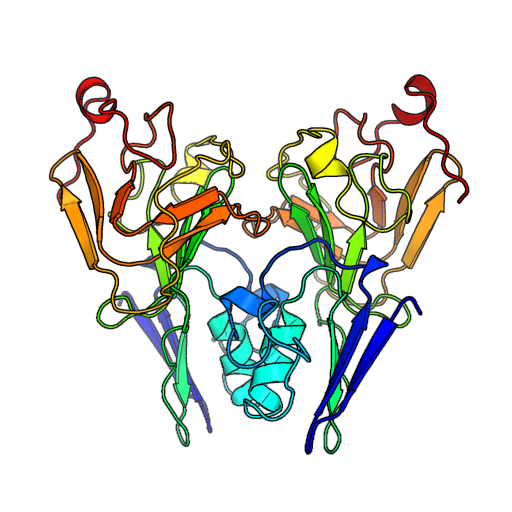P B CA 1
ATOM 3024 C C . ASP B 1 203 ? 3.701 28.797 5.039 1 64.69 203 ASP B C 1
ATOM 3026 O O . ASP B 1 203 ? 3.867 29.469 6.059 1 64.69 203 ASP B O 1
ATOM 3030 N N . ALA B 1 204 ? 2.857 29.25 4.176 1 54.19 204 ALA B N 1
ATOM 3031 C CA . ALA B 1 204 ? 1.761 30.141 4.539 1 54.19 204 ALA B CA 1
ATOM 3032 C C . ALA B 1 204 ? 0.838 29.484 5.566 1 54.19 204 ALA B C 1
ATOM 3034 O O . ALA B 1 204 ? -0.233 30.016 5.871 1 54.19 204 ALA B O 1
ATOM 3035 N N . SER B 1 205 ? 1.335 28.5 6.254 1 46.22 205 SER B N 1
ATOM 3036 C CA . SER B 1 205 ? 0.384 27.953 7.219 1 46.22 205 SER B CA 1
ATOM 3037 C C . SER B 1 205 ? 0.084 28.953 8.328 1 46.22 205 SER B C 1
ATOM 3039 O O . SER B 1 205 ? 0.92 29.797 8.648 1 46.22 205 SER B O 1
#

Secondary structure (DSSP, 8-state):
--EEEEE-SSEEEEEEGGG-----HHHHH-TTTB-TTSSSSB-TTSS-HHHHHHHHTT-TTS-EEEEESSSPPPPPPSS-EEEE-TTS-EEEESB-SS-SEEEE-SSS--SSTTB--SHHHHTT----SSPPP------S----B-EEEEPTTS-EEEEEEEEEEETT--EEEEEEEEEE-SSS--TTTTB--SHHHHHT-----/--EEEEE-SSEEEEEEGGG-----HHHHH-TTTB-TTSSSSB-TTSS-HHHHHHHHTT-TTS-EEEEESSSPPPPPPSS-EEEE-TTS-EEEEEEETTEEEEEE-SSS--SSTTB--SHHHHTT----S-PPPP----------B-EEEEPTTS-EEEEEEEEEEETT--EEEEEEEEEE-SSS--TTTTB--SHHHHHT-----

Foldseek 3Di:
DQKDWDDDDFKIKIAGLQQALPPCLCCVQPVQQAPPVDVVRGHCHSDDVVSNQVSCVPRQANRMAMDTPPDDGDDFDQAWEWAQEFLFWTGIAAQEPVDGIRTAAQQLQRPPPRGDRNVSVVVVQGDALDAAADEDDDDPHGGDYWYWDDDFLFFIKIAAWHFYAGPVRHTRYTDRIATAHRNSQAPRPRGGPPCSVVVVRGDPD/DQKDWDDDDFKIKIAGLQQALPPCLCCVQPVQQAPPVDVVRGHCHSDDVVSNQVSCVPRQANRMAMDTPPDDGDDFDQAWEWAQEFLFWTGIAAQEPVDGIRTAAQQLPRPPPRGDRNVSVVVVQGDALDAAADPDDDDPHGGDYWYWDDDFLFFIKIAAWHFYAGPVRHTRDTDRIATAHRNSQAPRPRGHPPCSVVVVRGDPD

Sequence (410 aa):
MASKTYDGTDISIDFDMKRCIHARNCFLKLPKVFDPSQRPWVQPDNAPAEEIAAMVRTCPSGALKFTMKAGAAEAPPQINRIAVLENGPLALAGDLEGDTRLTLCRCGLSKNKPYCDYSHVDEGFTATGEPATKSPAETEDHGGPITLTPVPDGPLKIAGKVELTTGTGRKIAKLDGAFLCRCGASKNKPYCDGSHKGAGFTDASMASKTYDGTDISIDFDMKRCIHARNCFLKLPKVFDPSQRPWVQPDNAPAEEIAAMVRTCPSGALKFTMKAGAAEAPPQINRIAVLENGPLALAGDLEGDTRLTLCRCGLSKNKPYCDYSHVDEGFTATGEPATKSPAETEDHGGPITLTPVPDGPLKIAGKVELTTGTGRKIAKLDGAFLCRCGASKNKPYCDGSHKGAGFTDAS

InterPro domains:
  IPR010693 Divergent 4Fe-4S mono-cluster [PF06902] (6-67)
  IPR018967 Iron-binding zinc finger, CDGSH type [PF09360] (87-120)
  IPR018967 Iron-binding zinc finger, CDGSH type [PF09360] (153-197)
  IPR018967 Iron-binding zinc finger, CDGSH type [SM00704] (87-126)
  IPR018967 Iron-binding zinc finger, CDGSH type [SM00704] (157-202)
  IPR042216 MitoNEET, CDGSH iron-sulfur domain [G3DSA:3.40.5.90] (79-137)
  IPR042216 MitoNEET, CDGSH iron-sulfur domain [G3DSA:3.40.5.90] (146-205)
  IPR052950 CDGSH iron-sulfur domain-containing protein [PTHR46491] (76-198)

pLDDT: mean 83.3, std 10.77, range [46.12, 98.31]

Organism: NCBI:txid1655543